Protein AF-0000000080256982 (afdb_homodimer)

Structure (mmCIF, N/CA/C/O backbone):
data_AF-0000000080256982-model_v1
#
loop_
_entity.id
_entity.type
_entity.pdbx_description
1 polymer 'THAP4-like heme-binding beta-barrel domain-containing protein'
#
loop_
_atom_site.group_PDB
_atom_site.id
_atom_site.type_symbol
_atom_site.label_atom_id
_atom_site.label_alt_id
_atom_site.label_comp_id
_atom_site.label_asym_id
_atom_site.label_entity_id
_atom_site.label_seq_id
_atom_site.pdbx_PDB_ins_code
_atom_site.Cartn_x
_atom_site.Cartn_y
_atom_site.Cartn_z
_atom_site.occupancy
_atom_site.B_iso_or_equiv
_atom_site.auth_seq_id
_atom_site.auth_comp_id
_atom_site.auth_asym_id
_atom_site.auth_atom_id
_atom_site.pdbx_PDB_model_num
ATOM 1 N N . MET A 1 1 ? -26.344 -76.625 13.602 1 17.56 1 MET A N 1
ATOM 2 C CA . MET A 1 1 ? -26.719 -77.875 12.914 1 17.56 1 MET A CA 1
ATOM 3 C C . MET A 1 1 ? -26.672 -77.688 11.406 1 17.56 1 MET A C 1
ATOM 5 O O . MET A 1 1 ? -26.672 -76.562 10.906 1 17.56 1 MET A O 1
ATOM 9 N N . ASP A 1 2 ? -27.297 -78.688 10.617 1 16.23 2 ASP A N 1
ATOM 10 C CA . ASP A 1 2 ? -26.953 -79.438 9.398 1 16.23 2 ASP A CA 1
ATOM 11 C C . ASP A 1 2 ? -27.344 -78.625 8.156 1 16.23 2 ASP A C 1
ATOM 13 O O . ASP A 1 2 ? -26.547 -78.5 7.227 1 16.23 2 ASP A O 1
ATOM 17 N N . HIS A 1 3 ? -28.688 -78.438 7.887 1 15.45 3 HIS A N 1
ATOM 18 C CA . HIS A 1 3 ? -29.203 -79.188 6.746 1 15.45 3 HIS A CA 1
ATOM 19 C C . HIS A 1 3 ? -28.797 -78.562 5.43 1 15.45 3 HIS A C 1
ATOM 21 O O . HIS A 1 3 ? -28.391 -77.375 5.406 1 15.45 3 HIS A O 1
ATOM 27 N N . ASN A 1 4 ? -29.844 -78.562 4.41 1 15.95 4 ASN A N 1
ATOM 28 C CA . ASN A 1 4 ? -30.188 -79.312 3.213 1 15.95 4 ASN A CA 1
ATOM 29 C C . ASN A 1 4 ? -29.875 -78.5 1.942 1 15.95 4 ASN A C 1
ATOM 31 O O . ASN A 1 4 ? -29.828 -77.312 1.966 1 15.95 4 ASN A O 1
ATOM 35 N N . GLY A 1 5 ? -29.766 -79.188 0.639 1 16.31 5 GLY A N 1
ATOM 36 C CA . GLY A 1 5 ? -29.156 -79.625 -0.605 1 16.31 5 GLY A CA 1
ATOM 37 C C . GLY A 1 5 ? -29.766 -79 -1.833 1 16.31 5 GLY A C 1
ATOM 38 O O . GLY A 1 5 ? -29.047 -78.562 -2.76 1 16.31 5 GLY A O 1
ATOM 39 N N . THR A 1 6 ? -31.219 -79 -1.984 1 15.45 6 THR A N 1
ATOM 40 C CA . THR A 1 6 ? -31.781 -79.75 -3.117 1 15.45 6 THR A CA 1
ATOM 41 C C . THR A 1 6 ? -31.562 -79 -4.418 1 15.45 6 THR A C 1
ATOM 43 O O . THR A 1 6 ? -31.328 -77.75 -4.398 1 15.45 6 THR A O 1
ATOM 46 N N . SER A 1 7 ? -31.828 -79.688 -5.77 1 14.75 7 SER A N 1
ATOM 47 C CA . SER A 1 7 ? -31.516 -80.25 -7.094 1 14.75 7 SER A CA 1
ATOM 48 C C . SER A 1 7 ? -32.344 -79.562 -8.172 1 14.75 7 SER A C 1
ATOM 50 O O . SER A 1 7 ? -32.312 -79.938 -9.336 1 14.75 7 SER A O 1
ATOM 52 N N . ARG A 1 8 ? -33.062 -78.438 -8.008 1 14.8 8 ARG A N 1
ATOM 53 C CA . ARG A 1 8 ? -34.219 -78.375 -8.883 1 14.8 8 ARG A CA 1
ATOM 54 C C . ARG A 1 8 ? -33.844 -78.562 -10.344 1 14.8 8 ARG A C 1
ATOM 56 O O . ARG A 1 8 ? -33.062 -77.812 -10.891 1 14.8 8 ARG A O 1
ATOM 63 N N . GLN A 1 9 ? -34.25 -79.688 -11.039 1 13.66 9 GLN A N 1
ATOM 64 C CA . GLN A 1 9 ? -34.156 -80.625 -12.172 1 13.66 9 GLN A CA 1
ATOM 65 C C . GLN A 1 9 ? -34.562 -79.938 -13.477 1 13.66 9 GLN A C 1
ATOM 67 O O . GLN A 1 9 ? -33.812 -79.938 -14.445 1 13.66 9 GLN A O 1
ATOM 72 N N . HIS A 1 10 ? -35.906 -80.25 -14.055 1 14.3 10 HIS A N 1
ATOM 73 C CA . HIS A 1 10 ? -36.156 -81.188 -15.133 1 14.3 10 HIS A CA 1
ATOM 74 C C . HIS A 1 10 ? -36.188 -80.5 -16.484 1 14.3 10 HIS A C 1
ATOM 76 O O . HIS A 1 10 ? -36.219 -79.312 -16.562 1 14.3 10 HIS A O 1
ATOM 82 N N . GLY A 1 11 ? -37.219 -81 -17.5 1 13.88 11 GLY A N 1
ATOM 83 C CA . GLY A 1 11 ? -37.312 -81.875 -18.656 1 13.88 11 GLY A CA 1
ATOM 84 C C . GLY A 1 11 ? -37.5 -81.062 -19.953 1 13.88 11 GLY A C 1
ATOM 85 O O . GLY A 1 11 ? -37.625 -79.875 -19.938 1 13.88 11 GLY A O 1
ATOM 86 N N . SER A 1 12 ? -38.688 -81.438 -20.797 1 13.94 12 SER A N 1
ATOM 87 C CA . SER A 1 12 ? -38.844 -82.25 -22 1 13.94 12 SER A CA 1
ATOM 88 C C . SER A 1 12 ? -38.969 -81.375 -23.234 1 13.94 12 SER A C 1
ATOM 90 O O . SER A 1 12 ? -38.531 -80.188 -23.25 1 13.94 12 SER A O 1
ATOM 92 N N . ASN A 1 13 ? -40.219 -81.5 -24.031 1 13.8 13 ASN A N 1
ATOM 93 C CA . ASN A 1 13 ? -40.5 -82.25 -25.234 1 13.8 13 ASN A CA 1
ATOM 94 C C . ASN A 1 13 ? -40.594 -81.312 -26.469 1 13.8 13 ASN A C 1
ATOM 96 O O . ASN A 1 13 ? -39.844 -81.5 -27.438 1 13.8 13 ASN A O 1
ATOM 100 N N . GLY A 1 14 ? -41.938 -81.062 -27.109 1 14.21 14 GLY A N 1
ATOM 101 C CA . GLY A 1 14 ? -42.469 -81.688 -28.297 1 14.21 14 GLY A CA 1
ATOM 102 C C . GLY A 1 14 ? -42.188 -80.938 -29.562 1 14.21 14 GLY A C 1
ATOM 103 O O . GLY A 1 14 ? -41.75 -79.75 -29.516 1 14.21 14 GLY A O 1
ATOM 104 N N . HIS A 1 15 ? -43.156 -81.062 -30.703 1 14.67 15 HIS A N 1
ATOM 105 C CA . HIS A 1 15 ? -43.281 -81.688 -32.031 1 14.67 15 HIS A CA 1
ATOM 106 C C . HIS A 1 15 ? -43.219 -80.625 -33.125 1 14.67 15 HIS A C 1
ATOM 108 O O . HIS A 1 15 ? -42.406 -80.75 -34.062 1 14.67 15 HIS A O 1
ATOM 114 N N . ALA A 1 16 ? -44.5 -80.25 -33.906 1 14.14 16 ALA A N 1
ATOM 115 C CA . ALA A 1 16 ? -44.844 -80.812 -35.219 1 14.14 16 ALA A CA 1
ATOM 116 C C . ALA A 1 16 ? -44.438 -79.812 -36.312 1 14.14 16 ALA A C 1
ATOM 118 O O . ALA A 1 16 ? -43.531 -80.125 -37.094 1 14.14 16 ALA A O 1
ATOM 119 N N . ASN A 1 17 ? -45.531 -79.25 -37.188 1 14.74 17 ASN A N 1
ATOM 120 C CA . ASN A 1 17 ? -45.969 -79.625 -38.5 1 14.74 17 ASN A CA 1
ATOM 121 C C . ASN A 1 17 ? -45.344 -78.688 -39.594 1 14.74 17 ASN A C 1
ATOM 123 O O . ASN A 1 17 ? -44.875 -77.625 -39.281 1 14.74 17 ASN A O 1
ATOM 127 N N . GLY A 1 18 ? -45.781 -78.875 -41 1 14.45 18 GLY A N 1
ATOM 128 C CA . GLY A 1 18 ? -45.406 -79.25 -42.344 1 14.45 18 GLY A CA 1
ATOM 129 C C . GLY A 1 18 ? -45.188 -78 -43.25 1 14.45 18 GLY A C 1
ATOM 130 O O . GLY A 1 18 ? -44.188 -77.938 -43.906 1 14.45 18 GLY A O 1
ATOM 131 N N . MET A 1 19 ? -46.344 -77.25 -43.75 1 15.45 19 MET A N 1
ATOM 132 C CA . MET A 1 19 ? -46.719 -77.375 -45.156 1 15.45 19 MET A CA 1
ATOM 133 C C . MET A 1 19 ? -45.906 -76.438 -46.031 1 15.45 19 MET A C 1
ATOM 135 O O . MET A 1 19 ? -45.312 -75.5 -45.531 1 15.45 19 MET A O 1
ATOM 139 N N . SER A 1 20 ? -46.406 -76.188 -47.438 1 14.69 20 SER A N 1
ATOM 140 C CA . SER A 1 20 ? -46.094 -76.438 -48.812 1 14.69 20 SER A CA 1
ATOM 141 C C . SER A 1 20 ? -45.469 -75.188 -49.469 1 14.69 20 SER A C 1
ATOM 143 O O . SER A 1 20 ? -44.344 -75.25 -49.969 1 14.69 20 SER A O 1
ATOM 145 N N . ALA A 1 21 ? -46.156 -74.625 -50.719 1 14.27 21 ALA A N 1
ATOM 146 C CA . ALA A 1 21 ? -45.844 -74.812 -52.156 1 14.27 21 ALA A CA 1
ATOM 147 C C . ALA A 1 21 ? -45.188 -73.562 -52.719 1 14.27 21 ALA A C 1
ATOM 149 O O . ALA A 1 21 ? -44.125 -73.625 -53.344 1 14.27 21 ALA A O 1
ATOM 150 N N . ASP A 1 22 ? -46 -72.562 -53.469 1 14.9 22 ASP A N 1
ATOM 151 C CA . ASP A 1 22 ? -46.031 -72.438 -54.906 1 14.9 22 ASP A CA 1
ATOM 152 C C . ASP A 1 22 ? -45.062 -71.375 -55.406 1 14.9 22 ASP A C 1
ATOM 154 O O . ASP A 1 22 ? -44.781 -70.438 -54.656 1 14.9 22 ASP A O 1
ATOM 158 N N . ALA A 1 23 ? -44.75 -71.375 -56.844 1 15.23 23 ALA A N 1
ATOM 159 C CA . ALA A 1 23 ? -43.719 -71.25 -57.906 1 15.23 23 ALA A CA 1
ATOM 160 C C . ALA A 1 23 ? -43.594 -69.812 -58.375 1 15.23 23 ALA A C 1
ATOM 162 O O . ALA A 1 23 ? -42.5 -69.375 -58.75 1 15.23 23 ALA A O 1
ATOM 163 N N . MET A 1 24 ? -44.656 -68.875 -58.594 1 15.84 24 MET A N 1
ATOM 164 C CA . MET A 1 24 ? -44.812 -68.5 -60 1 15.84 24 MET A CA 1
ATOM 165 C C . MET A 1 24 ? -43.75 -67.5 -60.406 1 15.84 24 MET A C 1
ATOM 167 O O . MET A 1 24 ? -43.188 -66.812 -59.562 1 15.84 24 MET A O 1
ATOM 171 N N . ALA A 1 25 ? -43.844 -66.875 -61.812 1 16.19 25 ALA A N 1
ATOM 172 C CA . ALA A 1 25 ? -43.156 -66.75 -63.094 1 16.19 25 ALA A CA 1
ATOM 173 C C . ALA A 1 25 ? -42.406 -65.438 -63.219 1 16.19 25 ALA A C 1
ATOM 175 O O . ALA A 1 25 ? -42.562 -64.562 -62.375 1 16.19 25 ALA A O 1
ATOM 176 N N . THR A 1 26 ? -42.594 -64.688 -64.438 1 16.39 26 THR A N 1
ATOM 177 C CA . THR A 1 26 ? -41.75 -64.562 -65.625 1 16.39 26 THR A CA 1
ATOM 178 C C . THR A 1 26 ? -41.062 -63.188 -65.625 1 16.39 26 THR A C 1
ATOM 180 O O . THR A 1 26 ? -39.844 -63.094 -65.812 1 16.39 26 THR A O 1
ATOM 183 N N . PRO A 1 27 ? -41.812 -61.906 -65.875 1 18.52 27 PRO A N 1
ATOM 184 C CA . PRO A 1 27 ? -41.531 -61.344 -67.188 1 18.52 27 PRO A CA 1
ATOM 185 C C . PRO A 1 27 ? -40.312 -60.406 -67.188 1 18.52 27 PRO A C 1
ATOM 187 O O . PRO A 1 27 ? -39.969 -59.844 -66.188 1 18.52 27 PRO A O 1
ATOM 190 N N . HIS A 1 28 ? -39.562 -60.281 -68.375 1 19.88 28 HIS A N 1
ATOM 191 C CA . HIS A 1 28 ? -38.219 -59.938 -68.938 1 19.88 28 HIS A CA 1
ATOM 192 C C . HIS A 1 28 ? -38.062 -58.438 -69.062 1 19.88 28 HIS A C 1
ATOM 194 O O . HIS A 1 28 ? -37.062 -57.969 -69.562 1 19.88 28 HIS A O 1
ATOM 200 N N . LEU A 1 29 ? -38.75 -57.562 -68.25 1 19.7 29 LEU A N 1
ATOM 201 C CA . LEU A 1 29 ? -38.875 -56.281 -68.938 1 19.7 29 LEU A CA 1
ATOM 202 C C . LEU A 1 29 ? -37.469 -55.719 -69.312 1 19.7 29 LEU A C 1
ATOM 204 O O . LEU A 1 29 ? -36.531 -55.906 -68.5 1 19.7 29 LEU A O 1
ATOM 208 N N . LYS A 1 30 ? -37.406 -55.062 -70.5 1 20.55 30 LYS A N 1
ATOM 209 C CA . LYS A 1 30 ? -36.406 -54.688 -71.5 1 20.55 30 LYS A CA 1
ATOM 210 C C . LYS A 1 30 ? -35.406 -53.688 -70.938 1 20.55 30 LYS A C 1
ATOM 212 O O . LYS A 1 30 ? -35.719 -52.969 -70 1 20.55 30 LYS A O 1
ATOM 217 N N . PRO A 1 31 ? -34.156 -53.438 -71.688 1 20.47 31 PRO A N 1
ATOM 218 C CA . PRO A 1 31 ? -32.75 -53.125 -71.438 1 20.47 31 PRO A CA 1
ATOM 219 C C . PRO A 1 31 ? -32.5 -51.594 -71.375 1 20.47 31 PRO A C 1
ATOM 221 O O . PRO A 1 31 ? -31.391 -51.188 -71.125 1 20.47 31 PRO A O 1
ATOM 224 N N . GLU A 1 32 ? -33.531 -50.688 -71.312 1 21.09 32 GLU A N 1
ATOM 225 C CA . GLU A 1 32 ? -33.156 -49.562 -72.188 1 21.09 32 GLU A CA 1
ATOM 226 C C . GLU A 1 32 ? -31.891 -48.875 -71.75 1 21.09 32 GLU A C 1
ATOM 228 O O . GLU A 1 32 ? -31.547 -48.938 -70.562 1 21.09 32 GLU A O 1
ATOM 233 N N . GLU A 1 33 ? -31.141 -48.219 -72.75 1 21.42 33 GLU A N 1
ATOM 234 C CA . GLU A 1 33 ? -29.797 -47.75 -73.062 1 21.42 33 GLU A CA 1
ATOM 235 C C . GLU A 1 33 ? -29.422 -46.5 -72.25 1 21.42 33 GLU A C 1
ATOM 237 O O . GLU A 1 33 ? -30.141 -45.5 -72.25 1 21.42 33 GLU A O 1
ATOM 242 N N . LYS A 1 34 ? -28.625 -46.594 -71.25 1 20.53 34 LYS A N 1
ATOM 243 C CA . LYS A 1 34 ? -28.172 -45.625 -70.25 1 20.53 34 LYS A CA 1
ATOM 244 C C . LYS A 1 34 ? -27.281 -44.562 -70.938 1 20.53 34 LYS A C 1
ATOM 246 O O . LYS A 1 34 ? -26.203 -44.875 -71.438 1 20.53 34 LYS A O 1
ATOM 251 N N . THR A 1 35 ? -27.891 -43.781 -71.75 1 20.31 35 THR A N 1
ATOM 252 C CA . THR A 1 35 ? -27.062 -42.812 -72.5 1 20.31 35 THR A CA 1
ATOM 253 C C . THR A 1 35 ? -26.188 -42.031 -71.5 1 20.31 35 THR A C 1
ATOM 255 O O . THR A 1 35 ? -26.703 -41.469 -70.5 1 20.31 35 THR A O 1
ATOM 258 N N . ALA A 1 36 ? -24.859 -42.25 -71.562 1 21.11 36 ALA A N 1
ATOM 259 C CA . ALA A 1 36 ? -23.75 -41.844 -70.688 1 21.11 36 ALA A CA 1
ATOM 260 C C . ALA A 1 36 ? -23.5 -40.344 -70.812 1 21.11 36 ALA A C 1
ATOM 262 O O . ALA A 1 36 ? -23.016 -39.844 -71.812 1 21.11 36 ALA A O 1
ATOM 263 N N . ARG A 1 37 ? -24.562 -39.531 -70.625 1 21.2 37 ARG A N 1
ATOM 264 C CA . ARG A 1 37 ? -24.203 -38.125 -70.812 1 21.2 37 ARG A CA 1
ATOM 265 C C . ARG A 1 37 ? -22.938 -37.781 -70.062 1 21.2 37 ARG A C 1
ATOM 267 O O . ARG A 1 37 ? -22.891 -37.938 -68.812 1 21.2 37 ARG A O 1
ATOM 274 N N . ARG A 1 38 ? -21.812 -37.719 -70.75 1 22.34 38 ARG A N 1
ATOM 275 C CA . ARG A 1 38 ? -20.453 -37.375 -70.375 1 22.34 38 ARG A CA 1
ATOM 276 C C . ARG A 1 38 ? -20.391 -36 -69.75 1 22.34 38 ARG A C 1
ATOM 278 O O . ARG A 1 38 ? -20.609 -35 -70.438 1 22.34 38 ARG A O 1
ATOM 285 N N . HIS A 1 39 ? -21.094 -35.75 -68.625 1 21.14 39 HIS A N 1
ATOM 286 C CA . HIS A 1 39 ? -20.969 -34.406 -68.062 1 21.14 39 HIS A CA 1
ATOM 287 C C . HIS A 1 39 ? -19.5 -34.031 -67.875 1 21.14 39 HIS A C 1
ATOM 289 O O . HIS A 1 39 ? -18.734 -34.781 -67.25 1 21.14 39 HIS A O 1
ATOM 295 N N . SER A 1 40 ? -18.859 -33.406 -68.875 1 23.3 40 SER A N 1
ATOM 296 C CA . SER A 1 40 ? -17.516 -32.844 -68.875 1 23.3 40 SER A CA 1
ATOM 297 C C . SER A 1 40 ? -17.312 -32.031 -67.562 1 23.3 40 SER A C 1
ATOM 299 O O . SER A 1 40 ? -18.031 -31.047 -67.375 1 23.3 40 SER A O 1
ATOM 301 N N . LEU A 1 41 ? -16.953 -32.594 -66.438 1 22.83 41 LEU A N 1
ATOM 302 C CA . LEU A 1 41 ? -16.594 -31.922 -65.188 1 22.83 41 LEU A CA 1
ATOM 303 C C . LEU A 1 41 ? -15.453 -30.938 -65.438 1 22.83 41 LEU A C 1
ATOM 305 O O . LEU A 1 41 ? -14.328 -31.328 -65.75 1 22.83 41 LEU A O 1
ATOM 309 N N . LEU A 1 42 ? -15.68 -29.844 -66.188 1 22.83 42 LEU A N 1
ATOM 310 C CA . LEU A 1 42 ? -14.664 -28.812 -66.25 1 22.83 42 LEU A CA 1
ATOM 311 C C . LEU A 1 42 ? -14.109 -28.5 -64.812 1 22.83 42 LEU A C 1
ATOM 313 O O . LEU A 1 42 ? -14.852 -28.047 -63.969 1 22.83 42 LEU A O 1
ATOM 317 N N . TYR A 1 43 ? -13.172 -29.281 -64.312 1 23.38 43 TYR A N 1
ATOM 318 C CA . TYR A 1 43 ? -12.438 -29.016 -63.062 1 23.38 43 TYR A CA 1
ATOM 319 C C . TYR A 1 43 ? -11.781 -27.641 -63.125 1 23.38 43 TYR A C 1
ATOM 321 O O . TYR A 1 43 ? -10.922 -27.391 -63.969 1 23.38 43 TYR A O 1
ATOM 329 N N . GLY A 1 44 ? -12.555 -26.594 -63.031 1 23.64 44 GLY A N 1
ATOM 330 C CA . GLY A 1 44 ? -11.914 -25.297 -62.875 1 23.64 44 GLY A CA 1
ATOM 331 C C . GLY A 1 44 ? -10.758 -25.328 -61.875 1 23.64 44 GLY A C 1
ATOM 332 O O . GLY A 1 44 ? -10.867 -25.891 -60.812 1 23.64 44 GLY A O 1
ATOM 333 N N . HIS A 1 45 ? -9.562 -25.438 -62.438 1 26.11 45 HIS A N 1
ATOM 334 C CA . HIS A 1 45 ? -8.312 -25.344 -61.656 1 26.11 45 HIS A CA 1
ATOM 335 C C . HIS A 1 45 ? -8.32 -24.109 -60.781 1 26.11 45 HIS A C 1
ATOM 337 O O . HIS A 1 45 ? -8.328 -22.969 -61.25 1 26.11 45 HIS A O 1
ATOM 343 N N . ALA A 1 46 ? -9.141 -24.062 -59.75 1 25.7 46 ALA A N 1
ATOM 344 C CA . ALA A 1 46 ? -8.93 -22.984 -58.812 1 25.7 46 ALA A CA 1
ATOM 345 C C . ALA A 1 46 ? -7.461 -22.891 -58.406 1 25.7 46 ALA A C 1
ATOM 347 O O . ALA A 1 46 ? -6.863 -23.891 -58 1 25.7 46 ALA A O 1
ATOM 348 N N . ASP A 1 47 ? -6.652 -22.062 -59.062 1 29.58 47 ASP A N 1
ATOM 349 C CA . ASP A 1 47 ? -5.309 -21.703 -58.625 1 29.58 47 ASP A CA 1
ATOM 350 C C . ASP A 1 47 ? -5.281 -21.406 -57.125 1 29.58 47 ASP A C 1
ATOM 352 O O . ASP A 1 47 ? -5.867 -20.422 -56.688 1 29.58 47 ASP A O 1
ATOM 356 N N . GLY A 1 48 ? -5.492 -22.391 -56.281 1 26.25 48 GLY A N 1
ATOM 357 C CA . GLY A 1 48 ? -5.328 -22.25 -54.844 1 26.25 48 GLY A CA 1
ATOM 358 C C . GLY A 1 48 ? -4.023 -21.578 -54.469 1 26.25 48 GLY A C 1
ATOM 359 O O . GLY A 1 48 ? -2.963 -22.203 -54.5 1 26.25 48 GLY A O 1
ATOM 360 N N . THR A 1 49 ? -3.797 -20.328 -54.938 1 31.92 49 THR A N 1
ATOM 361 C CA . THR A 1 49 ? -2.656 -19.656 -54.344 1 31.92 49 THR A CA 1
ATOM 362 C C . THR A 1 49 ? -2.691 -19.828 -52.812 1 31.92 49 THR A C 1
ATOM 364 O O . THR A 1 49 ? -3.594 -19.328 -52.156 1 31.92 49 THR A O 1
ATOM 367 N N . ALA A 1 50 ? -2.328 -20.984 -52.375 1 30.31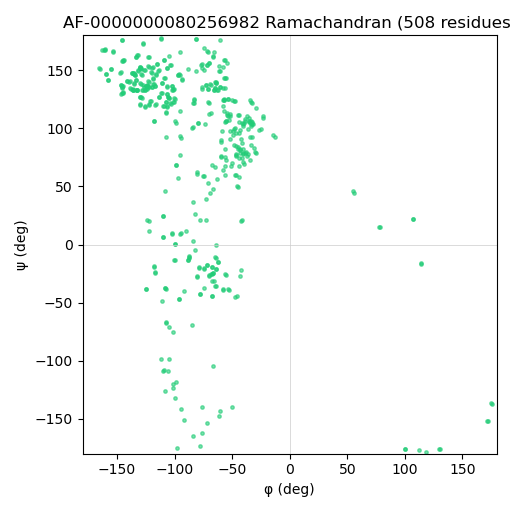 50 ALA A N 1
ATOM 368 C CA . ALA A 1 50 ? -2.068 -21.156 -50.938 1 30.31 50 ALA A CA 1
ATOM 369 C C . ALA A 1 50 ? -1.317 -19.953 -50.375 1 30.31 50 ALA A C 1
ATOM 371 O O . ALA A 1 50 ? -0.176 -19.688 -50.75 1 30.31 50 ALA A O 1
ATOM 372 N N . THR A 1 51 ? -2.016 -18.891 -50.125 1 33.34 51 THR A N 1
ATOM 373 C CA . THR A 1 51 ? -1.352 -17.859 -49.344 1 33.34 51 THR A CA 1
ATOM 374 C C . THR A 1 51 ? -0.53 -18.484 -48.219 1 33.34 51 THR A C 1
ATOM 376 O O . THR A 1 51 ? -1.021 -19.359 -47.5 1 33.34 51 THR A O 1
ATOM 379 N N . GLU A 1 52 ? 0.782 -18.562 -48.406 1 32.19 52 GLU A N 1
ATOM 380 C CA . GLU A 1 52 ? 1.66 -19 -47.344 1 32.19 52 GLU A CA 1
ATOM 381 C C . GLU A 1 52 ? 1.139 -18.547 -45.969 1 32.19 52 GLU A C 1
ATOM 383 O O . GLU A 1 52 ? 0.683 -17.406 -45.812 1 32.19 52 GLU A O 1
ATOM 388 N N . PRO A 1 53 ? 0.591 -19.547 -45.219 1 30.91 53 PRO A N 1
ATOM 389 C CA . PRO A 1 53 ? 0.185 -19 -43.906 1 30.91 53 PRO A CA 1
ATOM 390 C C . PRO A 1 53 ? 1.134 -17.922 -43.406 1 30.91 53 PRO A C 1
ATOM 392 O O . PRO A 1 53 ? 2.34 -17.984 -43.656 1 30.91 53 PRO A O 1
ATOM 395 N N . GLU A 1 54 ? 0.699 -16.656 -43.406 1 33.47 54 GLU A N 1
ATOM 396 C CA . GLU A 1 54 ? 1.489 -15.648 -42.719 1 33.47 54 GLU A CA 1
ATOM 397 C C . GLU A 1 54 ? 2.207 -16.234 -41.5 1 33.47 54 GLU A C 1
ATOM 399 O O . GLU A 1 54 ? 1.62 -16.984 -40.719 1 33.47 54 GLU A O 1
ATOM 404 N N . ALA A 1 55 ? 3.543 -16.453 -41.688 1 34.69 55 ALA A N 1
ATOM 405 C CA . ALA A 1 55 ? 4.316 -16.859 -40.5 1 34.69 55 ALA A CA 1
ATOM 406 C C . ALA A 1 55 ? 3.709 -16.297 -39.219 1 34.69 55 ALA A C 1
ATOM 408 O O . ALA A 1 55 ? 3.178 -15.188 -39.219 1 34.69 55 ALA A O 1
ATOM 409 N N . PRO A 1 56 ? 3.299 -17.172 -38.375 1 30.75 56 PRO A N 1
ATOM 410 C CA . PRO A 1 56 ? 2.826 -16.531 -37.156 1 30.75 56 PRO A CA 1
ATOM 411 C C . PRO A 1 56 ? 3.631 -15.281 -36.781 1 30.75 56 PRO A C 1
ATOM 413 O O . PRO A 1 56 ? 4.84 -15.234 -37.031 1 30.75 56 PRO A O 1
ATOM 416 N N . ILE A 1 57 ? 3.047 -14.141 -37 1 31.86 57 ILE A N 1
ATOM 417 C CA . ILE A 1 57 ? 3.688 -12.969 -36.406 1 31.86 57 ILE A CA 1
ATOM 418 C C . ILE A 1 57 ? 4.395 -13.367 -35.094 1 31.86 57 ILE A C 1
ATOM 420 O O . ILE A 1 57 ? 3.75 -13.797 -34.156 1 31.86 57 ILE A O 1
ATOM 424 N N . LYS A 1 58 ? 5.609 -13.883 -35.25 1 32.22 58 LYS A N 1
ATOM 425 C CA . LYS A 1 58 ? 6.355 -13.938 -34 1 32.22 58 LYS A CA 1
ATOM 426 C C . LYS A 1 58 ? 6.027 -12.742 -33.094 1 32.22 58 LYS A C 1
ATOM 428 O O . LYS A 1 58 ? 6.273 -11.594 -33.469 1 32.22 58 LYS A O 1
ATOM 433 N N . HIS A 1 59 ? 4.832 -12.789 -32.531 1 32.03 59 HIS A N 1
ATOM 434 C CA . HIS A 1 59 ? 4.66 -11.773 -31.5 1 32.03 59 HIS A CA 1
ATOM 435 C C . HIS A 1 59 ? 5.977 -11.492 -30.781 1 32.03 59 HIS A C 1
ATOM 437 O O . HIS A 1 59 ? 6.66 -12.414 -30.328 1 32.03 59 HIS A O 1
ATOM 443 N N . ALA A 1 60 ? 6.691 -10.539 -31.25 1 33.12 60 ALA A N 1
ATOM 444 C CA . ALA A 1 60 ? 7.805 -10.055 -30.438 1 33.12 60 ALA A CA 1
ATOM 445 C C . ALA A 1 60 ? 7.488 -10.156 -28.953 1 33.12 60 ALA A C 1
ATOM 447 O O . ALA A 1 60 ? 6.398 -9.773 -28.516 1 33.12 60 ALA A O 1
ATOM 448 N N . PRO A 1 61 ? 8.031 -11.07 -28.281 1 35.69 61 PRO A N 1
ATOM 449 C CA . PRO A 1 61 ? 7.781 -10.961 -26.844 1 35.69 61 PRO A CA 1
ATOM 450 C C . PRO A 1 61 ? 7.637 -9.516 -26.375 1 35.69 61 PRO A C 1
ATOM 452 O O . PRO A 1 61 ? 8.242 -8.609 -26.953 1 35.69 61 PRO A O 1
ATOM 455 N N . VAL A 1 62 ? 6.5 -8.961 -26.094 1 38.66 62 VAL A N 1
ATOM 456 C CA . VAL A 1 62 ? 6.43 -7.742 -25.281 1 38.66 62 VAL A CA 1
ATOM 457 C C . VAL A 1 62 ? 7.773 -7.492 -24.609 1 38.66 62 VAL A C 1
ATOM 459 O O . VAL A 1 62 ? 8.383 -8.414 -24.062 1 38.66 62 VAL A O 1
ATOM 462 N N . HIS A 1 63 ? 8.695 -6.699 -25.203 1 41.5 63 HIS A N 1
ATOM 463 C CA . HIS A 1 63 ? 10.023 -6.32 -24.719 1 41.5 63 HIS A CA 1
ATOM 464 C C . HIS A 1 63 ? 10.102 -6.398 -23.203 1 41.5 63 HIS A C 1
ATOM 466 O O . HIS A 1 63 ? 9.234 -5.863 -22.5 1 41.5 63 HIS A O 1
ATOM 472 N N . PRO A 1 64 ? 10.625 -7.41 -22.656 1 48.12 64 PRO A N 1
ATOM 473 C CA . PRO A 1 64 ? 11.07 -7.422 -21.266 1 48.12 64 PRO A CA 1
ATOM 474 C C . PRO A 1 64 ? 11.516 -6.043 -20.781 1 48.12 64 PRO A C 1
ATOM 476 O O . PRO A 1 64 ? 12.359 -5.398 -21.406 1 48.12 64 PRO A O 1
ATOM 479 N N . HIS A 1 65 ? 10.656 -5.109 -20.422 1 57.56 65 HIS A N 1
ATOM 480 C CA . HIS A 1 65 ? 11.188 -3.955 -19.703 1 57.56 65 HIS A CA 1
ATOM 481 C C . HIS A 1 65 ? 12.516 -4.289 -19.016 1 57.56 65 HIS A C 1
ATOM 483 O O . HIS A 1 65 ? 12.68 -5.391 -18.484 1 57.56 65 HIS A O 1
ATOM 489 N N . TYR A 1 66 ? 13.508 -3.75 -19.531 1 78.88 66 TYR A N 1
ATOM 490 C CA . TYR A 1 66 ? 14.828 -3.877 -18.922 1 78.88 66 TYR A CA 1
ATOM 491 C C . TYR A 1 66 ? 14.734 -3.738 -17.406 1 78.88 66 TYR A C 1
ATOM 493 O O . TYR A 1 66 ? 14.188 -2.762 -16.891 1 78.88 66 TYR A O 1
ATOM 501 N N . LEU A 1 67 ? 14.852 -4.906 -16.812 1 91.19 67 LEU A N 1
ATOM 502 C CA . LEU A 1 67 ? 15.008 -4.883 -15.359 1 91.19 67 LEU A CA 1
ATOM 503 C C . LEU A 1 67 ? 16.484 -4.898 -14.961 1 91.19 67 LEU A C 1
ATOM 505 O O . LEU A 1 67 ? 17.297 -5.516 -15.641 1 91.19 67 LEU A O 1
ATOM 509 N N . PRO A 1 68 ? 16.734 -4.137 -13.938 1 92.12 68 PRO A N 1
ATOM 510 C CA . PRO A 1 68 ? 18.094 -4.277 -13.406 1 92.12 68 PRO A CA 1
ATOM 511 C C . PRO A 1 68 ? 18.438 -5.719 -13.016 1 92.12 68 PRO A C 1
ATOM 513 O O . PRO A 1 68 ? 17.531 -6.527 -12.805 1 92.12 68 PRO A O 1
ATOM 516 N N . LYS A 1 69 ? 19.734 -6.027 -12.953 1 91.69 69 LYS A N 1
ATOM 517 C CA . LYS A 1 69 ? 20.234 -7.371 -12.688 1 91.69 69 LYS A CA 1
ATOM 518 C C . LYS A 1 69 ? 19.625 -7.941 -11.414 1 91.69 69 LYS A C 1
ATOM 520 O O . LYS A 1 69 ? 19.281 -9.125 -11.359 1 91.69 69 LYS A O 1
ATOM 525 N N . GLU A 1 70 ? 19.453 -7.062 -10.406 1 91.88 70 GLU A N 1
ATOM 526 C CA . GLU A 1 70 ? 18.953 -7.477 -9.102 1 91.88 70 GLU A CA 1
ATOM 527 C C . GLU A 1 70 ? 17.531 -7.996 -9.195 1 91.88 70 GLU A C 1
ATOM 529 O O . GLU A 1 70 ? 17.094 -8.781 -8.344 1 91.88 70 GLU A O 1
ATOM 534 N N . LEU A 1 71 ? 16.828 -7.617 -10.266 1 95.75 71 LEU A N 1
ATOM 535 C CA . LEU A 1 71 ? 15.414 -7.953 -10.367 1 95.75 71 LEU A CA 1
ATOM 536 C C . LEU A 1 71 ? 15.18 -8.992 -11.453 1 95.75 71 LEU A C 1
ATOM 538 O O . LEU A 1 71 ? 14.031 -9.359 -11.734 1 95.75 71 LEU A O 1
ATOM 542 N N . GLU A 1 72 ? 16.203 -9.523 -12.039 1 93.31 72 GLU A N 1
ATOM 543 C CA . GLU A 1 72 ? 16.094 -10.477 -13.133 1 93.31 72 GLU A CA 1
ATOM 544 C C . GLU A 1 72 ? 15.297 -11.703 -12.727 1 93.31 72 GLU A C 1
ATOM 546 O O . GLU A 1 72 ? 14.508 -12.234 -13.516 1 93.31 72 GLU A O 1
ATOM 551 N N . PRO A 1 73 ? 15.469 -12.164 -11.5 1 94 73 PRO A N 1
ATOM 552 C CA . PRO A 1 73 ? 14.695 -13.344 -11.102 1 94 73 PRO A CA 1
ATOM 553 C C . PRO A 1 73 ? 13.188 -13.102 -11.125 1 94 73 PRO A C 1
ATOM 555 O O . PRO A 1 73 ? 12.406 -14.055 -11.117 1 94 73 PRO A O 1
ATOM 558 N N . LEU A 1 74 ? 12.781 -11.836 -11.18 1 96.56 74 LEU A N 1
ATOM 559 C CA . LEU A 1 74 ? 11.359 -11.484 -11.172 1 96.56 74 LEU A CA 1
ATOM 560 C C . LEU A 1 74 ? 10.883 -11.125 -12.57 1 96.56 74 LEU A C 1
ATOM 562 O O . LEU A 1 74 ? 9.734 -10.703 -12.75 1 96.56 74 LEU A O 1
ATOM 566 N N . SER A 1 75 ? 11.672 -11.352 -13.539 1 95.44 75 SER A N 1
ATOM 567 C CA . SER A 1 75 ? 11.375 -10.867 -14.883 1 95.44 75 SER A CA 1
ATOM 568 C C . SER A 1 75 ? 10.125 -11.523 -15.445 1 95.44 75 SER A C 1
ATOM 570 O O . SER A 1 75 ? 9.352 -10.891 -16.156 1 95.44 75 SER A O 1
ATOM 572 N N . TRP A 1 76 ? 9.914 -12.75 -15.133 1 95.56 76 TRP A N 1
ATOM 573 C CA . TRP A 1 76 ? 8.805 -13.5 -15.719 1 95.56 76 TRP A CA 1
ATOM 574 C C . TRP A 1 76 ? 7.465 -12.961 -15.227 1 95.56 76 TRP A C 1
ATOM 576 O O . TRP A 1 76 ? 6.449 -13.086 -15.922 1 95.56 76 TRP A O 1
ATOM 586 N N . ILE A 1 77 ? 7.43 -12.336 -14.055 1 97.69 77 ILE A N 1
ATOM 587 C CA . ILE A 1 77 ? 6.164 -11.867 -13.5 1 97.69 77 ILE A CA 1
ATOM 588 C C . ILE A 1 77 ? 6.008 -10.367 -13.766 1 97.69 77 ILE A C 1
ATOM 590 O O . ILE A 1 77 ? 4.91 -9.82 -13.648 1 97.69 77 ILE A O 1
ATOM 594 N N . ALA A 1 78 ? 7.047 -9.703 -14.156 1 97.12 78 ALA A N 1
ATOM 595 C CA . ALA A 1 78 ? 7.008 -8.266 -14.414 1 97.12 78 ALA A CA 1
ATOM 596 C C . ALA A 1 78 ? 6.055 -7.938 -15.555 1 97.12 78 ALA A C 1
ATOM 598 O O . ALA A 1 78 ? 6.023 -8.641 -16.578 1 97.12 78 ALA A O 1
ATOM 599 N N . GLY A 1 79 ? 5.215 -6.934 -15.32 1 96.5 79 GLY A N 1
ATOM 600 C CA . GLY A 1 79 ? 4.273 -6.484 -16.328 1 96.5 79 GLY A CA 1
ATOM 601 C C . GLY A 1 79 ? 2.854 -6.371 -15.812 1 96.5 79 GLY A C 1
ATOM 602 O O . GLY A 1 79 ? 2.615 -6.461 -14.609 1 96.5 79 GLY A O 1
ATOM 603 N N . LYS A 1 80 ? 1.982 -6.051 -16.734 1 97.81 80 LYS A N 1
ATOM 604 C CA . LYS A 1 80 ? 0.551 -5.98 -16.453 1 97.81 80 LYS A CA 1
ATOM 605 C C . LYS A 1 80 ? -0.167 -7.234 -16.953 1 97.81 80 LYS A C 1
ATOM 607 O O . LYS A 1 80 ? 0.088 -7.707 -18.062 1 97.81 80 LYS A O 1
ATOM 612 N N . TRP A 1 81 ? -0.996 -7.746 -16.125 1 98 81 TRP A N 1
ATOM 613 C CA . TRP A 1 81 ? -1.719 -8.984 -16.375 1 98 81 TRP A CA 1
ATOM 614 C C . TRP A 1 81 ? -3.221 -8.781 -16.219 1 98 81 TRP A C 1
ATOM 616 O O . TRP A 1 81 ? -3.676 -8.203 -15.234 1 98 81 TRP A O 1
ATOM 626 N N . SER A 1 82 ? -3.918 -9.289 -17.188 1 97.44 82 SER A N 1
ATOM 627 C CA . SER A 1 82 ? -5.367 -9.125 -17.125 1 97.44 82 SER A CA 1
ATOM 628 C C . SER A 1 82 ? -6.078 -10.477 -17.25 1 97.44 82 SER A C 1
ATOM 630 O O . SER A 1 82 ? -5.621 -11.359 -17.969 1 97.44 82 SER A O 1
ATOM 632 N N . VAL A 1 83 ? -7.191 -10.508 -16.625 1 96.25 83 VAL A N 1
ATOM 633 C CA . VAL A 1 83 ? -8.008 -11.711 -16.656 1 96.25 83 VAL A CA 1
ATOM 634 C C . VAL A 1 83 ? -8.477 -11.992 -18.078 1 96.25 83 VAL A C 1
ATOM 636 O O . VAL A 1 83 ? -8.828 -11.07 -18.812 1 96.25 83 VAL A O 1
ATOM 639 N N . HIS A 1 84 ? -8.477 -13.273 -18.5 1 92.19 84 HIS A N 1
ATOM 640 C CA . HIS A 1 84 ? -9.039 -13.68 -19.781 1 92.19 84 HIS A CA 1
ATOM 641 C C . HIS A 1 84 ? -10.336 -14.461 -19.578 1 92.19 84 HIS A C 1
ATOM 643 O O . HIS A 1 84 ? -11.273 -14.312 -20.375 1 92.19 84 HIS A O 1
ATOM 649 N N . GLU A 1 85 ? -10.367 -15.234 -18.594 1 94.62 85 GLU A N 1
ATOM 650 C CA . GLU A 1 85 ? -11.57 -15.891 -18.094 1 94.62 85 GLU A CA 1
ATOM 651 C C . GLU A 1 85 ? -11.766 -15.633 -16.609 1 94.62 85 GLU A C 1
ATOM 653 O O . GLU A 1 85 ? -10.82 -15.758 -15.82 1 94.62 85 GLU A O 1
ATOM 658 N N . PRO A 1 86 ? -12.93 -15.344 -16.25 1 97.56 86 PRO A N 1
ATOM 659 C CA . PRO A 1 86 ? -13.141 -15 -14.844 1 97.56 86 PRO A CA 1
ATOM 660 C C . PRO A 1 86 ? -12.641 -16.094 -13.898 1 97.56 86 PRO A C 1
ATOM 662 O O . PRO A 1 86 ? -12.766 -17.281 -14.188 1 97.56 86 PRO A O 1
ATOM 665 N N . GLY A 1 87 ? -12.086 -15.641 -12.781 1 98.44 87 GLY A N 1
ATOM 666 C CA . GLY A 1 87 ? -11.609 -16.547 -11.758 1 98.44 87 GLY A CA 1
ATOM 667 C C . GLY A 1 87 ? -12.711 -17.062 -10.852 1 98.44 87 GLY A C 1
ATOM 668 O O . GLY A 1 87 ? -13.883 -16.719 -11.039 1 98.44 87 GLY A O 1
ATOM 669 N N . ILE A 1 88 ? -12.25 -17.922 -9.977 1 98.44 88 ILE A N 1
ATOM 670 C CA . ILE A 1 88 ? -13.188 -18.531 -9.031 1 98.44 88 ILE A CA 1
ATOM 671 C C . ILE A 1 88 ? -12.977 -17.922 -7.645 1 98.44 88 ILE A C 1
ATOM 673 O O . ILE A 1 88 ? -11.836 -17.797 -7.184 1 98.44 88 ILE A O 1
ATOM 677 N N . LEU A 1 89 ? -13.992 -17.484 -7.012 1 98 89 LEU A N 1
ATOM 678 C CA . LEU A 1 89 ? -14.062 -17.047 -5.617 1 98 89 LEU A CA 1
ATOM 679 C C . LEU A 1 89 ? -14.875 -18.031 -4.785 1 98 89 LEU A C 1
ATOM 681 O O . LEU A 1 89 ? -16.047 -18.281 -5.066 1 98 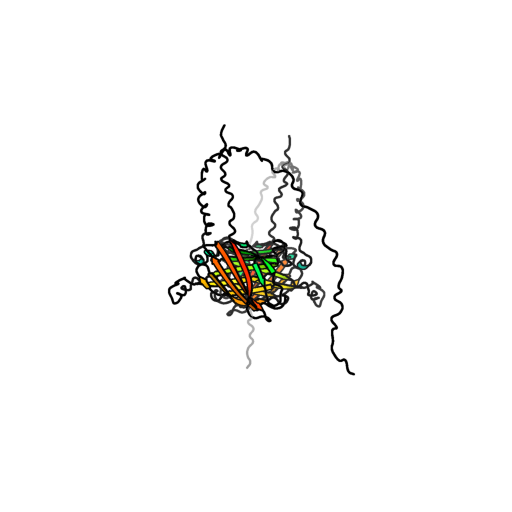89 LEU A O 1
ATOM 685 N N . GLN A 1 90 ? -14.234 -18.609 -3.797 1 98.25 90 GLN A N 1
ATOM 686 C CA . GLN A 1 90 ? -14.93 -19.609 -2.996 1 98.25 90 GLN A CA 1
ATOM 687 C C . GLN A 1 90 ? -14.453 -19.594 -1.549 1 98.25 90 GLN A C 1
ATOM 689 O O . GLN A 1 90 ? -13.297 -19.25 -1.277 1 98.25 90 GLN A O 1
ATOM 694 N N . TYR A 1 91 ? -15.352 -19.891 -0.715 1 97.06 91 TYR A N 1
ATOM 695 C CA . TYR A 1 91 ? -15.086 -20.062 0.708 1 97.06 91 TYR A CA 1
ATOM 696 C C . TYR A 1 91 ? -16.25 -20.781 1.399 1 97.06 91 TYR A C 1
ATOM 698 O O . TYR A 1 91 ? -17.391 -20.688 0.948 1 97.06 91 TYR A O 1
ATOM 706 N N . PRO A 1 92 ? -16 -21.5 2.439 1 96.94 92 PRO A N 1
ATOM 707 C CA . PRO A 1 92 ? -17.078 -22.266 3.076 1 96.94 92 PRO A CA 1
ATOM 708 C C . PRO A 1 92 ? -18.266 -21.406 3.461 1 96.94 92 PRO A C 1
ATOM 710 O O . PRO A 1 92 ? -19.406 -21.875 3.484 1 96.94 92 PRO A O 1
ATOM 713 N N . THR A 1 93 ? -18.078 -20.141 3.707 1 94.81 93 THR A N 1
ATOM 714 C CA . THR A 1 93 ? -19.109 -19.281 4.281 1 94.81 93 THR A CA 1
ATOM 715 C C . THR A 1 93 ? -19.797 -18.453 3.195 1 94.81 93 THR A C 1
ATOM 717 O O . THR A 1 93 ? -20.641 -17.609 3.492 1 94.81 93 THR A O 1
ATOM 720 N N . ILE A 1 94 ? -19.438 -18.578 1.972 1 94.88 94 ILE A N 1
ATOM 721 C CA . ILE A 1 94 ? -20.047 -17.797 0.899 1 94.88 94 ILE A CA 1
ATOM 722 C C . ILE A 1 94 ? -20.422 -18.734 -0.254 1 94.88 94 ILE A C 1
ATOM 724 O O . ILE A 1 94 ? -19.906 -19.844 -0.361 1 94.88 94 ILE A O 1
ATOM 728 N N . LYS A 1 95 ? -21.281 -18.234 -1.113 1 96.38 95 LYS A N 1
ATOM 729 C CA . LYS A 1 95 ? -21.562 -18.922 -2.367 1 96.38 95 LYS A CA 1
ATOM 730 C C . LYS A 1 95 ? -20.438 -18.734 -3.369 1 96.38 95 LYS A C 1
ATOM 732 O O . LYS A 1 95 ? -19.938 -17.625 -3.541 1 96.38 95 LYS A O 1
ATOM 737 N N . THR A 1 96 ? -20.094 -19.859 -3.957 1 97.75 96 THR A N 1
ATOM 738 C CA . THR A 1 96 ? -19.078 -19.781 -4.996 1 97.75 96 THR A CA 1
ATOM 739 C C . THR A 1 96 ? -19.5 -18.797 -6.09 1 97.75 96 THR A C 1
ATOM 741 O O . THR A 1 96 ? -20.656 -18.812 -6.523 1 97.75 96 THR A O 1
ATOM 744 N N . SER A 1 97 ? -18.609 -17.953 -6.512 1 96.81 97 SER A N 1
ATOM 745 C CA . SER A 1 97 ? -18.875 -16.953 -7.539 1 96.81 97 SER A CA 1
ATOM 746 C C . SER A 1 97 ? -17.641 -16.703 -8.406 1 96.81 97 SER A C 1
ATOM 748 O O . SER A 1 97 ? -16.609 -17.344 -8.227 1 96.81 97 SER A O 1
ATOM 750 N N . LYS A 1 98 ? -17.844 -15.883 -9.375 1 97.62 98 LYS A N 1
ATOM 751 C CA . LYS A 1 98 ? -16.766 -15.516 -10.273 1 97.62 98 LYS A CA 1
ATOM 752 C C . LYS A 1 98 ? -16.281 -14.086 -10.016 1 97.62 98 LYS A C 1
ATOM 754 O O . LYS A 1 98 ? -17.047 -13.266 -9.492 1 97.62 98 LYS A O 1
ATOM 759 N N . TYR A 1 99 ? -15.07 -13.836 -10.305 1 97.69 99 TYR A N 1
ATOM 760 C CA . TYR A 1 99 ? -14.539 -12.484 -10.203 1 97.69 99 TYR A CA 1
ATOM 761 C C . TYR A 1 99 ? -13.516 -12.219 -11.305 1 97.69 99 TYR A C 1
ATOM 763 O O . TYR A 1 99 ? -12.977 -13.156 -11.898 1 97.69 99 TYR A O 1
ATOM 771 N N . ALA A 1 100 ? -13.289 -10.93 -11.609 1 98.25 100 ALA A N 1
ATOM 772 C CA . ALA A 1 100 ? -12.258 -10.461 -12.531 1 98.25 100 ALA A CA 1
ATOM 773 C C . ALA A 1 100 ? -11.203 -9.633 -11.812 1 98.25 100 ALA A C 1
ATOM 775 O O . ALA A 1 100 ? -11.469 -9.062 -10.758 1 98.25 100 ALA A O 1
ATOM 776 N N . GLU A 1 101 ? -10.07 -9.641 -12.438 1 98.38 101 GLU A N 1
ATOM 777 C CA . GLU A 1 101 ? -8.977 -8.93 -11.781 1 98.38 101 GLU A CA 1
ATOM 778 C C . GLU A 1 101 ? -7.875 -8.57 -12.773 1 98.38 101 GLU A C 1
ATOM 780 O O . GLU A 1 101 ? -7.66 -9.297 -13.75 1 98.38 101 GLU A O 1
ATOM 785 N N . GLU A 1 102 ? -7.254 -7.48 -12.555 1 98.12 102 GLU A N 1
ATOM 786 C CA . GLU A 1 102 ? -5.977 -7.098 -13.148 1 98.12 102 GLU A CA 1
ATOM 787 C C . GLU A 1 102 ? -4.906 -6.902 -12.078 1 98.12 102 GLU A C 1
ATOM 789 O O . GLU A 1 102 ? -5.18 -6.348 -11.016 1 98.12 102 GLU A O 1
ATOM 794 N N . ILE A 1 103 ? -3.693 -7.41 -12.391 1 98.5 103 ILE A N 1
ATOM 795 C CA . ILE A 1 103 ? -2.57 -7.211 -11.484 1 98.5 103 ILE A CA 1
ATOM 796 C C . ILE A 1 103 ? -1.372 -6.66 -12.25 1 98.5 103 ILE A C 1
ATOM 798 O O . ILE A 1 103 ? -1.251 -6.879 -13.461 1 98.5 103 ILE A O 1
ATOM 802 N N . GLU A 1 104 ? -0.555 -5.906 -11.531 1 98.38 104 GLU A N 1
ATOM 803 C CA . GLU A 1 104 ? 0.631 -5.344 -12.172 1 98.38 104 GLU A CA 1
ATOM 804 C C . GLU A 1 104 ? 1.847 -5.434 -11.258 1 98.38 104 GLU A C 1
ATOM 806 O O . GLU A 1 104 ? 1.729 -5.246 -10.039 1 98.38 104 GLU A O 1
ATOM 811 N N . PHE A 1 105 ? 2.908 -5.855 -11.805 1 98.38 105 PHE A N 1
ATOM 812 C CA . PHE A 1 105 ? 4.25 -5.77 -11.242 1 98.38 105 PHE A CA 1
ATOM 813 C C . PHE A 1 105 ? 5.152 -4.914 -12.125 1 98.38 105 PHE A C 1
ATOM 815 O O . PHE A 1 105 ? 5.645 -5.379 -13.156 1 98.38 105 PHE A O 1
ATOM 822 N N . VAL A 1 106 ? 5.422 -3.719 -11.648 1 96.94 106 VAL A N 1
ATOM 823 C CA . VAL A 1 106 ? 6.059 -2.795 -12.578 1 96.94 106 VAL A CA 1
ATOM 824 C C . VAL A 1 106 ? 7.301 -2.182 -11.93 1 96.94 106 VAL A C 1
ATOM 826 O O . VAL A 1 106 ? 7.273 -1.813 -10.758 1 96.94 106 VAL A O 1
ATOM 829 N N . PHE A 1 107 ? 8.328 -2.096 -12.766 1 96 107 PHE A N 1
ATOM 830 C CA . PHE A 1 107 ? 9.555 -1.434 -12.32 1 96 107 PHE A CA 1
ATOM 831 C C . PHE A 1 107 ? 9.445 0.076 -12.492 1 96 107 PHE A C 1
ATOM 833 O O . PHE A 1 107 ? 9.188 0.562 -13.602 1 96 107 PHE A O 1
ATOM 840 N N . SER A 1 108 ? 9.672 0.767 -11.375 1 92.25 108 SER A N 1
ATOM 841 C CA . SER A 1 108 ? 9.492 2.213 -11.43 1 92.25 108 SER A CA 1
ATOM 842 C C . SER A 1 108 ? 10.766 2.943 -11 1 92.25 108 SER A C 1
ATOM 844 O O . SER A 1 108 ? 10.703 4.066 -10.5 1 92.25 108 SER A O 1
ATOM 846 N N . GLY A 1 109 ? 11.922 2.291 -11.062 1 89.5 109 GLY A N 1
ATOM 847 C CA . GLY A 1 109 ? 13.172 3.008 -10.875 1 89.5 109 GLY A CA 1
ATOM 848 C C . GLY A 1 109 ? 13.914 2.596 -9.617 1 89.5 109 GLY A C 1
ATOM 849 O O . GLY A 1 109 ? 15.086 2.922 -9.445 1 89.5 109 GLY A O 1
ATOM 850 N N . GLN A 1 110 ? 13.305 1.978 -8.742 1 92.31 110 GLN A N 1
ATOM 851 C CA . GLN A 1 110 ? 13.945 1.418 -7.559 1 92.31 110 GLN A CA 1
ATOM 852 C C . GLN A 1 110 ? 13.992 -0.105 -7.629 1 92.31 110 GLN A C 1
ATOM 854 O O . GLN A 1 110 ? 13.188 -0.728 -8.32 1 92.31 110 GLN A O 1
ATOM 859 N N . LYS A 1 111 ? 14.891 -0.682 -6.887 1 92.31 111 LYS A N 1
ATOM 860 C CA . LYS A 1 111 ? 15.172 -2.111 -7 1 92.31 111 LYS A CA 1
ATOM 861 C C . LYS A 1 111 ? 14.062 -2.938 -6.352 1 92.31 111 LYS A C 1
ATOM 863 O O . LYS A 1 111 ? 14.312 -3.703 -5.418 1 92.31 111 LYS A O 1
ATOM 868 N N . MET A 1 112 ? 12.93 -2.752 -6.832 1 96.75 112 MET A N 1
ATOM 869 C CA . MET A 1 112 ? 11.711 -3.469 -6.473 1 96.75 112 MET A CA 1
ATOM 870 C C . MET A 1 112 ? 10.656 -3.332 -7.566 1 96.75 112 MET A C 1
ATOM 872 O O . MET A 1 112 ? 10.82 -2.541 -8.5 1 96.75 112 MET A O 1
ATOM 876 N N . LEU A 1 113 ? 9.664 -4.086 -7.465 1 98.12 113 LEU A N 1
ATOM 877 C CA . LEU A 1 113 ? 8.523 -3.906 -8.352 1 98.12 113 LEU A CA 1
ATOM 878 C C . LEU A 1 113 ? 7.34 -3.299 -7.602 1 98.12 113 LEU A C 1
ATOM 880 O O . LEU A 1 113 ? 7.062 -3.684 -6.465 1 98.12 113 LEU A O 1
ATOM 884 N N . ASP A 1 114 ? 6.699 -2.33 -8.234 1 98.5 114 ASP A N 1
ATOM 885 C CA . ASP A 1 114 ? 5.398 -1.876 -7.75 1 98.5 114 ASP A CA 1
ATOM 886 C C . ASP A 1 114 ? 4.328 -2.943 -7.969 1 98.5 114 ASP A C 1
ATOM 888 O O . ASP A 1 114 ? 4.293 -3.59 -9.016 1 98.5 114 ASP A O 1
ATOM 892 N N . TYR A 1 115 ? 3.539 -3.078 -6.988 1 98.88 115 TYR A N 1
ATOM 893 C CA . TYR A 1 115 ? 2.453 -4.047 -7.07 1 98.88 115 TYR A CA 1
ATOM 894 C C . TYR A 1 115 ? 1.097 -3.357 -6.988 1 98.88 115 TYR A C 1
ATOM 896 O O . TYR A 1 115 ? 0.888 -2.484 -6.145 1 98.88 115 TYR A O 1
ATOM 904 N N . LYS A 1 116 ? 0.164 -3.758 -7.82 1 98.88 116 LYS A N 1
ATOM 905 C CA . LYS A 1 116 ? -1.226 -3.311 -7.809 1 98.88 116 LYS A CA 1
ATOM 906 C C . LYS A 1 116 ? -2.168 -4.43 -8.25 1 98.88 116 LYS A C 1
ATOM 908 O O . LYS A 1 116 ? -1.873 -5.16 -9.195 1 98.88 116 LYS A O 1
ATOM 913 N N . ALA A 1 117 ? -3.23 -4.547 -7.566 1 98.69 117 ALA A N 1
ATOM 914 C CA . ALA A 1 117 ? -4.293 -5.473 -7.941 1 98.69 117 ALA A CA 1
ATOM 915 C C . ALA A 1 117 ? -5.664 -4.816 -7.812 1 98.69 117 ALA A C 1
ATOM 917 O O . ALA A 1 117 ? -5.938 -4.117 -6.832 1 98.69 117 ALA A O 1
ATOM 918 N N . GLU A 1 118 ? -6.453 -4.984 -8.812 1 98.06 118 GLU A N 1
ATOM 919 C CA . GLU A 1 118 ? -7.836 -4.512 -8.812 1 98.06 118 GLU A CA 1
ATOM 920 C C . GLU A 1 118 ? -8.797 -5.621 -9.242 1 98.06 118 GLU A C 1
ATOM 922 O O . GLU A 1 118 ? -8.633 -6.207 -10.312 1 98.06 118 GLU A O 1
ATOM 927 N N . SER A 1 119 ? -9.758 -5.855 -8.445 1 97.88 119 SER A N 1
ATOM 928 C CA . SER A 1 119 ? -10.742 -6.883 -8.758 1 97.88 119 SER A CA 1
ATOM 929 C C . SER A 1 119 ? -12.141 -6.289 -8.875 1 97.88 119 SER A C 1
ATOM 931 O O . SER A 1 119 ? -12.445 -5.281 -8.234 1 97.88 119 SER A O 1
ATOM 933 N N . TRP A 1 120 ? -12.977 -6.93 -9.664 1 96.94 120 TRP A N 1
ATOM 934 C CA . TRP A 1 120 ? -14.336 -6.465 -9.883 1 96.94 120 TRP A CA 1
ATOM 935 C C . TRP A 1 120 ? -15.258 -7.625 -10.258 1 96.94 120 TRP A C 1
ATOM 937 O O . TRP A 1 120 ? -14.789 -8.75 -10.469 1 96.94 120 TRP A O 1
ATOM 947 N N . ASN A 1 121 ? -16.484 -7.348 -10.188 1 95.5 121 ASN A N 1
ATOM 948 C CA . ASN A 1 121 ? -17.5 -8.281 -10.68 1 95.5 121 ASN A CA 1
ATOM 949 C C . ASN A 1 121 ? -17.484 -8.383 -12.203 1 95.5 121 ASN A C 1
ATOM 951 O O . ASN A 1 121 ? -17.672 -7.375 -12.891 1 95.5 121 ASN A O 1
ATOM 955 N N . PRO A 1 122 ? -17.297 -9.539 -12.703 1 95.44 122 PRO A N 1
ATOM 956 C CA . PRO A 1 122 ? -17.125 -9.648 -14.148 1 95.44 122 PRO A CA 1
ATOM 957 C C . PRO A 1 122 ? -18.391 -9.281 -14.922 1 95.44 122 PRO A C 1
ATOM 959 O O . PRO A 1 122 ? -18.312 -8.867 -16.078 1 95.44 122 PRO A O 1
ATOM 962 N N . VAL A 1 123 ? -19.531 -9.398 -14.32 1 93.56 123 VAL A N 1
ATOM 963 C CA . VAL A 1 123 ? -20.812 -9.078 -14.969 1 93.56 123 VAL A CA 1
ATOM 964 C C . VAL A 1 123 ? -21.016 -7.562 -14.992 1 93.56 123 VAL A C 1
ATOM 966 O O . VAL A 1 123 ? -21.406 -6.996 -16.016 1 93.56 123 VAL A O 1
ATOM 969 N N . LYS A 1 124 ? -20.703 -6.867 -13.891 1 93 124 LYS A N 1
ATOM 970 C CA . LYS A 1 124 ? -20.922 -5.43 -13.758 1 93 124 LYS A CA 1
ATOM 971 C C . LYS A 1 124 ? -19.812 -4.641 -14.438 1 93 124 LYS A C 1
ATOM 973 O O . LYS A 1 124 ? -20 -3.469 -14.773 1 93 124 LYS A O 1
ATOM 978 N N . GLY A 1 125 ? -18.641 -5.195 -14.523 1 90.56 125 GLY A N 1
ATOM 979 C CA . GLY A 1 125 ? -17.531 -4.551 -15.211 1 90.56 125 GLY A CA 1
ATOM 980 C C . GLY A 1 125 ? -16.562 -3.877 -14.266 1 90.56 125 GLY A C 1
ATOM 981 O O . GLY A 1 125 ? -16.734 -3.92 -13.047 1 90.56 125 GLY A O 1
ATOM 982 N N . ARG A 1 126 ? -15.586 -3.207 -14.797 1 87.06 126 ARG A N 1
ATOM 983 C CA . ARG A 1 126 ? -14.43 -2.701 -14.062 1 87.06 126 ARG A CA 1
ATOM 984 C C . ARG A 1 126 ? -14.805 -1.489 -13.219 1 87.06 126 ARG A C 1
ATOM 986 O O . ARG A 1 126 ? -14.109 -1.155 -12.258 1 87.06 126 ARG A O 1
ATOM 993 N N . SER A 1 127 ? -15.844 -0.873 -13.555 1 85 127 SER A N 1
ATOM 994 C CA . SER A 1 127 ? -16.266 0.305 -12.805 1 85 127 SER A CA 1
ATOM 995 C C . SER A 1 127 ? -16.812 -0.08 -11.43 1 85 127 SER A C 1
ATOM 997 O O . SER A 1 127 ? -16.906 0.765 -10.539 1 85 127 SER A O 1
ATOM 999 N N . ALA A 1 128 ? -17.125 -1.312 -11.336 1 86.81 128 ALA A N 1
ATOM 1000 C CA . ALA A 1 128 ? -17.609 -1.814 -10.047 1 86.81 128 ALA A CA 1
ATOM 1001 C C . ALA A 1 128 ? -16.484 -2.506 -9.273 1 86.81 128 ALA A C 1
ATOM 1003 O O . ALA A 1 128 ? -16.547 -3.711 -9.016 1 86.81 128 ALA A O 1
ATOM 1004 N N . LEU A 1 129 ? -15.562 -1.708 -8.859 1 87.19 129 LEU A N 1
ATOM 1005 C CA . LEU A 1 129 ? -14.406 -2.244 -8.141 1 87.19 129 LEU A CA 1
ATOM 1006 C C . LEU A 1 129 ? -14.836 -2.873 -6.82 1 87.19 129 LEU A C 1
ATOM 1008 O O . LEU A 1 129 ? -15.703 -2.338 -6.125 1 87.19 129 LEU A O 1
ATOM 1012 N N . MET A 1 130 ? -14.242 -3.963 -6.555 1 91.38 130 MET A N 1
ATOM 1013 C CA . MET A 1 130 ? -14.477 -4.664 -5.297 1 91.38 130 MET A CA 1
ATOM 1014 C C . MET A 1 130 ? -13.273 -4.531 -4.367 1 91.38 130 MET A C 1
ATOM 1016 O O . MET A 1 130 ? -13.352 -3.859 -3.338 1 91.38 130 MET A O 1
ATOM 1020 N N . HIS A 1 131 ? -12.25 -5.078 -4.684 1 96.25 131 HIS A N 1
ATOM 1021 C CA . HIS A 1 131 ? -11.039 -5.145 -3.871 1 96.25 131 HIS A CA 1
ATOM 1022 C C . HIS A 1 131 ? -9.844 -4.547 -4.605 1 96.25 131 HIS A C 1
ATOM 1024 O O . HIS A 1 131 ? -9.68 -4.762 -5.809 1 96.25 131 HIS A O 1
ATOM 1030 N N . ARG A 1 132 ? -9.07 -3.746 -3.928 1 98.19 132 ARG A N 1
ATOM 1031 C CA . ARG A 1 132 ? -7.828 -3.197 -4.457 1 98.19 132 ARG A CA 1
ATOM 1032 C C . ARG A 1 132 ? -6.668 -3.443 -3.498 1 98.19 132 ARG A C 1
ATOM 1034 O O . ARG A 1 132 ? -6.852 -3.432 -2.279 1 98.19 132 ARG A O 1
ATOM 1041 N N . GLU A 1 133 ? -5.531 -3.648 -4.059 1 98.81 133 GLU A N 1
ATOM 1042 C CA . GLU A 1 133 ? -4.27 -3.77 -3.336 1 98.81 133 GLU A CA 1
ATOM 1043 C C . GLU A 1 133 ? -3.176 -2.93 -3.992 1 98.81 133 GLU A C 1
ATOM 1045 O O . GLU A 1 133 ? -3.094 -2.857 -5.219 1 98.81 133 GLU A O 1
ATOM 1050 N N . VAL A 1 134 ? -2.369 -2.328 -3.156 1 98.94 134 VAL A N 1
ATOM 1051 C CA . VAL A 1 134 ? -1.181 -1.622 -3.623 1 98.94 134 VAL A CA 1
ATOM 1052 C C . VAL A 1 134 ? 0.008 -1.964 -2.729 1 98.94 134 VAL A C 1
ATOM 1054 O O . VAL A 1 134 ? -0.161 -2.225 -1.534 1 98.94 134 VAL A O 1
ATOM 1057 N N . GLY A 1 135 ? 1.172 -1.987 -3.355 1 98.94 135 GLY A N 1
ATOM 1058 C CA . GLY A 1 135 ? 2.338 -2.301 -2.545 1 98.94 135 GLY A CA 1
ATOM 1059 C C . GLY A 1 135 ? 3.598 -2.5 -3.367 1 98.94 135 GLY A C 1
ATOM 1060 O O . GLY A 1 135 ? 3.789 -1.841 -4.391 1 98.94 135 GLY A O 1
ATOM 1061 N N . PHE A 1 136 ? 4.473 -3.318 -2.789 1 98.88 136 PHE A N 1
ATOM 1062 C CA . PHE A 1 136 ? 5.801 -3.502 -3.361 1 98.88 136 PHE A CA 1
ATOM 1063 C C . PHE A 1 136 ? 6.238 -4.957 -3.252 1 98.88 136 PHE A C 1
ATOM 1065 O O . PHE A 1 136 ? 5.984 -5.613 -2.24 1 98.88 136 PHE A O 1
ATOM 1072 N N . LEU A 1 137 ? 6.879 -5.438 -4.273 1 98.88 137 LEU A N 1
ATOM 1073 C CA . LEU A 1 137 ? 7.551 -6.734 -4.262 1 98.88 137 LEU A CA 1
ATOM 1074 C C . LEU A 1 137 ? 9.062 -6.559 -4.211 1 98.88 137 LEU A C 1
ATOM 1076 O O . LEU A 1 137 ? 9.664 -5.992 -5.129 1 98.88 137 LEU A O 1
ATOM 1080 N N . ARG A 1 138 ? 9.672 -7.062 -3.154 1 98.25 138 ARG A N 1
ATOM 1081 C CA . ARG A 1 138 ? 11.109 -6.949 -2.949 1 98.25 138 ARG A CA 1
ATOM 1082 C C . ARG A 1 138 ? 11.781 -8.312 -3.01 1 98.25 138 ARG A C 1
ATOM 1084 O O . ARG A 1 138 ? 11.172 -9.328 -2.672 1 98.25 138 ARG A O 1
ATOM 1091 N N . ILE A 1 139 ? 12.992 -8.305 -3.441 1 97.06 139 ILE A N 1
ATOM 1092 C CA . ILE A 1 139 ? 13.789 -9.523 -3.533 1 97.06 139 ILE A CA 1
ATOM 1093 C C . ILE A 1 139 ? 15.086 -9.352 -2.752 1 97.06 139 ILE A C 1
ATOM 1095 O O . ILE A 1 139 ? 15.703 -8.289 -2.789 1 97.06 139 ILE A O 1
ATOM 1099 N N . ASN A 1 140 ? 15.43 -10.375 -2.027 1 94.88 140 ASN A N 1
ATOM 1100 C CA . ASN A 1 140 ? 16.672 -10.367 -1.27 1 94.88 140 ASN A CA 1
ATOM 1101 C C . ASN A 1 140 ? 17.859 -10.805 -2.129 1 94.88 140 ASN A C 1
ATOM 1103 O O . ASN A 1 140 ? 18.125 -12 -2.254 1 94.88 140 ASN A O 1
ATOM 1107 N N . ASN A 1 141 ? 18.547 -9.867 -2.551 1 80 141 ASN A N 1
ATOM 1108 C CA . ASN A 1 141 ? 19.656 -10.164 -3.451 1 80 141 ASN A CA 1
ATOM 1109 C C . ASN A 1 141 ? 20.938 -10.484 -2.682 1 80 141 ASN A C 1
ATOM 1111 O O . ASN A 1 141 ? 21.953 -10.836 -3.279 1 80 141 ASN A O 1
ATOM 1115 N N . LYS A 1 142 ? 20.891 -10.227 -1.476 1 76.38 142 LYS A N 1
ATOM 1116 C CA . LYS A 1 142 ? 22.078 -10.492 -0.678 1 76.38 142 LYS A CA 1
ATOM 1117 C C . LYS A 1 142 ? 22.203 -11.977 -0.347 1 76.38 142 LYS A C 1
ATOM 1119 O O . LYS A 1 142 ? 23.281 -12.445 0.018 1 76.38 142 LYS A O 1
ATOM 1124 N N . GLN A 1 143 ? 21.125 -12.656 -0.443 1 67.44 143 GLN A N 1
ATOM 1125 C CA . GLN A 1 143 ? 21.125 -14.078 -0.127 1 67.44 143 GLN A CA 1
ATOM 1126 C C . GLN A 1 143 ? 21.594 -14.906 -1.32 1 67.44 143 GLN A C 1
ATOM 1128 O O . GLN A 1 143 ? 21.234 -14.617 -2.463 1 67.44 143 GLN A O 1
ATOM 1133 N N . GLN A 1 144 ? 22.656 -15.656 -1.04 1 62 144 GLN A N 1
ATOM 1134 C CA . GLN A 1 144 ? 22.969 -16.672 -2.035 1 62 144 GLN A CA 1
ATOM 1135 C C . GLN A 1 144 ? 21.75 -17.562 -2.316 1 62 144 GLN A C 1
ATOM 1137 O O . GLN A 1 144 ? 21.031 -17.953 -1.392 1 62 144 GLN A O 1
ATOM 1142 N N . PRO A 1 145 ? 21.375 -17.656 -3.527 1 62.94 145 PRO A N 1
ATOM 1143 C CA . PRO A 1 145 ? 20.234 -18.531 -3.812 1 62.94 145 PRO A CA 1
ATOM 1144 C C . PRO A 1 145 ? 20.344 -19.891 -3.143 1 62.94 145 PRO A C 1
ATOM 1146 O O . PRO A 1 145 ? 21.453 -20.422 -2.973 1 62.94 145 PRO A O 1
ATOM 1149 N N . ALA A 1 146 ? 19.344 -20.266 -2.342 1 58.25 146 ALA A N 1
ATOM 1150 C CA . ALA A 1 146 ? 19.359 -21.625 -1.787 1 58.25 146 ALA A CA 1
ATOM 1151 C C . ALA A 1 146 ? 19.469 -22.672 -2.893 1 58.25 146 ALA A C 1
ATOM 1153 O O . ALA A 1 146 ? 18.859 -22.531 -3.953 1 58.25 146 ALA A O 1
ATOM 1154 N N . SER A 1 147 ? 20.703 -23.266 -2.99 1 51.69 147 SER A N 1
ATOM 1155 C CA . SER A 1 147 ? 20.812 -24.391 -3.912 1 51.69 147 SER A CA 1
ATOM 1156 C C . SER A 1 147 ? 19.859 -25.531 -3.525 1 51.69 147 SER A C 1
ATOM 1158 O O . SER A 1 147 ? 19.797 -25.906 -2.355 1 51.69 147 SER A O 1
ATOM 1160 N N . GLY A 1 148 ? 18.609 -25.594 -3.949 1 46.03 148 GLY A N 1
ATOM 1161 C CA . GLY A 1 148 ? 17.859 -26.797 -3.639 1 46.03 148 GLY A CA 1
ATOM 1162 C C . GLY A 1 148 ? 18.719 -28.047 -3.617 1 46.03 148 GLY A C 1
ATOM 1163 O O . GLY A 1 148 ? 19.812 -28.062 -4.191 1 46.03 148 GLY A O 1
ATOM 1164 N N . GLU A 1 149 ? 18.781 -28.766 -2.602 1 39 149 GLU A N 1
ATOM 1165 C CA . GLU A 1 149 ? 19.188 -30.172 -2.555 1 39 149 GLU A CA 1
ATOM 1166 C C . GLU A 1 149 ? 18.391 -31 -3.549 1 39 149 GLU A C 1
ATOM 1168 O O . GLU A 1 149 ? 17.172 -30.875 -3.645 1 39 149 GLU A O 1
ATOM 1173 N N . GLY A 1 150 ? 18.875 -31.594 -4.859 1 42.31 150 GLY A N 1
ATOM 1174 C CA . GLY A 1 150 ? 18.641 -32.406 -6.055 1 42.31 150 GLY A CA 1
ATOM 1175 C C . GLY A 1 150 ? 18.766 -31.594 -7.34 1 42.31 150 GLY A C 1
ATOM 1176 O O . GLY A 1 150 ? 19.094 -30.406 -7.309 1 42.31 150 GLY A O 1
ATOM 1177 N N . ASP A 1 151 ? 18.5 -32.406 -8.625 1 42.19 151 ASP A N 1
ATOM 1178 C CA . ASP A 1 151 ? 18.656 -32.031 -10.031 1 42.19 151 ASP A CA 1
ATOM 1179 C C . ASP A 1 151 ? 18.062 -30.656 -10.312 1 42.19 151 ASP A C 1
ATOM 1181 O O . ASP A 1 151 ? 18.172 -30.156 -11.438 1 42.19 151 ASP A O 1
ATOM 1185 N N . SER A 1 152 ? 16.906 -30.312 -9.836 1 46.88 152 SER A N 1
ATOM 1186 C CA . SER A 1 152 ? 16.219 -29.125 -10.359 1 46.88 152 SER A CA 1
ATOM 1187 C C . SER A 1 152 ? 16.766 -27.859 -9.734 1 46.88 152 SER A C 1
ATOM 1189 O O . SER A 1 152 ? 16.359 -27.469 -8.648 1 46.88 152 SER A O 1
ATOM 1191 N N . PHE A 1 153 ? 18.031 -27.484 -9.859 1 49.47 153 PHE A N 1
ATOM 1192 C CA . PHE A 1 153 ? 18.906 -26.406 -9.43 1 49.47 153 PHE A CA 1
ATOM 1193 C C . PHE A 1 153 ? 18.203 -25.047 -9.547 1 49.47 153 PHE A C 1
ATOM 1195 O O . PHE A 1 153 ? 18.812 -24.062 -9.969 1 49.47 153 PHE A O 1
ATOM 1202 N N . ALA A 1 154 ? 17 -24.891 -9.594 1 60.62 154 ALA A N 1
ATOM 1203 C CA . ALA A 1 154 ? 16.516 -23.547 -9.906 1 60.62 154 ALA A CA 1
ATOM 1204 C C . ALA A 1 154 ? 16.812 -22.578 -8.758 1 60.62 154 ALA A C 1
ATOM 1206 O O . ALA A 1 154 ? 16.547 -22.891 -7.594 1 60.62 154 ALA A O 1
ATOM 1207 N N . LYS A 1 155 ? 17.703 -21.578 -8.945 1 79.5 155 LYS A N 1
ATOM 1208 C CA . LYS A 1 155 ? 18.062 -20.5 -8.023 1 79.5 155 LYS A CA 1
ATOM 1209 C C . LYS A 1 155 ? 16.812 -19.891 -7.387 1 79.5 155 LYS A C 1
ATOM 1211 O O . LYS A 1 155 ? 15.859 -19.531 -8.086 1 79.5 155 LYS A O 1
ATOM 1216 N N . GLU A 1 156 ? 16.719 -20.156 -6.047 1 90.56 156 GLU A N 1
ATOM 1217 C CA . GLU A 1 156 ? 15.617 -19.578 -5.281 1 90.56 156 GLU A CA 1
ATOM 1218 C C . GLU A 1 156 ? 16.078 -18.375 -4.469 1 90.56 156 GLU A C 1
ATOM 1220 O O . GLU A 1 156 ? 17.172 -18.391 -3.893 1 90.56 156 GLU A O 1
ATOM 1225 N N . TYR A 1 157 ? 15.289 -17.344 -4.582 1 94.5 157 TYR A N 1
ATOM 1226 C CA . TYR A 1 157 ? 15.578 -16.125 -3.824 1 94.5 157 TYR A CA 1
ATOM 1227 C C . TYR A 1 157 ? 14.469 -15.836 -2.814 1 94.5 157 TYR A C 1
ATOM 1229 O O . TYR A 1 157 ? 13.305 -16.141 -3.062 1 94.5 157 TYR A O 1
ATOM 1237 N N . GLU A 1 158 ? 14.883 -15.281 -1.71 1 96.62 158 GLU A N 1
ATOM 1238 C CA . GLU A 1 158 ? 13.906 -14.797 -0.745 1 96.62 158 GLU A CA 1
ATOM 1239 C C . GLU A 1 158 ? 13.219 -13.523 -1.247 1 96.62 158 GLU A C 1
ATOM 1241 O O . GLU A 1 158 ? 13.875 -12.641 -1.808 1 96.62 158 GLU A O 1
ATOM 1246 N N . VAL A 1 159 ? 11.898 -13.477 -1.04 1 98.06 159 VAL A N 1
ATOM 1247 C CA . VAL A 1 159 ? 11.141 -12.297 -1.458 1 98.06 159 VAL A CA 1
ATOM 1248 C C . VAL A 1 159 ? 10.195 -11.867 -0.338 1 98.06 159 VAL A C 1
ATOM 1250 O O . VAL A 1 159 ? 9.945 -12.625 0.598 1 98.06 159 VAL A O 1
ATOM 1253 N N . ALA A 1 160 ? 9.758 -10.609 -0.442 1 98.81 160 ALA A N 1
ATOM 1254 C CA . ALA A 1 160 ? 8.695 -10.07 0.406 1 98.81 160 ALA A CA 1
ATOM 1255 C C . ALA A 1 160 ? 7.707 -9.25 -0.412 1 98.81 160 ALA A C 1
ATOM 1257 O O . ALA A 1 160 ? 8.102 -8.492 -1.3 1 98.81 160 ALA A O 1
ATOM 1258 N N . LEU A 1 161 ? 6.488 -9.469 -0.205 1 98.94 161 LEU A N 1
ATOM 1259 C CA . LEU A 1 161 ? 5.391 -8.688 -0.762 1 98.94 161 LEU A CA 1
ATOM 1260 C C . LEU A 1 161 ? 4.73 -7.832 0.315 1 98.94 161 LEU A C 1
ATOM 1262 O O . LEU A 1 161 ? 4.152 -8.359 1.266 1 98.94 161 LEU A O 1
ATOM 1266 N N . ILE A 1 162 ? 4.844 -6.50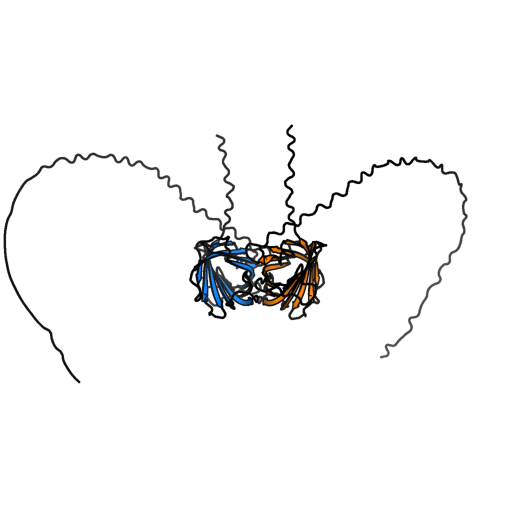4 0.223 1 98.94 162 ILE A N 1
ATOM 1267 C CA . ILE A 1 162 ? 4.281 -5.539 1.163 1 98.94 162 ILE A CA 1
ATOM 1268 C C . ILE A 1 162 ? 2.998 -4.945 0.585 1 98.94 162 ILE A C 1
ATOM 1270 O O . ILE A 1 162 ? 3.025 -4.301 -0.468 1 98.94 162 ILE A O 1
ATOM 1274 N N . ILE A 1 163 ? 1.868 -5.094 1.336 1 98.94 163 ILE A N 1
ATOM 1275 C CA . ILE A 1 163 ? 0.6 -4.77 0.692 1 98.94 163 ILE A CA 1
ATOM 1276 C C . ILE A 1 163 ? -0.263 -3.939 1.64 1 98.94 163 ILE A C 1
ATOM 1278 O O . ILE A 1 163 ? -0.34 -4.23 2.836 1 98.94 163 ILE A O 1
ATOM 1282 N N . ALA A 1 164 ? -0.908 -2.924 1.086 1 98.94 164 ALA A N 1
ATOM 1283 C CA . ALA A 1 164 ? -2.082 -2.277 1.668 1 98.94 164 ALA A CA 1
ATOM 1284 C C . ALA A 1 164 ? -3.354 -2.686 0.932 1 98.94 164 ALA A C 1
ATOM 1286 O O . ALA A 1 164 ? -3.441 -2.551 -0.291 1 98.94 164 ALA A O 1
ATOM 1287 N N . HIS A 1 165 ? -4.316 -3.164 1.658 1 98.81 165 HIS A N 1
ATOM 1288 C CA . HIS A 1 165 ? -5.609 -3.551 1.101 1 98.81 165 HIS A CA 1
ATOM 1289 C C . HIS A 1 165 ? -6.637 -2.438 1.273 1 98.81 165 HIS A C 1
ATOM 1291 O O . HIS A 1 165 ? -6.699 -1.805 2.33 1 98.81 165 HIS A O 1
ATOM 1297 N N . SER A 1 166 ? -7.496 -2.322 0.343 1 97.94 166 SER A N 1
ATOM 1298 C CA . SER A 1 166 ? -8.523 -1.283 0.365 1 97.94 166 SER A CA 1
ATOM 1299 C C . SER A 1 166 ? -9.523 -1.521 1.489 1 97.94 166 SER A C 1
ATOM 1301 O O . SER A 1 166 ? -10.242 -0.601 1.896 1 97.94 166 SER A O 1
ATOM 1303 N N . PHE A 1 167 ? -9.578 -2.711 1.962 1 96.38 167 PHE A N 1
ATOM 1304 C CA . PHE A 1 167 ? -10.594 -2.998 2.967 1 96.38 167 PHE A CA 1
ATOM 1305 C C . PHE A 1 167 ? -10.023 -2.855 4.371 1 96.38 167 PHE A C 1
ATOM 1307 O O . PHE A 1 167 ? -10.609 -3.344 5.34 1 96.38 167 PHE A O 1
ATOM 1314 N N . GLY A 1 168 ? -8.773 -2.312 4.512 1 98.06 168 GLY A N 1
ATOM 1315 C CA . GLY A 1 168 ? -8.328 -1.865 5.82 1 98.06 168 GLY A CA 1
ATOM 1316 C C . GLY A 1 168 ? -7.285 -2.775 6.438 1 98.06 168 GLY A C 1
ATOM 1317 O O . GLY A 1 168 ? -7.113 -2.795 7.66 1 98.06 168 GLY A O 1
ATOM 1318 N N . VAL A 1 169 ? -6.613 -3.529 5.633 1 98.69 169 VAL A N 1
ATOM 1319 C CA . VAL A 1 169 ? -5.609 -4.477 6.109 1 98.69 169 VAL A CA 1
ATOM 1320 C C . VAL A 1 169 ? -4.25 -4.125 5.512 1 98.69 169 VAL A C 1
ATOM 1322 O O . VAL A 1 169 ? -4.148 -3.807 4.324 1 98.69 169 VAL A O 1
ATOM 1325 N N . ALA A 1 170 ? -3.229 -4.141 6.301 1 98.94 170 ALA A N 1
ATOM 1326 C CA . ALA A 1 170 ? -1.835 -4.09 5.863 1 98.94 170 ALA A CA 1
ATOM 1327 C C . ALA A 1 170 ? -1.131 -5.422 6.117 1 98.94 170 ALA A C 1
ATOM 1329 O O . ALA A 1 170 ? -1.292 -6.023 7.18 1 98.94 170 ALA A O 1
ATOM 1330 N N . GLU A 1 171 ? -0.336 -5.816 5.18 1 98.88 171 GLU A N 1
ATOM 1331 C CA . GLU A 1 171 ? 0.206 -7.172 5.25 1 98.88 171 GLU A CA 1
ATOM 1332 C C . GLU A 1 171 ? 1.626 -7.227 4.691 1 98.88 171 GLU A C 1
ATOM 1334 O O . GLU A 1 171 ? 1.921 -6.605 3.668 1 98.88 171 GLU A O 1
ATOM 1339 N N . VAL A 1 172 ? 2.486 -7.922 5.387 1 98.94 172 VAL A N 1
ATOM 1340 C CA . VAL A 1 172 ? 3.76 -8.359 4.824 1 98.94 172 VAL A CA 1
ATOM 1341 C C . VAL A 1 172 ? 3.725 -9.867 4.578 1 98.94 172 VAL A C 1
ATOM 1343 O O . VAL A 1 172 ? 3.441 -10.641 5.496 1 98.94 172 VAL A O 1
ATOM 1346 N N . LEU A 1 173 ? 3.953 -10.25 3.389 1 98.94 173 LEU A N 1
ATOM 1347 C CA . LEU A 1 173 ? 4.109 -11.656 3.039 1 98.94 173 LEU A CA 1
ATOM 1348 C C . LEU A 1 173 ? 5.559 -11.969 2.691 1 98.94 173 LEU A C 1
ATOM 1350 O O . LEU A 1 173 ? 6.234 -11.172 2.041 1 98.94 173 LEU A O 1
ATOM 1354 N N . THR A 1 174 ? 6 -13.156 3.078 1 98.81 174 THR A N 1
ATOM 1355 C CA . THR A 1 174 ? 7.363 -13.578 2.785 1 98.81 174 THR A CA 1
ATOM 1356 C C . THR A 1 174 ? 7.379 -14.969 2.164 1 98.81 174 THR A C 1
ATOM 1358 O O . THR A 1 174 ? 6.461 -15.766 2.383 1 98.81 174 THR A O 1
ATOM 1361 N N . GLY A 1 175 ? 8.367 -15.203 1.377 1 98.19 175 GLY A N 1
ATOM 1362 C CA . GLY A 1 175 ? 8.531 -16.484 0.722 1 98.19 175 GLY A CA 1
ATOM 1363 C C . GLY A 1 175 ? 9.703 -16.516 -0.248 1 98.19 175 GLY A C 1
ATOM 1364 O O . GLY A 1 175 ? 10.781 -16.016 0.055 1 98.19 175 GLY A O 1
ATOM 1365 N N . SER A 1 176 ? 9.398 -17.172 -1.451 1 96.88 176 SER A N 1
ATOM 1366 C CA . SER A 1 176 ? 10.516 -17.359 -2.375 1 96.88 176 SER A CA 1
ATOM 1367 C C . SER A 1 176 ? 10.055 -17.234 -3.824 1 96.88 176 SER A C 1
ATOM 1369 O O . SER A 1 176 ? 8.867 -17.375 -4.117 1 96.88 176 SER A O 1
ATOM 1371 N N . VAL A 1 177 ? 11.031 -16.953 -4.582 1 96.81 177 VAL A N 1
ATOM 1372 C CA . VAL A 1 177 ? 10.82 -16.922 -6.027 1 96.81 177 VAL A CA 1
ATOM 1373 C C . VAL A 1 177 ? 11.797 -17.875 -6.711 1 96.81 177 VAL A C 1
ATOM 1375 O O . VAL A 1 177 ? 12.961 -17.969 -6.312 1 96.81 177 VAL A O 1
ATOM 1378 N N . SER A 1 178 ? 11.336 -18.641 -7.598 1 94.44 178 SER A N 1
ATOM 1379 C CA . SER A 1 178 ? 12.055 -19.5 -8.523 1 94.44 178 SER A CA 1
ATOM 1380 C C . SER A 1 178 ? 11.625 -19.25 -9.961 1 94.44 178 SER A C 1
ATOM 1382 O O . SER A 1 178 ? 10.773 -18.406 -10.219 1 94.44 178 SER A O 1
ATOM 1384 N N . PRO A 1 179 ? 12.32 -19.875 -10.875 1 92.94 179 PRO A N 1
ATOM 1385 C CA . PRO A 1 179 ? 11.875 -19.656 -12.25 1 92.94 179 PRO A CA 1
ATOM 1386 C C . PRO A 1 179 ? 10.398 -19.969 -12.453 1 92.94 179 PRO A C 1
ATOM 1388 O O . PRO A 1 179 ? 9.984 -21.125 -12.281 1 92.94 179 PRO A O 1
ATOM 1391 N N . ASN A 1 180 ? 9.594 -18.953 -12.68 1 96.56 180 ASN A N 1
ATOM 1392 C CA . ASN A 1 180 ? 8.188 -19.016 -13.078 1 96.56 180 ASN A CA 1
ATOM 1393 C C . ASN A 1 180 ? 7.281 -19.328 -11.891 1 96.56 180 ASN A C 1
ATOM 1395 O O . ASN A 1 180 ? 6.156 -19.797 -12.07 1 96.56 180 ASN A O 1
ATOM 1399 N N . LYS A 1 181 ? 7.812 -19.188 -10.75 1 98.25 181 LYS A N 1
ATOM 1400 C CA . LYS A 1 181 ? 6.965 -19.438 -9.594 1 98.25 181 LYS A CA 1
ATOM 1401 C C . LYS A 1 181 ? 7.32 -18.516 -8.438 1 98.25 181 LYS A C 1
ATOM 1403 O O . LYS A 1 181 ? 8.5 -18.297 -8.148 1 98.25 181 LYS A O 1
ATOM 1408 N N . LEU A 1 182 ? 6.312 -17.938 -7.789 1 98.56 182 LEU A N 1
ATOM 1409 C CA . LEU A 1 182 ? 6.422 -17.094 -6.598 1 98.56 182 LEU A CA 1
ATOM 1410 C C . LEU A 1 182 ? 5.449 -17.562 -5.516 1 98.56 182 LEU A C 1
ATOM 1412 O O . LEU A 1 182 ? 4.246 -17.688 -5.766 1 98.56 182 LEU A O 1
ATOM 1416 N N . ILE A 1 183 ? 5.996 -17.906 -4.379 1 98.81 183 ILE A N 1
ATOM 1417 C CA . ILE A 1 183 ? 5.176 -18.328 -3.252 1 98.81 183 ILE A CA 1
ATOM 1418 C C . ILE A 1 183 ? 5.43 -17.406 -2.059 1 98.81 183 ILE A C 1
ATOM 1420 O O . ILE A 1 183 ? 6.57 -17.25 -1.618 1 98.81 183 ILE A O 1
ATOM 1424 N N . VAL A 1 184 ? 4.367 -16.812 -1.56 1 98.88 184 VAL A N 1
ATOM 1425 C CA . VAL A 1 184 ? 4.504 -15.969 -0.381 1 98.88 184 VAL A CA 1
ATOM 1426 C C . VAL A 1 184 ? 3.387 -16.266 0.612 1 98.88 184 VAL A C 1
ATOM 1428 O O . VAL A 1 184 ? 2.271 -16.609 0.214 1 98.88 184 VAL A O 1
ATOM 1431 N N . THR A 1 185 ? 3.678 -16.156 1.846 1 98.94 185 THR A N 1
ATOM 1432 C CA . THR A 1 185 ? 2.748 -16.359 2.951 1 98.94 185 THR A CA 1
ATOM 1433 C C . THR A 1 185 ? 2.83 -15.203 3.949 1 98.94 185 THR A C 1
ATOM 1435 O O . THR A 1 185 ? 3.904 -14.633 4.16 1 98.94 185 THR A O 1
ATOM 1438 N N . THR A 1 186 ? 1.73 -14.914 4.594 1 98.88 186 THR A N 1
ATOM 1439 C CA . THR A 1 186 ? 1.668 -13.82 5.559 1 98.88 186 THR A CA 1
ATOM 1440 C C . THR A 1 186 ? 2.707 -14.008 6.66 1 98.88 186 THR A C 1
ATOM 1442 O O . THR A 1 186 ? 2.771 -15.07 7.285 1 98.88 186 THR A O 1
ATOM 1445 N N . SER A 1 187 ? 3.488 -13.078 6.824 1 98.75 187 SER A N 1
ATOM 1446 C CA . SER A 1 187 ? 4.387 -13 7.973 1 98.75 187 SER A CA 1
ATOM 1447 C C . SER A 1 187 ? 3.795 -12.133 9.078 1 98.75 187 SER A C 1
ATOM 1449 O O . SER A 1 187 ? 3.852 -12.492 10.258 1 98.75 187 SER A O 1
ATOM 1451 N N . THR A 1 188 ? 3.279 -10.961 8.719 1 98.62 188 THR A N 1
ATOM 1452 C CA . THR A 1 188 ? 2.574 -10.055 9.617 1 98.62 188 THR A CA 1
ATOM 1453 C C . THR A 1 188 ? 1.33 -9.484 8.945 1 98.62 188 THR A C 1
ATOM 1455 O O . THR A 1 188 ? 1.312 -9.289 7.73 1 98.62 188 THR A O 1
ATOM 1458 N N . ILE A 1 189 ? 0.361 -9.258 9.75 1 98.75 189 ILE A N 1
ATOM 1459 C CA . ILE A 1 189 ? -0.888 -8.711 9.234 1 98.75 189 ILE A CA 1
ATOM 1460 C C . ILE A 1 189 ? -1.516 -7.789 10.281 1 98.75 189 ILE A C 1
ATOM 1462 O O . ILE A 1 189 ? -1.502 -8.094 11.477 1 98.75 189 ILE A O 1
ATOM 1466 N N . GLY A 1 190 ? -1.871 -6.613 9.891 1 98.56 190 GLY A N 1
ATOM 1467 C CA . GLY A 1 190 ? -2.588 -5.656 10.719 1 98.56 190 GLY A CA 1
ATOM 1468 C C . GLY A 1 190 ? -3.912 -5.219 10.117 1 98.56 190 GLY A C 1
ATOM 1469 O O . GLY A 1 190 ? -4.055 -5.172 8.891 1 98.56 190 GLY A O 1
ATOM 1470 N N . ARG A 1 191 ? -4.805 -4.84 10.984 1 98.44 191 ARG A N 1
ATOM 1471 C CA . ARG A 1 191 ? -6.168 -4.539 10.555 1 98.44 191 ARG A CA 1
ATOM 1472 C C . ARG A 1 191 ? -6.699 -3.299 11.266 1 98.44 191 ARG A C 1
ATOM 1474 O O . ARG A 1 191 ? -6.48 -3.123 12.469 1 98.44 191 ARG A O 1
ATOM 1481 N N . MET A 1 192 ? -7.434 -2.5 10.461 1 98.25 192 MET A N 1
ATOM 1482 C CA . MET A 1 192 ? -8.086 -1.354 11.086 1 98.25 192 MET A CA 1
ATOM 1483 C C . MET A 1 192 ? -9.227 -1.804 11.984 1 98.25 192 MET A C 1
ATOM 1485 O O . MET A 1 192 ? -9.844 -2.844 11.742 1 98.25 192 MET A O 1
ATOM 1489 N N . PRO A 1 193 ? -9.594 -0.996 12.953 1 96.81 193 PRO A N 1
ATOM 1490 C CA . PRO A 1 193 ? -10.562 -1.427 13.961 1 96.81 193 PRO A CA 1
ATOM 1491 C C . PRO A 1 193 ? -11.969 -1.573 13.391 1 96.81 193 PRO A C 1
ATOM 1493 O O . PRO A 1 193 ? -12.773 -2.346 13.922 1 96.81 193 PRO A O 1
ATOM 1496 N N . PHE A 1 194 ? -12.328 -0.849 12.336 1 95.56 194 PHE A N 1
ATOM 1497 C CA . PHE A 1 194 ? -13.711 -0.869 11.859 1 95.56 194 PHE A CA 1
ATOM 1498 C C . PHE A 1 194 ? -13.805 -1.595 10.523 1 95.56 194 PHE A C 1
ATOM 1500 O O . PHE A 1 194 ? -14.703 -1.318 9.719 1 95.56 194 PHE A O 1
ATOM 1507 N N . ALA A 1 195 ? -12.852 -2.49 10.25 1 95.62 195 ALA A N 1
ATOM 1508 C CA . ALA A 1 195 ? -12.922 -3.357 9.078 1 95.62 195 ALA A CA 1
ATOM 1509 C C . ALA A 1 195 ? -14.008 -4.422 9.242 1 95.62 195 ALA A C 1
ATOM 1511 O O . ALA A 1 195 ? -14.438 -4.703 10.359 1 95.62 195 ALA A O 1
ATOM 1512 N N . ALA A 1 196 ? -14.32 -5.02 8.164 1 91.12 196 ALA A N 1
ATOM 1513 C CA . ALA A 1 196 ? -15.375 -6.031 8.164 1 91.12 196 ALA A CA 1
ATOM 1514 C C . ALA A 1 196 ? -14.914 -7.305 8.867 1 91.12 196 ALA A C 1
ATOM 1516 O O . ALA A 1 196 ? -13.727 -7.637 8.852 1 91.12 196 ALA A O 1
ATOM 1517 N N . GLU A 1 197 ? -15.836 -8.062 9.391 1 93.69 197 GLU A N 1
ATOM 1518 C CA . GLU A 1 197 ? -15.617 -9.359 10.023 1 93.69 197 GLU A CA 1
ATOM 1519 C C . GLU A 1 197 ? -16.031 -10.5 9.102 1 93.69 197 GLU A C 1
ATOM 1521 O O . GLU A 1 197 ? -16.891 -10.336 8.25 1 93.69 197 GLU A O 1
ATOM 1526 N N . PRO A 1 198 ? -15.477 -11.68 9.258 1 96.31 198 PRO A N 1
ATOM 1527 C CA . PRO A 1 198 ? -14.391 -12.039 10.172 1 96.31 198 PRO A CA 1
ATOM 1528 C C . PRO A 1 198 ? -13.023 -11.578 9.672 1 96.31 198 PRO A C 1
ATOM 1530 O O . PRO A 1 198 ? -12.805 -11.484 8.461 1 96.31 198 PRO A O 1
ATOM 1533 N N . PRO A 1 199 ? -12.078 -11.375 10.555 1 96.62 199 PRO A N 1
ATOM 1534 C CA . PRO A 1 199 ? -10.75 -10.906 10.156 1 96.62 199 PRO A CA 1
ATOM 1535 C C . PRO A 1 199 ? -9.945 -11.969 9.414 1 96.62 199 PRO A C 1
ATOM 1537 O O . PRO A 1 199 ? -9.945 -13.141 9.805 1 96.62 199 PRO A O 1
ATOM 1540 N N . ALA A 1 200 ? -9.352 -11.508 8.305 1 97.31 200 ALA A N 1
ATOM 1541 C CA . ALA A 1 200 ? -8.281 -12.32 7.723 1 97.31 200 ALA A CA 1
ATOM 1542 C C . ALA A 1 200 ? -7.086 -12.414 8.664 1 97.31 200 ALA A C 1
ATOM 1544 O O . ALA A 1 200 ? -6.637 -11.398 9.211 1 97.31 200 ALA A O 1
ATOM 1545 N N . VAL A 1 201 ? -6.523 -13.594 8.852 1 97.19 201 VAL A N 1
ATOM 1546 C CA . VAL A 1 201 ? -5.402 -13.719 9.781 1 97.19 201 VAL A CA 1
ATOM 1547 C C . VAL A 1 201 ? -4.156 -14.172 9.023 1 97.19 201 VAL A C 1
ATOM 1549 O O . VAL A 1 201 ? -3.031 -13.93 9.461 1 97.19 201 VAL A O 1
ATOM 1552 N N . LYS A 1 202 ? -4.395 -14.82 7.91 1 98.56 202 LYS A N 1
ATOM 1553 C CA . LYS A 1 202 ? -3.279 -15.328 7.117 1 98.56 202 LYS A CA 1
ATOM 1554 C C . LYS A 1 202 ? -3.691 -15.555 5.664 1 98.56 202 LYS A C 1
ATOM 1556 O O . LYS A 1 202 ? -4.797 -16.016 5.395 1 98.56 202 LYS A O 1
ATOM 1561 N N . THR A 1 203 ? -2.824 -15.25 4.801 1 98.81 203 THR A N 1
ATOM 1562 C CA . THR A 1 203 ? -2.994 -15.625 3.4 1 98.81 203 THR A CA 1
ATOM 1563 C C . THR A 1 203 ? -1.74 -16.312 2.871 1 98.81 203 THR A C 1
ATOM 1565 O O . THR A 1 203 ? -0.643 -16.109 3.395 1 98.81 203 THR A O 1
ATOM 1568 N N . ARG A 1 204 ? -1.895 -17.125 1.939 1 98.94 204 ARG A N 1
ATOM 1569 C CA . ARG A 1 204 ? -0.833 -17.703 1.118 1 98.94 204 ARG A CA 1
ATOM 1570 C C . ARG A 1 204 ? -1.134 -17.516 -0.366 1 98.94 204 ARG A C 1
ATOM 1572 O O . ARG A 1 204 ? -2.244 -17.812 -0.819 1 98.94 204 ARG A O 1
ATOM 1579 N N . ARG A 1 205 ? -0.174 -17.078 -1.085 1 98.94 205 ARG A N 1
ATOM 1580 C CA . ARG A 1 205 ? -0.338 -16.812 -2.51 1 98.94 205 ARG A CA 1
ATOM 1581 C C . ARG A 1 205 ? 0.696 -17.578 -3.332 1 98.94 205 ARG A C 1
ATOM 1583 O O . ARG A 1 205 ? 1.88 -17.594 -2.99 1 98.94 205 ARG A O 1
ATOM 1590 N N . VAL A 1 206 ? 0.251 -18.141 -4.371 1 98.94 206 VAL A N 1
ATOM 1591 C CA . VAL A 1 206 ? 1.114 -18.812 -5.328 1 98.94 206 VAL A CA 1
ATOM 1592 C C . VAL A 1 206 ? 0.874 -18.25 -6.73 1 98.94 206 VAL A C 1
ATOM 1594 O O . VAL A 1 206 ? -0.244 -18.312 -7.246 1 98.94 206 VAL A O 1
ATOM 1597 N N . PHE A 1 207 ? 1.869 -17.703 -7.297 1 98.88 207 PHE A N 1
ATOM 1598 C CA . PHE A 1 207 ? 1.878 -17.297 -8.695 1 98.88 207 PHE A CA 1
ATOM 1599 C C . PHE A 1 207 ? 2.709 -18.25 -9.539 1 98.88 207 PHE A C 1
ATOM 1601 O O . PHE A 1 207 ? 3.873 -18.516 -9.227 1 98.88 207 PHE A O 1
ATOM 1608 N N . THR A 1 208 ? 2.152 -18.75 -10.555 1 98.75 208 THR A N 1
ATOM 1609 C CA . THR A 1 208 ? 2.844 -19.656 -11.461 1 98.75 208 THR A CA 1
ATOM 1610 C C . THR A 1 208 ? 2.703 -19.203 -12.906 1 98.75 208 THR A C 1
ATOM 1612 O O . THR A 1 208 ? 1.59 -18.984 -13.391 1 98.75 208 THR A O 1
ATOM 1615 N N . PHE A 1 209 ? 3.799 -19.078 -13.562 1 98.44 209 PHE A N 1
ATOM 1616 C CA . PHE A 1 209 ? 3.799 -18.703 -14.977 1 98.44 209 PHE A CA 1
ATOM 1617 C C . PHE A 1 209 ? 4 -19.922 -15.859 1 98.44 209 PHE A C 1
ATOM 1619 O O . PHE A 1 209 ? 4.926 -20.719 -15.633 1 98.44 209 PHE A O 1
ATOM 1626 N N . ASN A 1 210 ? 3.141 -20.109 -16.75 1 97.81 210 ASN A N 1
ATOM 1627 C CA . ASN A 1 210 ? 3.258 -21.141 -17.781 1 97.81 210 ASN A CA 1
ATOM 1628 C C . ASN A 1 210 ? 3.768 -20.562 -19.094 1 97.81 210 ASN A C 1
ATOM 1630 O O . ASN A 1 210 ? 3.012 -19.953 -19.844 1 97.81 210 ASN A O 1
ATOM 1634 N N . PRO A 1 211 ? 5.008 -20.844 -19.406 1 95.25 211 PRO A N 1
ATOM 1635 C CA . PRO A 1 211 ? 5.574 -20.234 -20.609 1 95.25 211 PRO A CA 1
ATOM 1636 C C . PRO A 1 211 ? 4.922 -20.75 -21.891 1 95.25 211 PRO A C 1
ATOM 1638 O O . PRO A 1 211 ? 4.867 -20.031 -22.891 1 95.25 211 PRO A O 1
ATOM 1641 N N . GLU A 1 212 ? 4.484 -21.969 -21.922 1 96.19 212 GLU A N 1
ATOM 1642 C CA . GLU A 1 212 ? 3.854 -22.531 -23.109 1 96.19 212 GLU A CA 1
ATOM 1643 C C . GLU A 1 212 ? 2.51 -21.859 -23.391 1 96.19 212 GLU A C 1
ATOM 1645 O O . GLU A 1 212 ? 2.238 -21.453 -24.531 1 96.19 212 GLU A O 1
ATOM 1650 N N . ALA A 1 213 ? 1.754 -21.688 -22.344 1 95.38 213 ALA A N 1
ATOM 1651 C CA . ALA A 1 213 ? 0.436 -21.078 -22.484 1 95.38 213 ALA A CA 1
ATOM 1652 C C . ALA A 1 213 ? 0.521 -19.547 -22.375 1 95.38 213 ALA A C 1
ATOM 1654 O O . ALA A 1 213 ? -0.441 -18.844 -22.688 1 95.38 213 ALA A O 1
ATOM 1655 N N . GLU A 1 214 ? 1.635 -19.047 -21.922 1 95.12 214 GLU A N 1
ATOM 1656 C CA . GLU A 1 214 ? 1.842 -17.641 -21.641 1 95.12 214 GLU A CA 1
ATOM 1657 C C . GLU A 1 214 ? 0.791 -17.109 -20.672 1 95.12 214 GLU A C 1
ATOM 1659 O O . GLU A 1 214 ? 0.177 -16.062 -20.922 1 95.12 214 GLU A O 1
ATOM 1664 N N . GLU A 1 215 ? 0.566 -17.891 -19.625 1 97.56 215 GLU A N 1
ATOM 1665 C CA . GLU A 1 215 ? -0.45 -17.578 -18.625 1 97.56 215 GLU A CA 1
ATOM 1666 C C . GLU A 1 215 ? 0.161 -17.5 -17.234 1 97.56 215 GLU A C 1
ATOM 1668 O O . GLU A 1 215 ? 1.041 -18.281 -16.891 1 97.56 215 GLU A O 1
ATOM 1673 N N . LEU A 1 216 ? -0.353 -16.516 -16.5 1 98.5 216 LEU A N 1
ATOM 1674 C CA . LEU A 1 216 ? -0.044 -16.422 -15.078 1 98.5 216 LEU A CA 1
ATOM 1675 C C . LEU A 1 216 ? -1.219 -16.891 -14.234 1 98.5 216 LEU A C 1
ATOM 1677 O O . LEU A 1 216 ? -2.338 -16.391 -14.383 1 98.5 216 LEU A O 1
ATOM 1681 N N . GLU A 1 217 ? -0.964 -17.859 -13.453 1 98.81 217 GLU A N 1
ATOM 1682 C CA . GLU A 1 217 ? -1.992 -18.312 -12.523 1 98.81 217 GLU A CA 1
ATOM 1683 C C . GLU A 1 217 ? -1.729 -17.812 -11.109 1 98.81 217 GLU A C 1
ATOM 1685 O O . GLU A 1 217 ? -0.59 -17.828 -10.641 1 98.81 217 GLU A O 1
ATOM 1690 N N . HIS A 1 218 ? -2.746 -17.359 -10.453 1 98.88 218 HIS A N 1
ATOM 1691 C CA . HIS A 1 218 ? -2.703 -16.906 -9.07 1 98.88 218 HIS A CA 1
ATOM 1692 C C . HIS A 1 218 ? -3.693 -17.688 -8.211 1 98.88 218 HIS A C 1
ATOM 1694 O O . HIS A 1 218 ? -4.895 -17.688 -8.484 1 98.88 218 HIS A O 1
ATOM 1700 N N . VAL A 1 219 ? -3.164 -18.359 -7.199 1 98.94 219 VAL A N 1
ATOM 1701 C CA . VAL A 1 219 ? -3.988 -19.016 -6.195 1 98.94 219 VAL A CA 1
ATOM 1702 C C . VAL A 1 219 ? -3.805 -18.344 -4.844 1 98.94 219 VAL A C 1
ATOM 1704 O O . VAL A 1 219 ? -2.678 -18.188 -4.367 1 98.94 219 VAL A O 1
ATOM 1707 N N . LEU A 1 220 ? -4.91 -17.953 -4.23 1 98.94 220 LEU A N 1
ATOM 1708 C CA . LEU A 1 220 ? -4.883 -17.344 -2.898 1 98.94 220 LEU A CA 1
ATOM 1709 C C . LEU A 1 220 ? -5.625 -18.219 -1.895 1 98.94 220 LEU A C 1
ATOM 1711 O O . LEU A 1 220 ? -6.801 -18.547 -2.092 1 98.94 220 LEU A O 1
ATOM 1715 N N . GLU A 1 221 ? -4.898 -18.625 -0.909 1 98.94 221 GLU A N 1
ATOM 1716 C CA . GLU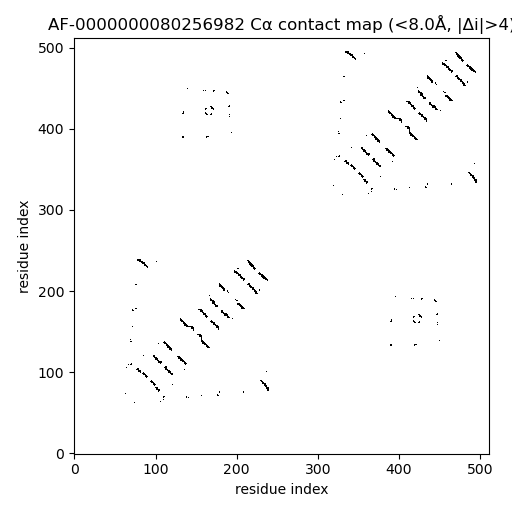 A 1 221 ? -5.504 -19.234 0.265 1 98.94 221 GLU A CA 1
ATOM 1717 C C . GLU A 1 221 ? -5.719 -18.219 1.379 1 98.94 221 GLU A C 1
ATOM 1719 O O . GLU A 1 221 ? -4.914 -17.297 1.549 1 98.94 221 GLU A O 1
ATOM 1724 N N . LEU A 1 222 ? -6.801 -18.406 2.125 1 98.75 222 LEU A N 1
ATOM 1725 C CA . LEU A 1 222 ? -7.18 -17.469 3.174 1 98.75 222 LEU A CA 1
ATOM 1726 C C . LEU A 1 222 ? -7.523 -18.203 4.465 1 98.75 222 LEU A C 1
ATOM 1728 O O . LEU A 1 222 ? -8.203 -19.234 4.438 1 98.75 222 LEU A O 1
ATOM 1732 N N . GLU A 1 223 ? -7 -17.75 5.531 1 98.75 223 GLU A N 1
ATOM 1733 C CA . GLU A 1 223 ? -7.402 -18.109 6.887 1 98.75 223 GLU A CA 1
ATOM 1734 C C . GLU A 1 223 ? -8.062 -16.938 7.598 1 98.75 223 GLU A C 1
ATOM 1736 O O . GLU A 1 223 ? -7.566 -15.812 7.543 1 98.75 223 GLU A O 1
ATOM 1741 N N . THR A 1 224 ? -9.172 -17.156 8.164 1 97.94 224 THR A N 1
ATOM 1742 C CA . THR A 1 224 ? -9.797 -16.188 9.039 1 97.94 224 THR A CA 1
ATOM 1743 C C . THR A 1 224 ? -9.812 -16.688 10.484 1 97.94 224 THR A C 1
ATOM 1745 O O . THR A 1 224 ? -9.336 -17.781 10.773 1 97.94 224 THR A O 1
ATOM 1748 N N . THR A 1 225 ? -10.312 -15.859 11.414 1 97.5 225 THR A N 1
ATOM 1749 C CA . THR A 1 225 ? -10.453 -16.266 12.805 1 97.5 225 THR A CA 1
ATOM 1750 C C . THR A 1 225 ? -11.453 -17.422 12.93 1 97.5 225 THR A C 1
ATOM 1752 O O . THR A 1 225 ? -11.484 -18.109 13.945 1 97.5 225 THR A O 1
ATOM 1755 N N . GLU A 1 226 ? -12.195 -17.719 11.875 1 97.44 226 GLU A N 1
ATOM 1756 C CA . GLU A 1 226 ? -13.266 -18.703 11.961 1 97.44 226 GLU A CA 1
ATOM 1757 C C . GLU A 1 226 ? -13.008 -19.891 11.031 1 97.44 226 GLU A C 1
ATOM 1759 O O . GLU A 1 226 ? -13.695 -20.906 11.102 1 97.44 226 GLU A O 1
ATOM 1764 N N . THR A 1 227 ? -12.156 -19.688 10.102 1 97.88 227 THR A N 1
ATOM 1765 C CA . THR A 1 227 ? -11.945 -20.703 9.07 1 97.88 227 THR A CA 1
ATOM 1766 C C . THR A 1 227 ? -10.461 -20.953 8.852 1 97.88 227 THR A C 1
ATOM 1768 O O . THR A 1 227 ? -9.688 -20.016 8.68 1 97.88 227 THR A O 1
ATOM 1771 N N . LYS A 1 228 ? -10.016 -22.234 8.805 1 98.25 228 LYS A N 1
ATOM 1772 C CA . LYS A 1 228 ? -8.625 -22.594 8.57 1 98.25 228 LYS A CA 1
ATOM 1773 C C . LYS A 1 228 ? -8.188 -22.219 7.16 1 98.25 228 LYS A C 1
ATOM 1775 O O . LYS A 1 228 ? -9.023 -22.047 6.266 1 98.25 228 LYS A O 1
ATOM 1780 N N . LEU A 1 229 ? -6.93 -22.172 7.027 1 98.75 229 LEU A N 1
ATOM 1781 C CA . LEU A 1 229 ? -6.328 -21.797 5.754 1 98.75 229 LEU A CA 1
ATOM 1782 C C . LEU A 1 229 ? -6.793 -22.719 4.637 1 98.75 229 LEU A C 1
ATOM 1784 O O . LEU A 1 229 ? -6.625 -23.938 4.73 1 98.75 229 LEU A O 1
ATOM 1788 N N . GLN A 1 230 ? -7.355 -22.141 3.557 1 98.69 230 GLN A N 1
ATOM 1789 C CA . GLN A 1 230 ? -7.805 -22.906 2.398 1 98.69 230 GLN A CA 1
ATOM 1790 C C . GLN A 1 230 ? -7.996 -22 1.184 1 98.69 230 GLN A C 1
ATOM 1792 O O . GLN A 1 230 ? -8.016 -20.781 1.312 1 98.69 230 GLN A O 1
ATOM 1797 N N . GLU A 1 231 ? -8.133 -22.672 0.079 1 98.75 231 GLU A N 1
ATOM 1798 C CA . GLU A 1 231 ? -8.227 -21.906 -1.166 1 98.75 231 GLU A CA 1
ATOM 1799 C C . GLU A 1 231 ? -9.43 -20.969 -1.151 1 98.75 231 GLU A C 1
ATOM 1801 O O . GLU A 1 231 ? -10.531 -21.375 -0.777 1 98.75 231 GLU A O 1
ATOM 1806 N N . HIS A 1 232 ? -9.25 -19.766 -1.572 1 98.69 232 HIS A N 1
ATOM 1807 C CA . HIS A 1 232 ? -10.281 -18.734 -1.604 1 98.69 232 HIS A CA 1
ATOM 1808 C C . HIS A 1 232 ? -10.43 -18.156 -3.006 1 98.69 232 HIS A C 1
ATOM 1810 O O . HIS A 1 232 ? -11.547 -17.844 -3.438 1 98.69 232 HIS A O 1
ATOM 1816 N N . LEU A 1 233 ? -9.359 -17.984 -3.686 1 98.69 233 LEU A N 1
ATOM 1817 C CA . LEU A 1 233 ? -9.367 -17.438 -5.039 1 98.69 233 LEU A CA 1
ATOM 1818 C C . LEU A 1 233 ? -8.469 -18.266 -5.957 1 98.69 233 LEU A C 1
ATOM 1820 O O . LEU A 1 233 ? -7.402 -18.719 -5.543 1 98.69 233 LEU A O 1
ATOM 1824 N N . ARG A 1 234 ? -8.836 -18.391 -7.207 1 98.81 234 ARG A N 1
ATOM 1825 C CA . ARG A 1 234 ? -8.023 -18.906 -8.297 1 98.81 234 ARG A CA 1
ATOM 1826 C C . ARG A 1 234 ? -8.328 -18.188 -9.609 1 98.81 234 ARG A C 1
ATOM 1828 O O . ARG A 1 234 ? -9.492 -18.094 -10.008 1 98.81 234 ARG A O 1
ATOM 1835 N N . ILE A 1 235 ? -7.285 -17.75 -10.289 1 98.75 235 ILE A N 1
ATOM 1836 C CA . ILE A 1 235 ? -7.508 -16.984 -11.508 1 98.75 235 ILE A CA 1
ATOM 1837 C C . ILE A 1 235 ? -6.293 -17.109 -12.422 1 98.75 235 ILE A C 1
ATOM 1839 O O . ILE A 1 235 ? -5.172 -17.312 -11.953 1 98.75 235 ILE A O 1
ATOM 1843 N N . LYS A 1 236 ? -6.52 -17.016 -13.68 1 98.69 236 LYS A N 1
ATOM 1844 C CA . LYS A 1 236 ? -5.469 -16.969 -14.695 1 98.69 236 LYS A CA 1
ATOM 1845 C C . LYS A 1 236 ? -5.508 -15.664 -15.477 1 98.69 236 LYS A C 1
ATOM 1847 O O . LYS A 1 236 ? -6.582 -15.141 -15.773 1 98.69 236 LYS A O 1
ATOM 1852 N N . TYR A 1 237 ? -4.336 -15.227 -15.789 1 98.25 237 TYR A N 1
ATOM 1853 C CA . TYR A 1 237 ? -4.172 -13.961 -16.5 1 98.25 237 TYR A CA 1
ATOM 1854 C C . TYR A 1 237 ? -3.396 -14.156 -17.797 1 98.25 237 TYR A C 1
ATOM 1856 O O . TYR A 1 237 ? -2.668 -15.133 -17.938 1 98.25 237 TYR A O 1
ATOM 1864 N N . LYS A 1 238 ? -3.539 -13.164 -18.656 1 97.44 238 LYS A N 1
ATOM 1865 C CA . LYS A 1 238 ? -2.654 -12.953 -19.797 1 97.44 238 LYS A CA 1
ATOM 1866 C C . LYS A 1 238 ? -1.973 -11.586 -19.719 1 97.44 238 LYS A C 1
ATOM 1868 O O . LYS A 1 238 ? -2.547 -10.633 -19.203 1 97.44 238 LYS A O 1
ATOM 1873 N N . ARG A 1 239 ? -0.81 -11.531 -20.219 1 96.06 239 ARG A N 1
ATOM 1874 C CA . ARG A 1 239 ? -0.081 -10.266 -20.234 1 96.06 239 ARG A CA 1
ATOM 1875 C C . ARG A 1 239 ? -0.765 -9.242 -21.125 1 96.06 239 ARG A C 1
ATOM 1877 O O . ARG A 1 239 ? -1.215 -9.57 -22.219 1 96.06 239 ARG A O 1
ATOM 1884 N N . VAL A 1 240 ? -0.902 -8.031 -20.578 1 92.75 240 VAL A N 1
ATOM 1885 C CA . VAL A 1 240 ? -1.472 -6.949 -21.359 1 92.75 240 VAL A CA 1
ATOM 1886 C C . VAL A 1 240 ? -0.408 -6.379 -22.297 1 92.75 240 VAL A C 1
ATOM 1888 O O . VAL A 1 240 ? 0.648 -5.93 -21.844 1 92.75 240 VAL A O 1
ATOM 1891 N N . THR A 1 241 ? -0.453 -6.668 -23.547 1 78.94 241 THR A N 1
ATOM 1892 C CA . THR A 1 241 ? 0.507 -6.164 -24.531 1 78.94 241 THR A CA 1
ATOM 1893 C C . THR A 1 241 ? -0.031 -4.914 -25.219 1 78.94 241 THR A C 1
ATOM 1895 O O . THR A 1 241 ? -1.238 -4.789 -25.438 1 78.94 241 THR A O 1
ATOM 1898 N N . HIS A 1 242 ? 0.268 -3.75 -24.766 1 56.22 242 HIS A N 1
ATOM 1899 C CA . HIS A 1 242 ? -0.174 -2.607 -25.562 1 56.22 242 HIS A CA 1
ATOM 1900 C C . HIS A 1 242 ? 0.257 -2.748 -27.016 1 56.22 242 HIS A C 1
ATOM 1902 O O . HIS A 1 242 ? 1.42 -3.047 -27.297 1 56.22 242 HIS A O 1
ATOM 1908 N N . ALA A 1 243 ? -0.66 -3.217 -27.766 1 45.22 243 ALA A N 1
ATOM 1909 C CA . ALA A 1 243 ? -0.398 -3.15 -29.203 1 45.22 243 ALA A CA 1
ATOM 1910 C C . ALA A 1 243 ? 0.238 -1.817 -29.578 1 45.22 243 ALA A C 1
ATOM 1912 O O . ALA A 1 243 ? -0.24 -0.755 -29.172 1 45.22 243 ALA A O 1
ATOM 1913 N N . VAL A 1 244 ? 1.405 -1.714 -29.516 1 40.16 244 VAL A N 1
ATOM 1914 C CA . VAL A 1 244 ? 1.899 -0.551 -30.234 1 40.16 244 VAL A CA 1
ATOM 1915 C C . VAL A 1 244 ? 1.196 -0.451 -31.594 1 40.16 244 VAL A C 1
ATOM 1917 O O . VAL A 1 244 ? 1.081 -1.444 -32.312 1 40.16 244 VAL A O 1
ATOM 1920 N N . ALA A 1 245 ? 0.309 0.441 -31.703 1 38.75 245 ALA A N 1
ATOM 1921 C CA . ALA A 1 245 ? -0.236 0.74 -33.031 1 38.75 245 ALA A CA 1
ATOM 1922 C C . ALA A 1 245 ? 0.844 0.646 -34.094 1 38.75 245 ALA A C 1
ATOM 1924 O O . ALA A 1 245 ? 1.934 1.203 -33.938 1 38.75 245 ALA A O 1
ATOM 1925 N N . ASP A 1 246 ? 0.794 -0.431 -34.688 1 36.69 246 ASP A N 1
ATOM 1926 C CA . ASP A 1 246 ? 1.595 -0.4 -35.906 1 36.69 246 ASP A CA 1
ATOM 1927 C C . ASP A 1 246 ? 1.32 0.868 -36.719 1 36.69 246 ASP A C 1
ATOM 1929 O O . ASP A 1 246 ? 0.253 1.011 -37.312 1 36.69 246 ASP A O 1
ATOM 1933 N N . GLY A 1 247 ? 1.573 1.957 -36.094 1 35.69 247 GLY A N 1
ATOM 1934 C CA . GLY A 1 247 ? 1.436 3.172 -36.875 1 35.69 247 GLY A CA 1
ATOM 1935 C C . GLY A 1 247 ? 2.041 3.057 -38.281 1 35.69 247 GLY A C 1
ATOM 1936 O O . GLY A 1 247 ? 1.997 4.008 -39.062 1 35.69 247 GLY A O 1
ATOM 1937 N N . HIS A 1 248 ? 3.027 2.186 -38.375 1 34.53 248 HIS A N 1
ATOM 1938 C CA . HIS A 1 248 ? 3.711 2.453 -39.656 1 34.53 248 HIS A CA 1
ATOM 1939 C C . HIS A 1 248 ? 2.93 1.887 -40.812 1 34.53 248 HIS A C 1
ATOM 1941 O O . HIS A 1 248 ? 3.309 0.858 -41.375 1 34.53 248 HIS A O 1
ATOM 1947 N N . ALA A 1 249 ? 1.634 1.621 -40.719 1 34.66 249 ALA A N 1
ATOM 1948 C CA . ALA A 1 249 ? 1.143 1.319 -42.062 1 34.66 249 ALA A CA 1
ATOM 1949 C C . ALA A 1 249 ? 1.366 2.498 -43 1 34.66 249 ALA A C 1
ATOM 1951 O O . ALA A 1 249 ? 0.737 3.549 -42.875 1 34.66 249 ALA A O 1
ATOM 1952 N N . HIS A 1 250 ? 2.615 2.689 -43.438 1 33.19 250 HIS A N 1
ATOM 1953 C CA . HIS A 1 250 ? 2.938 3.58 -44.562 1 33.19 250 HIS A CA 1
ATOM 1954 C C . HIS A 1 250 ? 1.957 3.402 -45.688 1 33.19 250 HIS A C 1
ATOM 1956 O O . HIS A 1 250 ? 1.775 2.289 -46.188 1 33.19 250 HIS A O 1
ATOM 1962 N N . GLY A 1 251 ? 0.854 4.016 -45.562 1 32.56 251 GLY A N 1
ATOM 1963 C CA . GLY A 1 251 ? 0.012 4.234 -46.719 1 32.56 251 GLY A CA 1
ATOM 1964 C C . GLY A 1 251 ? 0.803 4.508 -48 1 32.56 251 GLY A C 1
ATOM 1965 O O . GLY A 1 251 ? 1.554 5.484 -48.062 1 32.56 251 GLY A O 1
ATOM 1966 N N . HIS A 1 252 ? 1.339 3.459 -48.594 1 33.94 252 HIS A N 1
ATOM 1967 C CA . HIS A 1 252 ? 1.863 3.574 -49.969 1 33.94 252 HIS A CA 1
ATOM 1968 C C . HIS A 1 252 ? 0.908 4.352 -50.844 1 33.94 252 HIS A C 1
ATOM 1970 O O . HIS A 1 252 ? -0.231 3.932 -51.062 1 33.94 252 HIS A O 1
ATOM 1976 N N . LEU A 1 253 ? 0.875 5.664 -50.656 1 32.31 253 LEU A N 1
ATOM 1977 C CA . LEU A 1 253 ? 0.286 6.52 -51.688 1 32.31 253 LEU A CA 1
ATOM 1978 C C . LEU A 1 253 ? 0.725 6.082 -53.094 1 32.31 253 LEU A C 1
ATOM 1980 O O . LEU A 1 253 ? 1.922 6.043 -53.375 1 32.31 253 LEU A O 1
ATOM 1984 N N . HIS A 1 254 ? 0.058 4.977 -53.625 1 28.98 254 HIS A N 1
ATOM 1985 C CA . HIS A 1 254 ? 0.154 4.684 -55.062 1 28.98 254 HIS A CA 1
ATOM 1986 C C . HIS A 1 254 ? -0.07 5.938 -55.875 1 28.98 254 HIS A C 1
ATOM 1988 O O . HIS A 1 254 ? -1.13 6.562 -55.812 1 28.98 254 HIS A O 1
ATOM 1994 N N . ASN A 1 255 ? 0.954 6.809 -55.969 1 30.02 255 ASN A N 1
ATOM 1995 C CA . ASN A 1 255 ? 1.024 7.781 -57.062 1 30.02 255 ASN A CA 1
ATOM 1996 C C . ASN A 1 255 ? 0.724 7.141 -58.406 1 30.02 255 ASN A C 1
ATOM 1998 O O . ASN A 1 255 ? 1.503 6.32 -58.906 1 30.02 255 ASN A O 1
ATOM 2002 N N . GLY A 1 256 ? -0.376 6.375 -58.594 1 25.84 256 GLY A N 1
ATOM 2003 C CA . GLY A 1 256 ? -0.81 6.293 -59.969 1 25.84 256 GLY A CA 1
ATOM 2004 C C . GLY A 1 256 ? -1.316 7.617 -60.5 1 25.84 256 GLY A C 1
ATOM 2005 O O . GLY A 1 256 ? -1.771 8.477 -59.75 1 25.84 256 GLY A O 1
ATOM 2006 N N . MET B 1 1 ? 60.531 11.844 39.188 1 21.31 1 MET B N 1
ATOM 2007 C CA . MET B 1 1 ? 61.344 13.047 39.062 1 21.31 1 MET B CA 1
ATOM 2008 C C . MET B 1 1 ? 60.469 14.25 38.688 1 21.31 1 MET B C 1
ATOM 2010 O O . MET B 1 1 ? 59.406 14.086 38.094 1 21.31 1 MET B O 1
ATOM 2014 N N . ASP B 1 2 ? 60.906 15.586 38.969 1 19.28 2 ASP B N 1
ATOM 2015 C CA . ASP B 1 2 ? 60.438 16.875 39.531 1 19.28 2 ASP B CA 1
ATOM 2016 C C . ASP B 1 2 ? 60 17.812 38.406 1 19.28 2 ASP B C 1
ATOM 2018 O O . ASP B 1 2 ? 60.812 18.438 37.75 1 19.28 2 ASP B O 1
ATOM 2022 N N . HIS B 1 3 ? 59.094 17.484 37.562 1 21 3 HIS B N 1
ATOM 2023 C CA . HIS B 1 3 ? 58.75 18.109 36.281 1 21 3 HIS B CA 1
ATOM 2024 C C . HIS B 1 3 ? 58.125 19.484 36.5 1 21 3 HIS B C 1
ATOM 2026 O O . HIS B 1 3 ? 56.938 19.672 36.188 1 21 3 HIS B O 1
ATOM 2032 N N . ASN B 1 4 ? 58.719 20.219 37.375 1 17.47 4 ASN B N 1
ATOM 2033 C CA . ASN B 1 4 ? 58.062 21.391 37.969 1 17.47 4 ASN B CA 1
ATOM 2034 C C . ASN B 1 4 ? 57.719 22.422 36.875 1 17.47 4 ASN B C 1
ATOM 2036 O O . ASN B 1 4 ? 58.188 22.312 35.75 1 17.47 4 ASN B O 1
ATOM 2040 N N . GLY B 1 5 ? 57.719 23.781 37.094 1 17.69 5 GLY B N 1
ATOM 2041 C CA . GLY B 1 5 ? 56.75 24.859 37.25 1 17.69 5 GLY B CA 1
ATOM 2042 C C . GLY B 1 5 ? 56.75 25.812 36.062 1 17.69 5 GLY B C 1
ATOM 2043 O O . GLY B 1 5 ? 55.812 25.797 35.25 1 17.69 5 GLY B O 1
ATOM 2044 N N . THR B 1 6 ? 57.25 27.078 36.156 1 16.27 6 THR B N 1
ATOM 2045 C CA . THR B 1 6 ? 56.625 28.391 36.312 1 16.27 6 THR B CA 1
ATOM 2046 C C . THR B 1 6 ? 56.812 29.219 35.031 1 16.27 6 THR B C 1
ATOM 2048 O O . THR B 1 6 ? 55.844 29.719 34.469 1 16.27 6 THR B O 1
ATOM 2051 N N . SER B 1 7 ? 57.781 30.141 34.906 1 16.14 7 SER B N 1
ATOM 2052 C CA . SER B 1 7 ? 57.688 31.594 34.906 1 16.14 7 SER B CA 1
ATOM 2053 C C . SER B 1 7 ? 57.906 32.156 33.5 1 16.14 7 SER B C 1
ATOM 2055 O O . SER B 1 7 ? 58.969 31.984 32.906 1 16.14 7 SER B O 1
ATOM 2057 N N . ARG B 1 8 ? 56.844 32.375 32.719 1 17.75 8 ARG B N 1
ATOM 2058 C CA . ARG B 1 8 ? 56.625 32.75 31.312 1 17.75 8 ARG B CA 1
ATOM 2059 C C . ARG B 1 8 ? 57.156 34.156 31.062 1 17.75 8 ARG B C 1
ATOM 2061 O O . ARG B 1 8 ? 56.531 35.125 31.516 1 17.75 8 ARG B O 1
ATOM 2068 N N . GLN B 1 9 ? 58.406 34.312 31.141 1 15.23 9 GLN B N 1
ATOM 2069 C CA . GLN B 1 9 ? 59.125 35.562 31.078 1 15.23 9 GLN B CA 1
ATOM 2070 C C . GLN B 1 9 ? 58.812 36.312 29.766 1 15.23 9 GLN B C 1
ATOM 2072 O O . GLN B 1 9 ? 58.938 35.719 28.688 1 15.23 9 GLN B O 1
ATOM 2077 N N . HIS B 1 10 ? 58.188 37.438 29.875 1 18.88 10 HIS B N 1
ATOM 2078 C CA . HIS B 1 10 ? 57.5 38.562 29.25 1 18.88 10 HIS B CA 1
ATOM 2079 C C . HIS B 1 10 ? 58.469 39.375 28.406 1 18.88 10 HIS B C 1
ATOM 2081 O O . HIS B 1 10 ? 58.812 40.531 28.766 1 18.88 10 HIS B O 1
ATOM 2087 N N . GLY B 1 11 ? 59.219 38.625 27.594 1 14.49 11 GLY B N 1
ATOM 2088 C CA . GLY B 1 11 ? 60.281 39.438 27.062 1 14.49 11 GLY B CA 1
ATOM 2089 C C . GLY B 1 11 ? 59.812 40.75 26.484 1 14.49 11 GLY B C 1
ATOM 2090 O O . GLY B 1 11 ? 58.625 41 26.328 1 14.49 11 GLY B O 1
ATOM 2091 N N . SER B 1 12 ? 60.406 41.125 25.359 1 15.16 12 SER B N 1
ATOM 2092 C CA . SER B 1 12 ? 61.312 42.219 24.953 1 15.16 12 SER B CA 1
ATOM 2093 C C . SER B 1 12 ? 60.625 43.25 24.078 1 15.16 12 SER B C 1
ATOM 2095 O O . SER B 1 12 ? 60.406 43 22.891 1 15.16 12 SER B O 1
ATOM 2097 N N . ASN B 1 13 ? 59.438 43.594 24.594 1 17.92 13 ASN B N 1
ATOM 2098 C CA . ASN B 1 13 ? 58.719 44.406 23.625 1 17.92 13 ASN B CA 1
ATOM 2099 C C . ASN B 1 13 ? 59.5 45.625 23.188 1 17.92 13 ASN B C 1
ATOM 2101 O O . ASN B 1 13 ? 59.812 46.5 24.016 1 17.92 13 ASN B O 1
ATOM 2105 N N . GLY B 1 14 ? 60.406 45.438 22.25 1 14.85 14 GLY B N 1
ATOM 2106 C CA . GLY B 1 14 ? 61.344 46.438 21.781 1 14.85 14 GLY B CA 1
ATOM 2107 C C . GLY B 1 14 ? 60.688 47.719 21.328 1 14.85 14 GLY B C 1
ATOM 2108 O O . GLY B 1 14 ? 59.469 47.719 21.016 1 14.85 14 GLY B O 1
ATOM 2109 N N . HIS B 1 15 ? 61.406 48.781 21.344 1 16.22 15 HIS B N 1
ATOM 2110 C CA . HIS B 1 15 ? 61.469 50.219 21.5 1 16.22 15 HIS B CA 1
ATOM 2111 C C . HIS B 1 15 ? 61.219 50.938 20.172 1 16.22 15 HIS B C 1
ATOM 2113 O O . HIS B 1 15 ? 61.094 52.156 20.125 1 16.22 15 HIS B O 1
ATOM 2119 N N . ALA B 1 16 ? 61.188 50.094 18.984 1 14.87 16 ALA B N 1
ATOM 2120 C CA . ALA B 1 16 ? 61.969 51 18.125 1 14.87 16 ALA B CA 1
ATOM 2121 C C . ALA B 1 16 ? 61.281 52.344 17.953 1 14.87 16 ALA B C 1
ATOM 2123 O O . ALA B 1 16 ? 60.094 52.469 18.266 1 14.87 16 ALA B O 1
ATOM 2124 N N . ASN B 1 17 ? 61.469 52.812 16.656 1 14.95 17 ASN B N 1
ATOM 2125 C CA . ASN B 1 17 ? 62.062 54.031 16.078 1 14.95 17 ASN B CA 1
ATOM 2126 C C . ASN B 1 17 ? 61 55.062 15.789 1 14.95 17 ASN B C 1
ATOM 2128 O O . ASN B 1 17 ? 59.969 54.781 15.188 1 14.95 17 ASN B O 1
ATOM 2132 N N . GLY B 1 18 ? 61.031 56.156 16.453 1 15.73 18 GLY B N 1
ATOM 2133 C CA . GLY B 1 18 ? 60.281 57.375 16.703 1 15.73 18 GLY B CA 1
ATOM 2134 C C . GLY B 1 18 ? 60.125 58.25 15.484 1 15.73 18 GLY B C 1
ATOM 2135 O O . GLY B 1 18 ? 59.594 59.375 15.578 1 15.73 18 GLY B O 1
ATOM 2136 N N . MET B 1 19 ? 60.719 57.781 14.273 1 16.38 19 MET B N 1
ATOM 2137 C CA . MET B 1 19 ? 61.125 59.031 13.641 1 16.38 19 MET B CA 1
ATOM 2138 C C . MET B 1 19 ? 59.938 59.938 13.383 1 16.38 19 MET B C 1
ATOM 2140 O O . MET B 1 19 ? 58.812 59.438 13.156 1 16.38 19 MET B O 1
ATOM 2144 N N . SER B 1 20 ? 60.25 61.156 13.445 1 14.51 20 SER B N 1
ATOM 2145 C CA . SER B 1 20 ? 59.719 62.469 13.75 1 14.51 20 SER B CA 1
ATOM 2146 C C . SER B 1 20 ? 58.75 62.969 12.656 1 14.51 20 SER B C 1
ATOM 2148 O O . SER B 1 20 ? 58.719 62.406 11.555 1 14.51 20 SER B O 1
ATOM 2150 N N . ALA B 1 21 ? 58.656 64.312 12.547 1 14.97 21 ALA B N 1
ATOM 2151 C CA . ALA B 1 21 ? 57.656 65.375 12.727 1 14.97 21 ALA B CA 1
ATOM 2152 C C . ALA B 1 21 ? 57.188 65.938 11.375 1 14.97 21 ALA B C 1
ATOM 2154 O O . ALA B 1 21 ? 56.031 66.312 11.219 1 14.97 21 ALA B O 1
ATOM 2155 N N . ASP B 1 22 ? 58.062 66.125 10.273 1 15.16 22 ASP B N 1
ATOM 2156 C CA . ASP B 1 22 ? 58 67.5 9.867 1 15.16 22 ASP B CA 1
ATOM 2157 C C . ASP B 1 22 ? 56.688 67.812 9.117 1 15.16 22 ASP B C 1
ATOM 2159 O O . ASP B 1 22 ? 56.125 66.875 8.453 1 15.16 22 ASP B O 1
ATOM 2163 N N . ALA B 1 23 ? 56.219 69.062 9.227 1 15.85 23 ALA B N 1
ATOM 2164 C CA . ALA B 1 23 ? 55.062 70 9.25 1 15.85 23 ALA B CA 1
ATOM 2165 C C . ALA B 1 23 ? 54.656 70.375 7.836 1 15.85 23 ALA B C 1
ATOM 2167 O O . ALA B 1 23 ? 53.719 71.188 7.656 1 15.85 23 ALA B O 1
ATOM 2168 N N . MET B 1 24 ? 55.281 69.812 6.719 1 16.7 24 MET B N 1
ATOM 2169 C CA . MET B 1 24 ? 55.281 70.875 5.75 1 16.7 24 MET B CA 1
ATOM 2170 C C . MET B 1 24 ? 53.875 71.312 5.398 1 16.7 24 MET B C 1
ATOM 2172 O O . MET B 1 24 ? 52.969 70.438 5.355 1 16.7 24 MET B O 1
ATOM 2176 N N . ALA B 1 25 ? 53.688 72.625 5.039 1 17.64 25 ALA B N 1
ATOM 2177 C CA . ALA B 1 25 ? 52.812 73.812 4.988 1 17.64 25 ALA B CA 1
ATOM 2178 C C . ALA B 1 25 ? 51.781 73.625 3.885 1 17.64 25 ALA B C 1
ATOM 2180 O O . ALA B 1 25 ? 52 72.938 2.906 1 17.64 25 ALA B O 1
ATOM 2181 N N . THR B 1 26 ? 50.625 74.25 4.043 1 18.33 26 THR B N 1
ATOM 2182 C CA . THR B 1 26 ? 49.188 74.375 3.857 1 18.33 26 THR B CA 1
ATOM 2183 C C . THR B 1 26 ? 48.844 75 2.488 1 18.33 26 THR B C 1
ATOM 2185 O O . THR B 1 26 ? 47.688 75.188 2.146 1 18.33 26 THR B O 1
ATOM 2188 N N . PRO B 1 27 ? 49.656 74.688 1.276 1 17.33 27 PRO B N 1
ATOM 2189 C CA . PRO B 1 27 ? 49.375 75.875 0.448 1 17.33 27 PRO B CA 1
ATOM 2190 C C . PRO B 1 27 ? 47.906 76.062 0.178 1 17.33 27 PRO B C 1
ATOM 2192 O O . PRO B 1 27 ? 47.125 75.125 0.246 1 17.33 27 PRO B O 1
ATOM 2195 N N . HIS B 1 28 ? 47.438 77.375 -0.056 1 18.41 28 HIS B N 1
ATOM 2196 C CA . HIS B 1 28 ? 46.281 78.25 0.043 1 18.41 28 HIS B CA 1
ATOM 2197 C C . HIS B 1 28 ? 45.344 78.062 -1.152 1 18.41 28 HIS B C 1
ATOM 2199 O O . HIS B 1 28 ? 44.281 78.688 -1.208 1 18.41 28 HIS B O 1
ATOM 2205 N N . LEU B 1 29 ? 45.75 77.188 -2.201 1 18.25 29 LEU B N 1
ATOM 2206 C CA . LEU B 1 29 ? 45.312 77.875 -3.398 1 18.25 29 LEU B CA 1
ATOM 2207 C C . LEU B 1 29 ? 43.812 78.062 -3.389 1 18.25 29 LEU B C 1
ATOM 2209 O O . LEU B 1 29 ? 43.094 77.312 -2.729 1 18.25 29 LEU B O 1
ATOM 2213 N N . LYS B 1 30 ? 43.344 78.812 -4.516 1 19.22 30 LYS B N 1
ATOM 2214 C CA . LYS B 1 30 ? 42.344 79.875 -4.82 1 19.22 30 LYS B CA 1
ATOM 2215 C C . LYS B 1 30 ? 40.938 79.25 -4.973 1 19.22 30 LYS B C 1
ATOM 2217 O O . LYS B 1 30 ? 40.812 78.125 -5.438 1 19.22 30 LYS B O 1
ATOM 2222 N N . PRO B 1 31 ? 39.844 80 -4.629 1 18.47 31 PRO B N 1
ATOM 2223 C CA . PRO B 1 31 ? 38.438 79.875 -4.176 1 18.47 31 PRO B CA 1
ATOM 2224 C C . PRO B 1 31 ? 37.5 79.438 -5.285 1 18.47 31 PRO B C 1
ATOM 2226 O O . PRO B 1 31 ? 36.562 78.688 -5.035 1 18.47 31 PRO B O 1
ATOM 2229 N N . GLU B 1 32 ? 37.625 79.875 -6.621 1 19.23 32 GLU B N 1
ATOM 2230 C CA . GLU B 1 32 ? 36.5 80.75 -6.984 1 19.23 32 GLU B CA 1
ATOM 2231 C C . GLU B 1 32 ? 35.25 79.875 -7.23 1 19.23 32 GLU B C 1
ATOM 2233 O O . GLU B 1 32 ? 35.344 78.688 -7.434 1 19.23 32 GLU B O 1
ATOM 2238 N N . GLU B 1 33 ? 34.156 80.562 -8.008 1 20.86 33 GLU B N 1
ATOM 2239 C CA . GLU B 1 33 ? 32.719 80.812 -7.945 1 20.86 33 GLU B CA 1
ATOM 2240 C C . GLU B 1 33 ? 31.922 79.812 -8.742 1 20.86 33 GLU B C 1
ATOM 2242 O O . GLU B 1 33 ? 32.094 79.688 -9.961 1 20.86 33 GLU B O 1
ATOM 2247 N N . LYS B 1 34 ? 31.703 78.688 -8.359 1 19.81 34 LYS B N 1
ATOM 2248 C CA . LYS B 1 34 ? 31 77.688 -9.133 1 19.81 34 LYS B CA 1
ATOM 2249 C C . LYS B 1 34 ? 29.594 78.125 -9.508 1 19.81 34 LYS B C 1
ATOM 2251 O O . LYS B 1 34 ? 28.812 78.5 -8.641 1 19.81 34 LYS B O 1
ATOM 2256 N N . THR B 1 35 ? 29.438 78.625 -10.695 1 19.25 35 THR B N 1
ATOM 2257 C CA . THR B 1 35 ? 28.219 79.062 -11.336 1 19.25 35 THR B CA 1
ATOM 2258 C C . THR B 1 35 ? 27.109 78 -11.258 1 19.25 35 THR B C 1
ATOM 2260 O O . THR B 1 35 ? 27.359 76.875 -11.539 1 19.25 35 THR B O 1
ATOM 2263 N N . ALA B 1 36 ? 25.969 78.375 -10.719 1 20.31 36 ALA B N 1
ATOM 2264 C CA . ALA B 1 36 ? 24.719 77.75 -10.266 1 20.31 36 ALA B CA 1
ATOM 2265 C C . ALA B 1 36 ? 23.875 77.312 -11.445 1 20.31 36 ALA B C 1
ATOM 2267 O O . ALA B 1 36 ? 22.891 77.938 -11.82 1 20.31 36 ALA B O 1
ATOM 2268 N N . ARG B 1 37 ? 24.469 76.75 -12.57 1 20.7 37 ARG B N 1
ATOM 2269 C CA . ARG B 1 37 ? 23.438 76.688 -13.609 1 20.7 37 ARG B CA 1
ATOM 2270 C C . ARG B 1 37 ? 22.25 75.875 -13.141 1 20.7 37 ARG B C 1
ATOM 2272 O O . ARG B 1 37 ? 22.406 74.75 -12.625 1 20.7 37 ARG B O 1
ATOM 2279 N N . ARG B 1 38 ? 21.094 76.5 -13.086 1 21.98 38 ARG B N 1
ATOM 2280 C CA . ARG B 1 38 ? 19.703 76.188 -12.703 1 21.98 38 ARG B CA 1
ATOM 2281 C C . ARG B 1 38 ? 19.094 75.125 -13.586 1 21.98 38 ARG B C 1
ATOM 2283 O O . ARG B 1 38 ? 18.828 75.375 -14.766 1 21.98 38 ARG B O 1
ATOM 2290 N N . HIS B 1 39 ? 19.656 73.938 -13.727 1 20.48 39 HIS B N 1
ATOM 2291 C CA . HIS B 1 39 ? 18.953 73.062 -14.641 1 20.48 39 HIS B CA 1
ATOM 2292 C C . HIS B 1 39 ? 17.5 72.875 -14.219 1 20.48 39 HIS B C 1
ATOM 2294 O O . HIS B 1 39 ? 17.219 72.688 -13.031 1 20.48 39 HIS B O 1
ATOM 2300 N N . SER B 1 40 ? 16.547 73.5 -14.922 1 23.55 40 SER B N 1
ATOM 2301 C CA . SER B 1 40 ? 15.094 73.438 -14.883 1 23.55 40 SER B CA 1
ATOM 2302 C C . SER B 1 40 ? 14.594 72 -14.891 1 23.55 40 SER B C 1
ATOM 2304 O O . SER B 1 40 ? 14.875 71.25 -15.836 1 23.55 40 SER B O 1
ATOM 2306 N N . LEU B 1 41 ? 14.477 71.312 -13.797 1 22.8 41 LEU B N 1
ATOM 2307 C CA . LEU B 1 41 ? 13.922 70 -13.641 1 22.8 41 LEU B CA 1
ATOM 2308 C C . LEU B 1 41 ? 12.469 69.938 -14.094 1 22.8 41 LEU B C 1
ATOM 2310 O O . LEU B 1 41 ? 11.602 70.562 -13.5 1 22.8 41 LEU B O 1
ATOM 2314 N N . LEU B 1 42 ? 12.219 69.938 -15.445 1 22.41 42 LEU B N 1
ATOM 2315 C CA . LEU B 1 42 ? 10.883 69.625 -15.969 1 22.41 42 LEU B CA 1
ATOM 2316 C C . LEU B 1 42 ? 10.242 68.438 -15.25 1 22.41 42 LEU B C 1
ATOM 2318 O O . LEU B 1 42 ? 10.805 67.375 -15.234 1 22.41 42 LEU B O 1
ATOM 2322 N N . TYR B 1 43 ? 9.5 68.688 -14.203 1 23.06 43 TYR B N 1
ATOM 2323 C CA . TYR B 1 43 ? 8.656 67.75 -13.445 1 23.06 43 TYR B CA 1
ATOM 2324 C C . TYR B 1 43 ? 7.633 67.125 -14.344 1 23.06 43 TYR B C 1
ATOM 2326 O O . TYR B 1 43 ? 6.703 67.75 -14.828 1 23.06 43 TYR B O 1
ATOM 2334 N N . GLY B 1 44 ? 8.039 66.312 -15.383 1 23.16 44 GLY B N 1
ATOM 2335 C CA . GLY B 1 44 ? 6.992 65.625 -16.109 1 23.16 44 GLY B CA 1
ATOM 2336 C C . GLY B 1 44 ? 6.008 64.938 -15.203 1 23.16 44 GLY B C 1
ATOM 2337 O O . GLY B 1 44 ? 6.406 64.25 -14.258 1 23.16 44 GLY B O 1
ATOM 2338 N N . HIS B 1 45 ? 4.883 65.562 -14.984 1 23.25 45 HIS B N 1
ATOM 2339 C CA . HIS B 1 45 ? 3.734 65 -14.289 1 23.25 45 HIS B CA 1
ATOM 2340 C C . HIS B 1 45 ? 3.348 63.625 -14.891 1 23.25 45 HIS B C 1
ATOM 2342 O O . HIS B 1 45 ? 2.902 63.562 -16.047 1 23.25 45 HIS B O 1
ATOM 2348 N N . ALA B 1 46 ? 4.098 62.625 -14.781 1 27.36 46 ALA B N 1
ATOM 2349 C CA . ALA B 1 46 ? 3.58 61.281 -15.148 1 27.36 46 ALA B CA 1
ATOM 2350 C C . ALA B 1 46 ? 2.205 61.062 -14.531 1 27.36 46 ALA B C 1
ATOM 2352 O O . ALA B 1 46 ? 2.016 61.25 -13.328 1 27.36 46 ALA B O 1
ATOM 2353 N N . ASP B 1 47 ? 1.213 61.312 -15.297 1 27.8 47 ASP B N 1
ATOM 2354 C CA . ASP B 1 47 ? -0.142 60.875 -14.953 1 27.8 47 ASP B CA 1
ATOM 2355 C C . ASP B 1 47 ? -0.143 59.469 -14.352 1 27.8 47 ASP B C 1
ATOM 2357 O O . ASP B 1 47 ? 0.272 58.531 -15 1 27.8 47 ASP B O 1
ATOM 2361 N N . GLY B 1 48 ? 0.221 59.344 -13.102 1 26.97 48 GLY B N 1
ATOM 2362 C CA . GLY B 1 48 ? 0.088 58.125 -12.32 1 26.97 48 GLY B CA 1
ATOM 2363 C C . GLY B 1 48 ? -1.259 57.438 -12.492 1 26.97 48 GLY B C 1
ATOM 2364 O O . GLY B 1 48 ? -2.225 57.781 -11.812 1 26.97 48 GLY B O 1
ATOM 2365 N N . THR B 1 49 ? -1.673 57.25 -13.797 1 32.38 49 THR B N 1
ATOM 2366 C CA . THR B 1 49 ? -2.871 56.406 -13.812 1 32.38 49 THR B CA 1
ATOM 2367 C C . THR B 1 49 ? -2.699 55.188 -12.914 1 32.38 49 THR B C 1
ATOM 2369 O O . THR B 1 49 ? -1.808 54.375 -13.133 1 32.38 49 THR B O 1
ATOM 2372 N N . ALA B 1 50 ? -2.965 55.375 -11.672 1 31.16 50 ALA B N 1
ATOM 2373 C CA . ALA B 1 50 ? -3.109 54.281 -10.719 1 31.16 50 ALA B CA 1
ATOM 2374 C C . ALA B 1 50 ? -3.895 53.125 -11.336 1 31.16 50 ALA B C 1
ATOM 2376 O O . ALA B 1 50 ? -5.086 53.25 -11.633 1 31.16 50 ALA B O 1
ATOM 2377 N N . THR B 1 51 ? -3.273 52.375 -12.227 1 33.59 51 THR B N 1
ATOM 2378 C CA . THR B 1 51 ? -3.939 51.125 -12.578 1 33.59 51 THR B CA 1
ATOM 2379 C C . THR B 1 51 ? -4.547 50.469 -11.344 1 33.59 51 THR B C 1
ATOM 2381 O O . THR B 1 51 ? -3.893 50.375 -10.305 1 33.59 51 THR B O 1
ATOM 2384 N N . GLU B 1 52 ? -5.879 50.562 -11.195 1 32.47 52 GLU B N 1
ATOM 2385 C CA . GLU B 1 52 ? -6.621 49.844 -10.156 1 32.47 52 GLU B CA 1
ATOM 2386 C C . GLU B 1 52 ? -6.043 48.469 -9.914 1 32.47 52 GLU B C 1
ATOM 2388 O O . GLU B 1 52 ? -5.695 47.75 -10.867 1 32.47 52 GLU B O 1
ATOM 2393 N N . PRO B 1 53 ? -5.414 48.281 -8.727 1 31.08 53 PRO B N 1
ATOM 2394 C CA . PRO B 1 53 ? -4.906 46.938 -8.508 1 31.08 53 PRO B CA 1
ATOM 2395 C C . PRO B 1 53 ? -5.855 45.875 -9.039 1 31.08 53 PRO B C 1
ATOM 2397 O O . PRO B 1 53 ? -7.078 46.031 -8.969 1 31.08 53 PRO B O 1
ATOM 2400 N N . GLU B 1 54 ? -5.496 45.188 -10.156 1 34.09 54 GLU B N 1
ATOM 2401 C CA . GLU B 1 54 ? -6.25 44 -10.57 1 34.09 54 GLU B CA 1
ATOM 2402 C C . GLU B 1 54 ? -6.758 43.219 -9.359 1 34.09 54 GLU B C 1
ATOM 2404 O O . GLU B 1 54 ? -6.023 43.031 -8.398 1 34.09 54 GLU B O 1
ATOM 2409 N N . ALA B 1 55 ? -8.086 43.344 -9.125 1 35.66 55 ALA B N 1
ATOM 2410 C CA . ALA B 1 55 ? -8.695 42.531 -8.078 1 35.66 55 ALA B CA 1
ATOM 2411 C C . ALA B 1 55 ? -7.996 41.156 -7.957 1 35.66 55 ALA B C 1
ATOM 2413 O O . ALA B 1 55 ? -7.551 40.594 -8.953 1 35.66 55 ALA B O 1
ATOM 2414 N N . PRO B 1 56 ? -7.504 40.875 -6.816 1 30.97 56 PRO B N 1
ATOM 2415 C CA . PRO B 1 56 ? -6.91 39.531 -6.715 1 30.97 56 PRO B CA 1
ATOM 2416 C C . PRO B 1 56 ? -7.711 38.469 -7.465 1 30.97 56 PRO B C 1
ATOM 2418 O O . PRO B 1 56 ? -8.945 38.531 -7.465 1 30.97 56 PRO B O 1
ATOM 2421 N N . ILE B 1 57 ? -7.211 38.031 -8.578 1 32.28 57 ILE B N 1
ATOM 2422 C CA . ILE B 1 57 ? -7.809 36.844 -9.18 1 32.28 57 ILE B CA 1
ATOM 2423 C C . ILE B 1 57 ? -8.297 35.906 -8.078 1 32.28 57 ILE B C 1
ATOM 2425 O O . ILE B 1 57 ? -7.492 35.406 -7.277 1 32.28 57 ILE B O 1
ATOM 2429 N N . LYS B 1 58 ? -9.5 36.125 -7.602 1 32.41 58 LYS B N 1
ATOM 2430 C CA . LYS B 1 58 ? -10.055 35.062 -6.773 1 32.41 58 LYS B CA 1
ATOM 2431 C C . LYS B 1 58 ? -9.664 33.688 -7.305 1 32.41 58 LYS B C 1
ATOM 2433 O O . LYS B 1 58 ? -10.008 33.312 -8.438 1 32.41 58 LYS B O 1
ATOM 2438 N N . HIS B 1 59 ? -8.422 33.312 -7.066 1 32.19 59 HIS B N 1
ATOM 2439 C CA . HIS B 1 59 ? -8.141 31.906 -7.348 1 32.19 59 HIS B CA 1
ATOM 2440 C C . HIS B 1 59 ? -9.344 31.016 -7.031 1 32.19 59 HIS B C 1
ATOM 2442 O O . HIS B 1 59 ? -9.906 31.109 -5.938 1 32.19 59 HIS B O 1
ATOM 2448 N N . ALA B 1 60 ? -10.164 30.766 -7.992 1 33.28 60 ALA B N 1
ATOM 2449 C CA . ALA B 1 60 ? -11.18 29.734 -7.801 1 33.28 60 ALA B CA 1
ATOM 2450 C C . ALA B 1 60 ? -10.641 28.578 -6.961 1 33.28 60 ALA B C 1
ATOM 2452 O O . ALA B 1 60 ? -9.531 28.094 -7.203 1 33.28 60 ALA B O 1
ATOM 2453 N N . PRO B 1 61 ? -11.016 28.438 -5.781 1 35.66 61 PRO B N 1
ATOM 2454 C CA . PRO B 1 61 ? -10.578 27.219 -5.113 1 35.66 61 PRO B CA 1
ATOM 2455 C C . PRO B 1 61 ? -10.477 26.031 -6.066 1 35.66 61 PRO B C 1
ATOM 2457 O O . PRO B 1 61 ? -11.227 25.953 -7.043 1 35.66 61 PRO B O 1
ATOM 2460 N N . VAL B 1 62 ? -9.367 25.562 -6.52 1 38.72 62 VAL B N 1
ATOM 2461 C CA . VAL B 1 62 ? -9.258 24.234 -7.109 1 38.72 62 VAL B CA 1
ATOM 2462 C C . VAL B 1 62 ? -10.5 23.406 -6.766 1 38.72 62 VAL B C 1
ATOM 2464 O O . VAL B 1 62 ? -10.953 23.406 -5.621 1 38.72 62 VAL B O 1
ATOM 2467 N N . HIS B 1 63 ? -11.555 23.344 -7.625 1 41.47 63 HIS B N 1
ATOM 2468 C CA . HIS B 1 63 ? -12.812 22.625 -7.496 1 41.47 63 HIS B CA 1
ATOM 2469 C C . HIS B 1 63 ? -12.656 21.391 -6.598 1 41.47 63 HIS B C 1
ATOM 2471 O O . HIS B 1 63 ? -11.7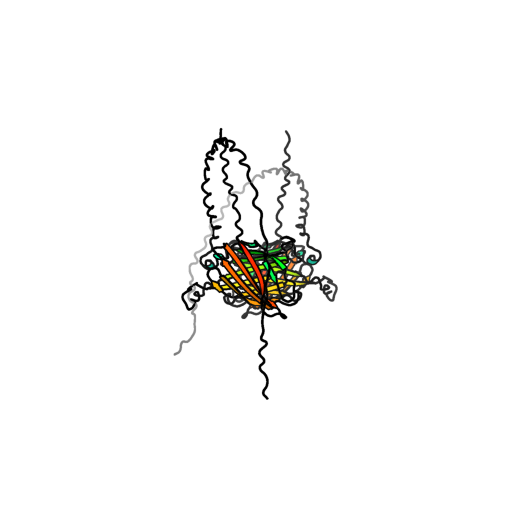34 20.594 -6.785 1 41.47 63 HIS B O 1
ATOM 2477 N N . PRO B 1 64 ? -13.008 21.484 -5.402 1 48.12 64 PRO B N 1
ATOM 2478 C CA . PRO B 1 64 ? -13.227 20.297 -4.57 1 48.12 64 PRO B CA 1
ATOM 2479 C C . PRO B 1 64 ? -13.711 19.094 -5.375 1 48.12 64 PRO B C 1
ATOM 2481 O O . PRO B 1 64 ? -14.688 19.188 -6.121 1 48.12 64 PRO B O 1
ATOM 2484 N N . HIS B 1 65 ? -12.875 18.344 -6.074 1 57.66 65 HIS B N 1
ATOM 2485 C CA . HIS B 1 65 ? -13.398 17.062 -6.547 1 57.66 65 HIS B CA 1
ATOM 2486 C C . HIS B 1 65 ? -14.57 16.594 -5.684 1 57.66 65 HIS B C 1
ATOM 2488 O O . HIS B 1 65 ? -14.555 16.781 -4.465 1 57.66 65 HIS B O 1
ATOM 2494 N N . TYR B 1 66 ? -15.664 16.625 -6.258 1 78.69 66 TYR B N 1
ATOM 2495 C CA . TYR B 1 66 ? -16.859 16.094 -5.602 1 78.69 66 TYR B CA 1
ATOM 2496 C C . TYR B 1 66 ? -16.547 14.797 -4.863 1 78.69 66 TYR B C 1
ATOM 2498 O O . TYR B 1 66 ? -16.016 13.859 -5.445 1 78.69 66 TYR B O 1
ATOM 2506 N N . LEU B 1 67 ? -16.469 14.992 -3.559 1 91.19 67 LEU B N 1
ATOM 2507 C CA . LEU B 1 67 ? -16.391 13.797 -2.725 1 91.19 67 LEU B CA 1
ATOM 2508 C C . LEU B 1 67 ? -17.781 13.375 -2.258 1 91.19 67 LEU B C 1
ATOM 2510 O O . LEU B 1 67 ? -18.656 14.227 -2.023 1 91.19 67 LEU B O 1
ATOM 2514 N N . PRO B 1 68 ? -17.938 12.086 -2.23 1 92.19 68 PRO B N 1
ATOM 2515 C CA . PRO B 1 68 ? -19.188 11.641 -1.603 1 92.19 68 PRO B CA 1
ATOM 2516 C C . PRO B 1 68 ? -19.344 12.141 -0.17 1 92.19 68 PRO B C 1
ATOM 2518 O O . PRO B 1 68 ? -18.359 12.523 0.463 1 92.19 68 PRO B O 1
ATOM 2521 N N . LYS B 1 69 ? -20.594 12.164 0.313 1 91.69 69 LYS B N 1
ATOM 2522 C CA . LYS B 1 69 ? -20.938 12.695 1.628 1 91.69 69 LYS B CA 1
ATOM 2523 C C . LYS B 1 69 ? -20.078 12.055 2.721 1 91.69 69 LYS B C 1
ATOM 2525 O O . LYS B 1 69 ? -19.656 12.734 3.654 1 91.69 69 LYS B O 1
ATOM 2530 N N . GLU B 1 70 ? -19.844 10.742 2.562 1 91.88 70 GLU B N 1
ATOM 2531 C CA . GLU B 1 70 ? -19.125 9.969 3.568 1 91.88 70 GLU B CA 1
ATOM 2532 C C . GLU B 1 70 ? -17.688 10.461 3.715 1 91.88 70 GLU B C 1
ATOM 2534 O O . GLU B 1 70 ? -17.062 10.266 4.758 1 91.88 70 GLU B O 1
ATOM 2539 N N . LEU B 1 71 ? -17.188 11.156 2.678 1 95.81 71 LEU B N 1
ATOM 2540 C CA . LEU B 1 71 ? -15.781 11.555 2.676 1 95.81 71 LEU B CA 1
ATOM 2541 C C . LEU B 1 71 ? -15.633 13.062 2.857 1 95.81 71 LEU B C 1
ATOM 2543 O O . LEU B 1 71 ? -14.523 13.586 2.812 1 95.81 71 LEU B O 1
ATOM 2547 N N . GLU B 1 72 ? -16.688 13.758 3.111 1 93.25 72 GLU B N 1
ATOM 2548 C CA . GLU B 1 72 ? -16.688 15.211 3.24 1 93.25 72 GLU B CA 1
ATOM 2549 C C . GLU B 1 72 ? -15.734 15.664 4.34 1 93.25 72 GLU B C 1
ATOM 2551 O O . GLU B 1 72 ? -15.039 16.672 4.188 1 93.25 72 GLU B O 1
ATOM 2556 N N . PRO B 1 73 ? -15.672 14.938 5.438 1 94 73 PRO B N 1
ATOM 2557 C CA . PRO B 1 73 ? -14.758 15.367 6.496 1 94 73 PRO B CA 1
ATOM 2558 C C . PRO B 1 73 ? -13.297 15.359 6.051 1 94 73 PRO B C 1
ATOM 2560 O O . PRO B 1 73 ? -12.445 15.969 6.703 1 94 73 PRO B O 1
ATOM 2563 N N . LEU B 1 74 ? -13.008 14.688 4.93 1 96.56 74 LEU B N 1
ATOM 2564 C CA . LEU B 1 74 ? -11.641 14.586 4.434 1 96.56 74 LEU B CA 1
ATOM 2565 C C . LEU B 1 74 ? -11.406 15.547 3.271 1 96.56 74 LEU B C 1
ATOM 2567 O O . LEU B 1 74 ? -10.344 15.539 2.652 1 96.56 74 LEU B O 1
ATOM 2571 N N . SER B 1 75 ? -12.32 16.391 3.027 1 95.44 75 SER B N 1
ATOM 2572 C CA . SER B 1 75 ? -12.273 17.219 1.823 1 95.44 75 SER B CA 1
ATOM 2573 C C . SER B 1 75 ? -11.07 18.156 1.842 1 95.44 75 SER B C 1
ATOM 2575 O O . SER B 1 75 ? -10.469 18.422 0.799 1 95.44 75 SER B O 1
ATOM 2577 N N . TRP B 1 76 ? -10.719 18.641 2.967 1 95.5 76 TRP B N 1
ATOM 2578 C CA . TRP B 1 76 ? -9.664 19.641 3.072 1 95.5 76 TRP B CA 1
ATOM 2579 C C . TRP B 1 76 ? -8.305 19.047 2.711 1 95.5 76 TRP B C 1
ATOM 2581 O O . TRP B 1 76 ? -7.406 19.75 2.258 1 95.5 76 TRP B O 1
ATOM 2591 N N . ILE B 1 77 ? -8.141 17.719 2.869 1 97.69 77 ILE B N 1
ATOM 2592 C CA . ILE B 1 77 ? -6.848 17.109 2.609 1 97.69 77 ILE B CA 1
ATOM 2593 C C . ILE B 1 77 ? -6.852 16.453 1.229 1 97.69 77 ILE B C 1
ATOM 2595 O O . ILE B 1 77 ? -5.793 16.125 0.688 1 97.69 77 ILE B O 1
ATOM 2599 N N . ALA B 1 78 ? -7.988 16.297 0.63 1 97.19 78 ALA B N 1
ATOM 2600 C CA . ALA B 1 78 ? -8.102 15.656 -0.679 1 97.19 78 ALA B CA 1
ATOM 2601 C C . ALA B 1 78 ? -7.367 16.453 -1.747 1 97.19 78 ALA B C 1
ATOM 2603 O O . ALA B 1 78 ? -7.441 17.688 -1.771 1 97.19 78 ALA B O 1
ATOM 2604 N N . GLY B 1 79 ? -6.578 15.742 -2.545 1 96.56 79 GLY B N 1
ATOM 2605 C CA . GLY B 1 79 ? -5.84 16.375 -3.629 1 96.56 79 GLY B CA 1
ATOM 2606 C C . GLY B 1 79 ? -4.371 16 -3.646 1 96.56 79 GLY B C 1
ATOM 2607 O O . GLY B 1 79 ? -3.943 15.102 -2.92 1 96.56 79 GLY B O 1
ATOM 2608 N N . LYS B 1 80 ? -3.686 16.625 -4.555 1 97.81 80 LYS B N 1
ATOM 2609 C CA . LYS B 1 80 ? -2.238 16.484 -4.672 1 97.81 80 LYS B CA 1
ATOM 2610 C C . LYS B 1 80 ? -1.511 17.672 -4.055 1 97.81 80 LYS B C 1
ATOM 2612 O O . LYS B 1 80 ? -1.897 18.812 -4.266 1 97.81 80 LYS B O 1
ATOM 2617 N N . TRP B 1 81 ? -0.522 17.375 -3.293 1 98 81 TRP B N 1
ATOM 2618 C CA . TRP B 1 81 ? 0.249 18.359 -2.547 1 98 81 TRP B CA 1
ATOM 2619 C C . TRP B 1 81 ? 1.738 18.234 -2.854 1 98 81 TRP B C 1
ATOM 2621 O O . TRP B 1 81 ? 2.293 17.125 -2.826 1 98 81 TRP B O 1
ATOM 2631 N N . SER B 1 82 ? 2.316 19.344 -3.105 1 97.5 82 SER B N 1
ATOM 2632 C CA . SER B 1 82 ? 3.738 19.328 -3.43 1 97.5 82 SER B CA 1
ATOM 2633 C C . SER B 1 82 ? 4.527 20.266 -2.518 1 97.5 82 SER B C 1
ATOM 2635 O O . SER B 1 82 ? 4.035 21.328 -2.139 1 97.5 82 SER B O 1
ATOM 2637 N N . VAL B 1 83 ? 5.719 19.875 -2.328 1 96.19 83 VAL B N 1
ATOM 2638 C CA . VAL B 1 83 ? 6.613 20.656 -1.488 1 96.19 83 VAL B CA 1
ATOM 2639 C C . VAL B 1 83 ? 6.879 22.016 -2.143 1 96.19 83 VAL B C 1
ATOM 2641 O O . VAL B 1 83 ? 7.031 22.109 -3.363 1 96.19 83 VAL B O 1
ATOM 2644 N N . HIS B 1 84 ? 6.91 23.094 -1.334 1 91.88 84 HIS B N 1
ATOM 2645 C CA . HIS B 1 84 ? 7.297 24.422 -1.815 1 91.88 84 HIS B CA 1
ATOM 2646 C C . HIS B 1 84 ? 8.664 24.828 -1.273 1 91.88 84 HIS B C 1
ATOM 2648 O O . HIS B 1 84 ? 9.461 25.438 -1.984 1 91.88 84 HIS B O 1
ATOM 2654 N N . GLU B 1 85 ? 8.906 24.484 -0.107 1 94.44 85 GLU B N 1
ATOM 2655 C CA . GLU B 1 85 ? 10.227 24.562 0.524 1 94.44 85 GLU B CA 1
ATOM 2656 C C . GLU B 1 85 ? 10.617 23.219 1.137 1 94.44 85 GLU B C 1
ATOM 2658 O O . GLU B 1 85 ? 9.82 22.594 1.829 1 94.44 85 GLU B O 1
ATOM 2663 N N . PRO B 1 86 ? 11.805 22.875 0.939 1 97.5 86 PRO B N 1
ATOM 2664 C CA . PRO B 1 86 ? 12.203 21.547 1.435 1 97.5 86 PRO B CA 1
ATOM 2665 C C . PRO B 1 86 ? 11.938 21.375 2.93 1 97.5 86 PRO B C 1
ATOM 2667 O O . PRO B 1 86 ? 12.117 22.328 3.703 1 97.5 86 PRO B O 1
ATOM 2670 N N . GLY B 1 87 ? 11.531 20.172 3.273 1 98.44 87 GLY B N 1
ATOM 2671 C CA . GLY B 1 87 ? 11.289 19.844 4.668 1 98.44 87 GLY B CA 1
ATOM 2672 C C . GLY B 1 87 ? 12.555 19.5 5.426 1 98.44 87 GLY B C 1
ATOM 2673 O O . GLY B 1 87 ? 13.656 19.531 4.863 1 98.44 87 GLY B O 1
ATOM 2674 N N . ILE B 1 88 ? 12.297 19.266 6.699 1 98.44 88 ILE B N 1
ATOM 2675 C CA . ILE B 1 88 ? 13.406 18.938 7.582 1 98.44 88 ILE B CA 1
ATOM 2676 C C . ILE B 1 88 ? 13.367 17.453 7.918 1 98.44 88 ILE B C 1
ATOM 2678 O O . ILE B 1 88 ? 12.312 16.906 8.25 1 98.44 88 ILE B O 1
ATOM 2682 N N . LEU B 1 89 ? 14.438 16.75 7.762 1 98.06 89 LEU B N 1
ATOM 2683 C CA . LEU B 1 89 ? 14.688 15.383 8.203 1 98.06 89 LEU B CA 1
ATOM 2684 C C . LEU B 1 89 ? 15.695 15.352 9.352 1 98.06 89 LEU B C 1
ATOM 2686 O O . LEU B 1 89 ? 16.828 15.812 9.195 1 98.06 89 LEU B O 1
ATOM 2690 N N . GLN B 1 90 ? 15.258 14.852 10.477 1 98.19 90 GLN B N 1
ATOM 2691 C CA . GLN B 1 90 ? 16.141 14.852 11.633 1 98.19 90 GLN B CA 1
ATOM 2692 C C . GLN B 1 90 ? 15.891 13.633 12.516 1 98.19 90 GLN B C 1
ATOM 2694 O O . GLN B 1 90 ? 14.773 13.117 12.57 1 98.19 90 GLN B O 1
ATOM 2699 N N . TYR B 1 91 ? 16.906 13.219 13.102 1 97.06 91 TYR B N 1
ATOM 2700 C CA . TYR B 1 91 ? 16.875 12.156 14.094 1 97.06 91 TYR B CA 1
ATOM 2701 C C . TYR B 1 91 ? 18.188 12.109 14.883 1 97.06 91 TYR B C 1
ATOM 2703 O O . TYR B 1 91 ? 19.234 12.516 14.383 1 97.06 91 TYR B O 1
ATOM 2711 N N . PRO B 1 92 ? 18.172 11.664 16.094 1 96.94 92 PRO B N 1
ATOM 2712 C CA . PRO B 1 92 ? 19.391 11.695 16.922 1 96.94 92 PRO B CA 1
ATOM 2713 C C . PRO B 1 92 ? 20.562 10.961 16.266 1 96.94 92 PRO B C 1
ATOM 2715 O O . PRO B 1 92 ? 21.719 11.32 16.484 1 96.94 92 PRO B O 1
ATOM 2718 N N . THR B 1 93 ? 20.297 10.008 15.406 1 94.81 93 THR B N 1
ATOM 2719 C CA . THR B 1 93 ? 21.328 9.117 14.891 1 94.81 93 THR B CA 1
ATOM 2720 C C . THR B 1 93 ? 21.781 9.562 13.5 1 94.81 93 THR B C 1
ATOM 2722 O O . THR B 1 93 ? 22.578 8.883 12.859 1 94.81 93 THR B O 1
ATOM 2725 N N . ILE B 1 94 ? 21.25 10.594 12.969 1 94.81 94 ILE B N 1
ATOM 2726 C CA . ILE B 1 94 ? 21.625 11.047 11.633 1 94.81 94 ILE B CA 1
ATOM 2727 C C . ILE B 1 94 ? 21.891 12.547 11.656 1 94.81 94 ILE B C 1
ATOM 2729 O O . ILE B 1 94 ? 21.469 13.25 12.578 1 94.81 94 ILE B O 1
ATOM 2733 N N . LYS B 1 95 ? 22.562 13.023 10.641 1 96.19 95 LYS B N 1
ATOM 2734 C CA . LYS B 1 95 ? 22.703 14.461 10.445 1 96.19 95 LYS B CA 1
ATOM 2735 C C . LYS B 1 95 ? 21.422 15.07 9.891 1 96.19 95 LYS B C 1
ATOM 2737 O O . LYS B 1 95 ? 20.812 14.516 8.977 1 96.19 95 LYS B O 1
ATOM 2742 N N . THR B 1 96 ? 21.109 16.172 10.5 1 97.69 96 THR B N 1
ATOM 2743 C CA . THR B 1 96 ? 19.938 16.875 9.992 1 97.69 96 THR B CA 1
ATOM 2744 C C . THR B 1 96 ? 20.109 17.219 8.516 1 97.69 96 THR B C 1
ATOM 2746 O O . THR B 1 96 ? 21.188 17.656 8.094 1 97.69 96 THR B O 1
ATOM 2749 N N . SER B 1 97 ? 19.094 16.984 7.73 1 96.81 97 SER B N 1
ATOM 2750 C CA . SER B 1 97 ? 19.125 17.25 6.293 1 96.81 97 SER B CA 1
ATOM 2751 C C . SER B 1 97 ? 17.766 17.703 5.789 1 96.81 97 SER B C 1
ATOM 2753 O O . SER B 1 97 ? 16.828 17.875 6.574 1 96.81 97 SER B O 1
ATOM 2755 N N . LYS B 1 98 ? 17.75 18.031 4.531 1 97.62 98 LYS B N 1
ATOM 2756 C CA . LYS B 1 98 ? 16.5 18.453 3.893 1 97.62 98 LYS B CA 1
ATOM 2757 C C . LYS B 1 98 ? 15.969 17.375 2.963 1 97.62 98 LYS B C 1
ATOM 2759 O O . LYS B 1 98 ? 16.734 16.531 2.471 1 97.62 98 LYS B O 1
ATOM 2764 N N . TYR B 1 99 ? 14.703 17.359 2.793 1 97.69 99 TYR B N 1
ATOM 2765 C CA . TYR B 1 99 ? 14.086 16.453 1.838 1 97.69 99 TYR B CA 1
ATOM 2766 C C . TYR B 1 99 ? 12.891 17.094 1.152 1 97.69 99 TYR B C 1
ATOM 2768 O O . TYR B 1 99 ? 12.352 18.094 1.643 1 97.69 99 TYR B O 1
ATOM 2776 N N . ALA B 1 100 ? 12.523 16.562 -0.027 1 98.31 100 ALA B N 1
ATOM 2777 C CA . ALA B 1 100 ? 11.336 16.953 -0.778 1 98.31 100 ALA B CA 1
ATOM 2778 C C . ALA B 1 100 ? 10.336 15.797 -0.872 1 98.31 100 ALA B C 1
ATOM 2780 O O . ALA B 1 100 ? 10.719 14.633 -0.775 1 98.31 100 ALA B O 1
ATOM 2781 N N . GLU B 1 101 ? 9.125 16.219 -1.05 1 98.44 101 GLU B N 1
ATOM 2782 C CA . GLU B 1 101 ? 8.094 15.188 -1.086 1 98.44 101 GLU B CA 1
ATOM 2783 C C . GLU B 1 101 ? 6.832 15.695 -1.771 1 98.44 101 GLU B C 1
ATOM 2785 O O . GLU B 1 101 ? 6.527 16.891 -1.721 1 98.44 101 GLU B O 1
ATOM 2790 N N . GLU B 1 102 ? 6.172 14.828 -2.438 1 98.06 102 GLU B N 1
ATOM 2791 C CA . GLU B 1 102 ? 4.797 14.984 -2.895 1 98.06 102 GLU B CA 1
ATOM 2792 C C . GLU B 1 102 ? 3.885 13.922 -2.277 1 98.06 102 GLU B C 1
ATOM 2794 O O . GLU B 1 102 ? 4.273 12.758 -2.154 1 98.06 102 GLU B O 1
ATOM 2799 N N . ILE B 1 103 ? 2.686 14.367 -1.861 1 98.5 103 ILE B N 1
ATOM 2800 C CA . ILE B 1 103 ? 1.702 13.438 -1.327 1 98.5 103 ILE B CA 1
ATOM 2801 C C . ILE B 1 103 ? 0.361 13.641 -2.029 1 98.5 103 ILE B C 1
ATOM 2803 O O . ILE B 1 103 ? 0.075 14.727 -2.531 1 98.5 103 ILE B O 1
ATOM 2807 N N . GLU B 1 104 ? -0.39 12.562 -2.088 1 98.38 104 GLU B N 1
ATOM 2808 C CA . GLU B 1 104 ? -1.7 12.648 -2.725 1 98.38 104 GLU B CA 1
ATOM 2809 C C . GLU B 1 104 ? -2.75 11.867 -1.941 1 98.38 104 GLU B C 1
ATOM 2811 O O . GLU B 1 104 ? -2.463 10.789 -1.418 1 98.38 104 GLU B O 1
ATOM 2816 N N . PHE B 1 105 ? -3.854 12.461 -1.765 1 98.38 105 PHE B N 1
ATOM 2817 C CA . PHE B 1 105 ? -5.098 11.859 -1.307 1 98.38 105 PHE B CA 1
ATOM 2818 C C . PHE B 1 105 ? -6.188 11.992 -2.363 1 98.38 105 PHE B C 1
ATOM 2820 O O . PHE B 1 105 ? -6.797 13.055 -2.502 1 98.38 105 PHE B O 1
ATOM 2827 N N . VAL B 1 106 ? -6.48 10.891 -3.002 1 96.94 106 VAL B N 1
ATOM 2828 C CA . VAL B 1 106 ? -7.324 11.055 -4.184 1 96.94 106 VAL B CA 1
ATOM 2829 C C . VAL B 1 106 ? -8.492 10.07 -4.117 1 96.94 106 VAL B C 1
ATOM 2831 O O . VAL B 1 106 ? -8.32 8.914 -3.744 1 96.94 106 VAL B O 1
ATOM 2834 N N . PHE B 1 107 ? -9.648 10.609 -4.504 1 96 107 PHE B N 1
ATOM 2835 C CA . PHE B 1 107 ? -10.836 9.773 -4.598 1 96 107 PHE B CA 1
ATOM 2836 C C . PHE B 1 107 ? -10.875 9.031 -5.93 1 96 107 PHE B C 1
ATOM 2838 O O . PHE B 1 107 ? -10.836 9.656 -6.992 1 96 107 PHE B O 1
ATOM 2845 N N . SER B 1 108 ? -10.969 7.707 -5.809 1 92.31 108 SER B N 1
ATOM 2846 C CA . SER B 1 108 ? -10.914 6.91 -7.031 1 92.31 108 SER B CA 1
ATOM 2847 C C . SER B 1 108 ? -12.164 6.043 -7.184 1 92.31 108 SER B C 1
ATOM 2849 O O . SER B 1 108 ? -12.117 4.988 -7.816 1 92.31 108 SER B O 1
ATOM 2851 N N . GLY B 1 109 ? -13.258 6.375 -6.508 1 89.56 109 GLY B N 1
ATOM 2852 C CA . GLY B 1 109 ? -14.523 5.707 -6.781 1 89.56 109 GLY B CA 1
ATOM 2853 C C . GLY B 1 109 ? -15.016 4.871 -5.621 1 89.56 109 GLY B C 1
ATOM 2854 O O . GLY B 1 109 ? -16.172 4.441 -5.605 1 89.56 109 GLY B O 1
ATOM 2855 N N . GLN B 1 110 ? -14.234 4.574 -4.715 1 92.5 110 GLN B N 1
ATOM 2856 C CA . GLN B 1 110 ? -14.641 3.895 -3.49 1 92.5 110 GLN B CA 1
ATOM 2857 C C . GLN B 1 110 ? -14.586 4.84 -2.293 1 92.5 110 GLN B C 1
ATOM 2859 O O . GLN B 1 110 ? -13.844 5.824 -2.305 1 92.5 110 GLN B O 1
ATOM 2864 N N . LYS B 1 111 ? -15.305 4.516 -1.272 1 92.38 111 LYS B N 1
ATOM 2865 C CA . LYS B 1 111 ? -15.484 5.422 -0.141 1 92.38 111 LYS B CA 1
ATOM 2866 C C . LYS B 1 111 ? -14.227 5.473 0.725 1 92.38 111 LYS B C 1
ATOM 2868 O O . LYS B 1 111 ? -14.273 5.148 1.913 1 92.38 111 LYS B O 1
ATOM 2873 N N . MET B 1 112 ? -13.211 5.848 0.12 1 96.75 112 MET B N 1
ATOM 2874 C CA . MET B 1 112 ? -11.891 6.074 0.714 1 96.75 112 MET B CA 1
ATOM 2875 C C . MET B 1 112 ? -11.039 6.961 -0.183 1 96.75 112 MET B C 1
ATOM 2877 O O . MET B 1 112 ? -11.406 7.242 -1.323 1 96.75 112 MET B O 1
ATOM 2881 N N . LEU B 1 113 ? -9.984 7.41 0.341 1 98.19 113 LEU B N 1
ATOM 2882 C CA . LEU B 1 113 ? -9.008 8.109 -0.488 1 98.19 113 LEU B CA 1
ATOM 2883 C C . LEU B 1 113 ? -7.773 7.238 -0.727 1 98.19 113 LEU B C 1
ATOM 2885 O O . LEU B 1 113 ? -7.293 6.57 0.191 1 98.19 113 LEU B O 1
ATOM 2889 N N . ASP B 1 114 ? -7.32 7.219 -1.97 1 98.5 114 ASP B N 1
ATOM 2890 C CA . ASP B 1 114 ? -6 6.668 -2.258 1 98.5 114 ASP B CA 1
ATOM 2891 C C . ASP B 1 114 ? -4.895 7.555 -1.685 1 98.5 114 ASP B C 1
ATOM 2893 O O . ASP B 1 114 ? -4.973 8.781 -1.771 1 98.5 114 ASP B O 1
ATOM 2897 N N . TYR B 1 115 ? -3.953 6.914 -1.127 1 98.88 115 TYR B N 1
ATOM 2898 C CA . TYR B 1 115 ? -2.82 7.637 -0.559 1 98.88 115 TYR B CA 1
ATOM 2899 C C . TYR B 1 115 ? -1.525 7.27 -1.275 1 98.88 115 TYR B C 1
ATOM 2901 O O . TYR B 1 115 ? -1.259 6.094 -1.526 1 98.88 115 TYR B O 1
ATOM 2909 N N . LYS B 1 116 ? -0.706 8.242 -1.574 1 98.88 116 LYS B N 1
ATOM 2910 C CA . LYS B 1 116 ? 0.63 8.086 -2.143 1 98.88 116 LYS B CA 1
ATOM 2911 C C . LYS B 1 116 ? 1.577 9.164 -1.634 1 98.88 116 LYS B C 1
ATOM 2913 O O . LYS B 1 116 ? 1.199 10.336 -1.541 1 98.88 116 LYS B O 1
ATOM 2918 N N . ALA B 1 117 ? 2.736 8.773 -1.323 1 98.69 117 ALA B N 1
ATOM 2919 C CA . ALA B 1 117 ? 3.799 9.703 -0.952 1 98.69 117 ALA B CA 1
ATOM 2920 C C . ALA B 1 117 ? 5.117 9.32 -1.617 1 98.69 117 ALA B C 1
ATOM 2922 O O . ALA B 1 117 ? 5.48 8.141 -1.665 1 98.69 117 ALA B O 1
ATOM 2923 N N . GLU B 1 118 ? 5.758 10.289 -2.174 1 98 118 GLU B N 1
ATOM 2924 C CA . GLU B 1 118 ? 7.082 10.125 -2.764 1 98 118 GLU B CA 1
ATOM 2925 C C . GLU B 1 118 ? 8.047 11.188 -2.262 1 98 118 GLU B C 1
ATOM 2927 O O . GLU B 1 118 ? 7.77 12.391 -2.377 1 98 118 GLU B O 1
ATOM 2932 N N . SER B 1 119 ? 9.141 10.766 -1.766 1 97.88 119 SER B N 1
ATOM 2933 C CA . SER B 1 119 ? 10.141 11.695 -1.267 1 97.88 119 SER B CA 1
ATOM 2934 C C . SER B 1 119 ? 11.461 11.555 -2.027 1 97.88 119 SER B C 1
ATOM 2936 O O . SER B 1 119 ? 11.781 10.469 -2.521 1 97.88 119 SER B O 1
ATOM 2938 N N . TRP B 1 120 ? 12.195 12.633 -2.084 1 96.94 120 TRP B N 1
ATOM 2939 C CA . TRP B 1 120 ? 13.477 12.641 -2.793 1 96.94 120 TRP B CA 1
ATOM 2940 C C . TRP B 1 120 ? 14.414 13.695 -2.211 1 96.94 120 TRP B C 1
ATOM 2942 O O . TRP B 1 120 ? 14.008 14.492 -1.359 1 96.94 120 TRP B O 1
ATOM 2952 N N . ASN B 1 121 ? 15.617 13.57 -2.592 1 95.5 121 ASN B N 1
ATOM 2953 C CA . ASN B 1 121 ? 16.609 14.594 -2.271 1 95.5 121 ASN B CA 1
ATOM 2954 C C . ASN B 1 121 ? 16.359 15.875 -3.064 1 95.5 121 ASN B C 1
ATOM 2956 O O . ASN B 1 121 ? 16.359 15.859 -4.297 1 95.5 121 ASN B O 1
ATOM 2960 N N . PRO B 1 122 ? 16.188 16.938 -2.387 1 95.44 122 PRO B N 1
ATOM 2961 C CA . PRO B 1 122 ? 15.812 18.156 -3.102 1 95.44 122 PRO B CA 1
ATOM 2962 C C . PRO B 1 122 ? 16.906 18.672 -4.031 1 95.44 122 PRO B C 1
ATOM 2964 O O . PRO B 1 122 ? 16.625 19.359 -5.016 1 95.44 122 PRO B O 1
ATOM 2967 N N . VAL B 1 123 ? 18.156 18.344 -3.77 1 93.5 123 VAL B N 1
ATOM 2968 C CA . VAL B 1 123 ? 19.281 18.781 -4.586 1 93.5 123 VAL B CA 1
ATOM 2969 C C . VAL B 1 123 ? 19.359 17.938 -5.852 1 93.5 123 VAL B C 1
ATOM 2971 O O . VAL B 1 123 ? 19.547 18.453 -6.949 1 93.5 123 VAL B O 1
ATOM 2974 N N . LYS B 1 124 ? 19.172 16.609 -5.738 1 93.06 124 LYS B N 1
ATOM 2975 C CA . LYS B 1 124 ? 19.297 15.688 -6.855 1 93.06 124 LYS B CA 1
ATOM 2976 C C . LYS B 1 124 ? 18.031 15.68 -7.711 1 93.06 124 LYS B C 1
ATOM 2978 O O . LYS B 1 124 ? 18.062 15.281 -8.875 1 93.06 124 LYS B O 1
ATOM 2983 N N . GLY B 1 125 ? 16.922 15.984 -7.133 1 90.62 125 GLY B N 1
ATOM 2984 C CA . GLY B 1 125 ? 15.672 16.062 -7.875 1 90.62 125 GLY B CA 1
ATOM 2985 C C . GLY B 1 125 ? 14.805 14.828 -7.73 1 90.62 125 GLY B C 1
ATOM 2986 O O . GLY B 1 125 ? 15.172 13.883 -7.027 1 90.62 125 GLY B O 1
ATOM 2987 N N . ARG B 1 126 ? 13.703 14.789 -8.43 1 87.38 126 ARG B N 1
ATOM 2988 C CA . ARG B 1 126 ? 12.641 13.812 -8.242 1 87.38 126 ARG B CA 1
ATOM 2989 C C . ARG B 1 126 ? 13.047 12.445 -8.789 1 87.38 126 ARG B C 1
ATOM 2991 O O . ARG B 1 126 ? 12.477 11.422 -8.406 1 87.38 126 ARG B O 1
ATOM 2998 N N . SER B 1 127 ? 13.977 12.438 -9.633 1 85.12 127 SER B N 1
ATOM 2999 C CA . SER B 1 127 ? 14.414 11.172 -10.219 1 85.12 127 SER B CA 1
ATOM 3000 C C . SER B 1 127 ? 15.18 10.336 -9.203 1 85.12 127 SER B C 1
ATOM 3002 O O . SER B 1 127 ? 15.352 9.125 -9.391 1 85.12 127 SER B O 1
ATOM 3004 N N . ALA B 1 128 ? 15.594 11 -8.203 1 86.94 128 ALA B N 1
ATOM 3005 C CA . ALA B 1 128 ? 16.297 10.297 -7.141 1 86.94 128 ALA B CA 1
ATOM 3006 C C . ALA B 1 128 ? 15.375 9.992 -5.973 1 86.94 128 ALA B C 1
ATOM 3008 O O . ALA B 1 128 ? 15.57 10.5 -4.863 1 86.94 128 ALA B O 1
ATOM 3009 N N . LEU B 1 129 ? 14.469 9.109 -6.246 1 87.31 129 LEU B N 1
ATOM 3010 C CA . LEU B 1 129 ? 13.484 8.75 -5.227 1 87.31 129 LEU B CA 1
ATOM 3011 C C . LEU B 1 129 ? 14.164 8.086 -4.027 1 87.31 129 LEU B C 1
ATOM 3013 O O . LEU B 1 129 ? 15.086 7.289 -4.191 1 87.31 129 LEU B O 1
ATOM 3017 N N . MET B 1 130 ? 13.688 8.477 -2.898 1 91.19 130 MET B N 1
ATOM 3018 C CA . MET B 1 130 ? 14.172 7.898 -1.647 1 91.19 130 MET B CA 1
ATOM 3019 C C . MET B 1 130 ? 13.117 6.977 -1.04 1 91.19 130 MET B C 1
ATOM 3021 O O . MET B 1 130 ? 13.305 5.758 -0.998 1 91.19 130 MET B O 1
ATOM 3025 N N . HIS B 1 131 ? 12.109 7.461 -0.642 1 96.25 131 HIS B N 1
ATOM 3026 C CA . HIS B 1 131 ? 11.047 6.75 0.063 1 96.25 131 HIS B CA 1
ATOM 3027 C C . HIS B 1 131 ? 9.711 6.898 -0.658 1 96.25 131 HIS B C 1
ATOM 3029 O O . HIS B 1 131 ? 9.383 7.98 -1.148 1 96.25 131 HIS B O 1
ATOM 3035 N N . ARG B 1 132 ? 8.992 5.828 -0.775 1 98.19 132 ARG B N 1
ATOM 3036 C CA . ARG B 1 132 ? 7.645 5.836 -1.33 1 98.19 132 ARG B CA 1
ATOM 3037 C C . ARG B 1 132 ? 6.668 5.117 -0.405 1 98.19 132 ARG B C 1
ATOM 3039 O O . ARG B 1 132 ? 7.035 4.137 0.251 1 98.19 132 ARG B O 1
ATOM 3046 N N . GLU B 1 133 ? 5.477 5.594 -0.389 1 98.81 133 GLU B N 1
ATOM 3047 C CA . GLU B 1 133 ? 4.352 4.984 0.312 1 98.81 133 GLU B CA 1
ATOM 3048 C C . GLU B 1 133 ? 3.109 4.934 -0.573 1 98.81 133 GLU B C 1
ATOM 3050 O O . GLU B 1 133 ? 2.836 5.875 -1.318 1 98.81 133 GLU B O 1
ATOM 3055 N N . VAL B 1 134 ? 2.398 3.848 -0.458 1 98.94 134 VAL B N 1
ATOM 3056 C CA . VAL B 1 134 ? 1.101 3.713 -1.112 1 98.94 134 VAL B CA 1
ATOM 3057 C C . VAL B 1 134 ? 0.094 3.098 -0.143 1 98.94 134 VAL B C 1
ATOM 3059 O O . VAL B 1 134 ? 0.464 2.303 0.724 1 98.94 134 VAL B O 1
ATOM 3062 N N . GLY B 1 135 ? -1.145 3.518 -0.306 1 98.94 135 GLY B N 1
ATOM 3063 C CA . GLY B 1 135 ? -2.146 2.959 0.588 1 98.94 135 GLY B CA 1
ATOM 3064 C C . GLY B 1 135 ? -3.496 3.639 0.472 1 98.94 135 GLY B C 1
ATOM 3065 O O . GLY B 1 135 ? -3.893 4.062 -0.616 1 98.94 135 GLY B O 1
ATOM 3066 N N . PHE B 1 136 ? -4.203 3.594 1.594 1 98.88 136 PHE B N 1
ATOM 3067 C CA . PHE B 1 136 ? -5.586 4.055 1.618 1 98.88 136 PHE B CA 1
ATOM 3068 C C . PHE B 1 136 ? -5.887 4.785 2.92 1 98.88 136 PHE B C 1
ATOM 3070 O O . PHE B 1 136 ? -5.434 4.375 3.99 1 98.88 136 PHE B O 1
ATOM 3077 N N . LEU B 1 137 ? -6.637 5.84 2.824 1 98.88 137 LEU B N 1
ATOM 3078 C CA . LEU B 1 137 ? -7.195 6.535 3.979 1 98.88 137 LEU B CA 1
ATOM 3079 C C . LEU B 1 137 ? -8.695 6.27 4.102 1 98.88 137 LEU B C 1
ATOM 3081 O O . LEU B 1 137 ? -9.469 6.629 3.209 1 98.88 137 LEU B O 1
ATOM 3085 N N . ARG B 1 138 ? -9.094 5.668 5.211 1 98.25 138 ARG B N 1
ATOM 3086 C CA . ARG B 1 138 ? -10.492 5.32 5.457 1 98.25 138 ARG B CA 1
ATOM 3087 C C . ARG B 1 138 ? -11.055 6.121 6.625 1 98.25 138 ARG B C 1
ATOM 3089 O O . ARG B 1 138 ? -10.32 6.5 7.539 1 98.25 138 ARG B O 1
ATOM 3096 N N . ILE B 1 139 ? -12.312 6.371 6.543 1 97.06 139 ILE B N 1
ATOM 3097 C CA . ILE B 1 139 ? -13.016 7.098 7.594 1 97.06 139 ILE B CA 1
ATOM 3098 C C . ILE B 1 139 ? -14.188 6.266 8.102 1 97.06 139 ILE B C 1
ATOM 3100 O O . ILE B 1 139 ? -14.883 5.617 7.316 1 97.06 139 ILE B O 1
ATOM 3104 N N . ASN B 1 140 ? -14.336 6.242 9.391 1 94.88 140 ASN B N 1
ATOM 3105 C CA . ASN B 1 140 ? -15.453 5.527 10.008 1 94.88 140 ASN B CA 1
ATOM 3106 C C . ASN B 1 140 ? -16.719 6.383 10.047 1 94.88 140 ASN B C 1
ATOM 3108 O O . ASN B 1 140 ? -16.906 7.168 10.984 1 94.88 140 ASN B O 1
ATOM 3112 N N . ASN B 1 141 ? -17.531 6.105 9.156 1 80 141 ASN B N 1
ATOM 3113 C CA . ASN B 1 141 ? -18.734 6.922 9.055 1 80 141 ASN B CA 1
ATOM 3114 C C . ASN B 1 141 ? -19.844 6.391 9.945 1 80 141 ASN B C 1
ATOM 3116 O O . ASN B 1 141 ? -20.922 6.996 10.039 1 80 141 ASN B O 1
ATOM 3120 N N . LYS B 1 142 ? -19.641 5.277 10.438 1 76.38 142 LYS B N 1
ATOM 3121 C CA . LYS B 1 142 ? -20.672 4.703 11.289 1 76.38 142 LYS B CA 1
ATOM 3122 C C . LYS B 1 142 ? -20.625 5.305 12.695 1 76.38 142 LYS B C 1
ATOM 3124 O O . LYS B 1 142 ? -21.609 5.207 13.445 1 76.38 142 LYS B O 1
ATOM 3129 N N . GLN B 1 143 ? -19.531 5.879 13.016 1 67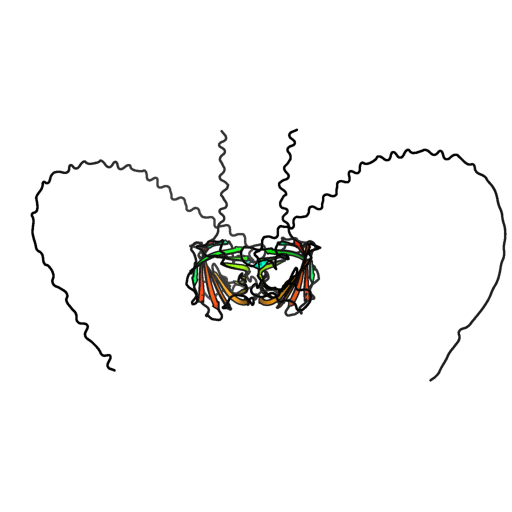.25 143 GLN B N 1
ATOM 3130 C CA . GLN B 1 143 ? -19.375 6.465 14.344 1 67.25 143 GLN B CA 1
ATOM 3131 C C . GLN B 1 143 ? -19.953 7.879 14.391 1 67.25 143 GLN B C 1
ATOM 3133 O O . GLN B 1 143 ? -19.781 8.656 13.453 1 67.25 143 GLN B O 1
ATOM 3138 N N . GLN B 1 144 ? -20.891 8.008 15.305 1 61.88 144 GLN B N 1
ATOM 3139 C CA . GLN B 1 144 ? -21.266 9.383 15.602 1 61.88 144 GLN B CA 1
ATOM 3140 C C . GLN B 1 144 ? -20.047 10.227 15.969 1 61.88 144 GLN B C 1
ATOM 3142 O O . GLN B 1 144 ? -19.188 9.773 16.719 1 61.88 144 GLN B O 1
ATOM 3147 N N . PRO B 1 145 ? -19.859 11.281 15.297 1 62.56 145 PRO B N 1
ATOM 3148 C CA . PRO B 1 145 ? -18.703 12.109 15.656 1 62.56 145 PRO B CA 1
ATOM 3149 C C . PRO B 1 145 ? -18.609 12.367 17.156 1 62.56 145 PRO B C 1
ATOM 3151 O O . PRO B 1 145 ? -19.641 12.445 17.844 1 62.56 145 PRO B O 1
ATOM 3154 N N . ALA B 1 146 ? -17.5 12.023 17.781 1 58.03 146 ALA B N 1
ATOM 3155 C CA . ALA B 1 146 ? -17.328 12.375 19.188 1 58.03 146 ALA B CA 1
ATOM 3156 C C . ALA B 1 146 ? -17.5 13.875 19.406 1 58.03 146 ALA B C 1
ATOM 3158 O O . ALA B 1 146 ? -17.031 14.68 18.594 1 58.03 146 ALA B O 1
ATOM 3159 N N . SER B 1 147 ? -18.656 14.234 20 1 51.56 147 SER B N 1
ATOM 3160 C CA . SER B 1 147 ? -18.797 15.641 20.391 1 51.56 147 SER B CA 1
ATOM 3161 C C . SER B 1 147 ? -17.719 16.047 21.375 1 51.56 147 SER B C 1
ATOM 3163 O O . SER B 1 147 ? -17.422 15.328 22.328 1 51.56 147 SER B O 1
ATOM 3165 N N . GLY B 1 148 ? -16.562 16.531 21 1 46.16 148 GLY B N 1
ATOM 3166 C CA . GLY B 1 148 ? -15.664 17.031 22.031 1 46.16 148 GLY B CA 1
ATOM 3167 C C . GLY B 1 148 ? -16.391 17.672 23.188 1 46.16 148 GLY B C 1
ATOM 3168 O O . GLY B 1 148 ? -17.562 18.047 23.062 1 46.16 148 GLY B O 1
ATOM 3169 N N . GLU B 1 149 ? -16.188 17.25 24.359 1 38.94 149 GLU B N 1
ATOM 3170 C CA . GLU B 1 149 ? -16.469 18.016 25.578 1 38.94 149 GLU B CA 1
ATOM 3171 C C . GLU B 1 149 ? -15.828 19.391 25.531 1 38.94 149 GLU B C 1
ATOM 3173 O O . GLU B 1 149 ? -14.664 19.516 25.141 1 38.94 149 GLU B O 1
ATOM 3178 N N . GLY B 1 150 ? -16.516 20.75 25.406 1 42.94 150 GLY B N 1
ATOM 3179 C CA . GLY B 1 150 ? -16.406 22.188 25.328 1 42.94 150 GLY B CA 1
ATOM 3180 C C . GLY B 1 150 ? -16.797 22.75 23.969 1 42.94 150 GLY B C 1
ATOM 3181 O O . GLY B 1 150 ? -17.219 22 23.094 1 42.94 150 GLY B O 1
ATOM 3182 N N . ASP B 1 151 ? -16.625 24.266 23.812 1 42.44 151 ASP B N 1
ATOM 3183 C CA . ASP B 1 151 ? -17.016 25.172 22.75 1 42.44 151 ASP B CA 1
ATOM 3184 C C . ASP B 1 151 ? -16.609 24.625 21.375 1 42.44 151 ASP B C 1
ATOM 3186 O O . ASP B 1 151 ? -16.922 25.219 20.344 1 42.44 151 ASP B O 1
ATOM 3190 N N . SER B 1 152 ? -15.414 24.109 21.188 1 46.94 152 SER B N 1
ATOM 3191 C CA . SER B 1 152 ? -14.938 23.875 19.828 1 46.94 152 SER B CA 1
ATOM 3192 C C . SER B 1 152 ? -15.508 22.578 19.25 1 46.94 152 SER B C 1
ATOM 3194 O O . SER B 1 152 ? -14.984 21.5 19.516 1 46.94 152 SER B O 1
ATOM 3196 N N . PHE B 1 153 ? -16.797 22.406 19.078 1 49.47 153 PHE B N 1
ATOM 3197 C CA . PHE B 1 153 ? -17.688 21.375 18.562 1 49.47 153 PHE B CA 1
ATOM 3198 C C . PHE B 1 153 ? -17.109 20.734 17.297 1 49.47 153 PHE B C 1
ATOM 3200 O O . PHE B 1 153 ? -17.844 20.406 16.375 1 49.47 153 PHE B O 1
ATOM 3207 N N . ALA B 1 154 ? -15.922 20.766 17 1 60.53 154 ALA B N 1
ATOM 3208 C CA . ALA B 1 154 ? -15.586 20.266 15.664 1 60.53 154 ALA B CA 1
ATOM 3209 C C . ALA B 1 154 ? -15.773 18.75 15.594 1 60.53 154 ALA B C 1
ATOM 3211 O O . ALA B 1 154 ? -15.297 18.016 16.469 1 60.53 154 ALA B O 1
ATOM 3212 N N . LYS B 1 155 ? -16.75 18.219 14.82 1 79.38 155 LYS B N 1
ATOM 3213 C CA . LYS B 1 155 ? -17.031 16.828 14.531 1 79.38 155 LYS B CA 1
ATOM 3214 C C . LYS B 1 155 ? -15.758 16.047 14.219 1 79.38 155 LYS B C 1
ATOM 3216 O O . LYS B 1 155 ? -14.953 16.484 13.391 1 79.38 155 LYS B O 1
ATOM 3221 N N . GLU B 1 156 ? -15.43 15.133 15.18 1 90.5 156 GLU B N 1
ATOM 3222 C CA . GLU B 1 156 ? -14.273 14.258 14.984 1 90.5 156 GLU B CA 1
ATOM 3223 C C . GLU B 1 156 ? -14.711 12.859 14.547 1 90.5 156 GLU B C 1
ATOM 3225 O O . GLU B 1 156 ? -15.695 12.32 15.055 1 90.5 156 GLU B O 1
ATOM 3230 N N . TYR B 1 157 ? -14.031 12.414 13.531 1 94.5 157 TYR B N 1
ATOM 3231 C CA . TYR B 1 157 ? -14.289 11.07 13.031 1 94.5 157 TYR B CA 1
ATOM 3232 C C . TYR B 1 157 ? -13.07 10.172 13.203 1 94.5 157 TYR B C 1
ATOM 3234 O O . TYR B 1 157 ? -11.93 10.641 13.133 1 94.5 157 TYR B O 1
ATOM 3242 N N . GLU B 1 158 ? -13.359 8.922 13.453 1 96.62 158 GLU B N 1
ATOM 3243 C CA . GLU B 1 158 ? -12.281 7.93 13.461 1 96.62 158 GLU B CA 1
ATOM 3244 C C . GLU B 1 158 ? -11.789 7.641 12.047 1 96.62 158 GLU B C 1
ATOM 3246 O O . GLU B 1 158 ? -12.586 7.523 11.117 1 96.62 158 GLU B O 1
ATOM 3251 N N . VAL B 1 159 ? -10.453 7.555 11.914 1 98.06 159 VAL B N 1
ATOM 3252 C CA . VAL B 1 159 ? -9.867 7.262 10.617 1 98.06 159 VAL B CA 1
ATOM 3253 C C . VAL B 1 159 ? -8.797 6.18 10.758 1 98.06 159 VAL B C 1
ATOM 3255 O O . VAL B 1 159 ? -8.344 5.895 11.867 1 98.06 159 VAL B O 1
ATOM 3258 N N . ALA B 1 160 ? -8.484 5.562 9.625 1 98.81 160 ALA B N 1
ATOM 3259 C CA . ALA B 1 160 ? -7.352 4.645 9.508 1 98.81 160 ALA B CA 1
ATOM 3260 C C . ALA B 1 160 ? -6.562 4.898 8.227 1 98.81 160 ALA B C 1
ATOM 3262 O O . ALA B 1 160 ? -7.148 5.137 7.168 1 98.81 160 ALA B O 1
ATOM 3263 N N . LEU B 1 161 ? -5.312 4.961 8.336 1 98.94 161 LEU B N 1
ATOM 3264 C CA . LEU B 1 161 ? -4.379 5.031 7.219 1 98.94 161 LEU B CA 1
ATOM 3265 C C . LEU B 1 161 ? -3.635 3.713 7.047 1 98.94 161 LEU B C 1
ATOM 3267 O O . LEU B 1 161 ? -2.881 3.301 7.93 1 98.94 161 LEU B O 1
ATOM 3271 N N . ILE B 1 162 ? -3.859 3.004 5.941 1 98.94 162 ILE B N 1
ATOM 3272 C CA . ILE B 1 162 ? -3.236 1.725 5.621 1 98.94 162 ILE B CA 1
ATOM 3273 C C . ILE B 1 162 ? -2.109 1.939 4.613 1 98.94 162 ILE B C 1
ATOM 3275 O O . ILE B 1 162 ? -2.348 2.406 3.496 1 98.94 162 ILE B O 1
ATOM 3279 N N . ILE B 1 163 ? -0.872 1.514 4.992 1 98.94 163 ILE B N 1
ATOM 3280 C CA . ILE B 1 163 ? 0.252 1.943 4.164 1 98.94 163 ILE B CA 1
ATOM 3281 C C . ILE B 1 163 ? 1.182 0.76 3.904 1 98.94 163 ILE B C 1
ATOM 3283 O O . ILE B 1 163 ? 1.466 -0.026 4.812 1 98.94 163 ILE B O 1
ATOM 3287 N N . ALA B 1 164 ? 1.658 0.663 2.672 1 98.94 164 ALA B N 1
ATOM 3288 C CA . ALA B 1 164 ? 2.854 -0.094 2.307 1 98.94 164 ALA B CA 1
ATOM 3289 C C . ALA B 1 164 ? 4.027 0.839 2.02 1 98.94 164 ALA B C 1
ATOM 3291 O O . ALA B 1 164 ? 3.914 1.754 1.199 1 98.94 164 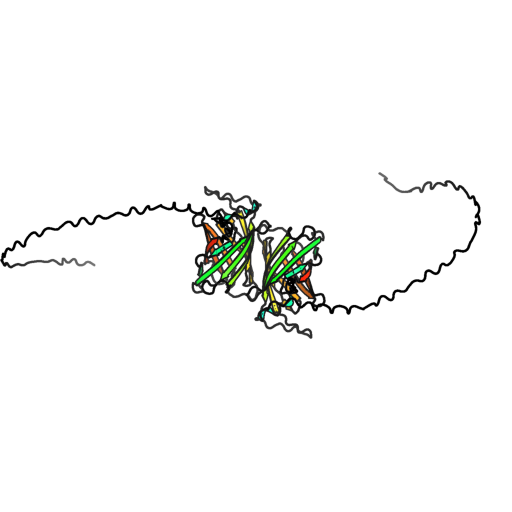ALA B O 1
ATOM 3292 N N . HIS B 1 165 ? 5.121 0.611 2.67 1 98.81 165 HIS B N 1
ATOM 3293 C CA . HIS B 1 165 ? 6.34 1.388 2.465 1 98.81 165 HIS B CA 1
ATOM 3294 C C . HIS B 1 165 ? 7.293 0.677 1.511 1 98.81 165 HIS B C 1
ATOM 3296 O O . HIS B 1 165 ? 7.469 -0.541 1.595 1 98.81 165 HIS B O 1
ATOM 3302 N N . SER B 1 166 ? 7.992 1.426 0.753 1 97.94 166 SER B N 1
ATOM 3303 C CA . SER B 1 166 ? 8.922 0.876 -0.228 1 97.94 166 SER B CA 1
ATOM 3304 C C . SER B 1 166 ? 10.102 0.186 0.452 1 97.94 166 SER B C 1
ATOM 3306 O O . SER B 1 166 ? 10.789 -0.63 -0.164 1 97.94 166 SER B O 1
ATOM 3308 N N . PHE B 1 167 ? 10.32 0.514 1.674 1 96.38 167 PHE B N 1
ATOM 3309 C CA . PHE B 1 167 ? 11.5 -0.048 2.324 1 96.38 167 PHE B CA 1
ATOM 3310 C C . PHE B 1 167 ? 11.141 -1.309 3.102 1 96.38 167 PHE B C 1
ATOM 3312 O O . PHE B 1 167 ? 11.906 -1.756 3.959 1 96.38 167 PHE B O 1
ATOM 3319 N N . GLY B 1 168 ? 9.891 -1.837 2.934 1 98.06 168 GLY B N 1
ATOM 3320 C CA . GLY B 1 168 ? 9.617 -3.189 3.391 1 98.06 168 GLY B CA 1
ATOM 3321 C C . GLY B 1 168 ? 8.75 -3.232 4.637 1 98.06 168 GLY B C 1
ATOM 3322 O O . GLY B 1 168 ? 8.766 -4.219 5.375 1 98.06 168 GLY B O 1
ATOM 3323 N N . VAL B 1 169 ? 8.023 -2.189 4.883 1 98.69 169 VAL B N 1
ATOM 3324 C CA . VAL B 1 169 ? 7.184 -2.094 6.07 1 98.69 169 VAL B CA 1
ATOM 3325 C C . VAL B 1 169 ? 5.723 -1.927 5.656 1 98.69 169 VAL B C 1
ATOM 3327 O O . VAL B 1 169 ? 5.418 -1.167 4.734 1 98.69 169 VAL B O 1
ATOM 3330 N N . ALA B 1 170 ? 4.84 -2.639 6.281 1 98.94 170 ALA B N 1
ATOM 3331 C CA . ALA B 1 170 ? 3.396 -2.432 6.203 1 98.94 170 ALA B CA 1
ATOM 3332 C C . ALA B 1 170 ? 2.844 -1.911 7.527 1 98.94 170 ALA B C 1
ATOM 3334 O O . ALA B 1 170 ? 3.217 -2.396 8.594 1 98.94 170 ALA B O 1
ATOM 3335 N N . GLU B 1 171 ? 1.955 -0.978 7.434 1 98.88 171 GLU B N 1
ATOM 3336 C CA . GLU B 1 171 ? 1.534 -0.284 8.648 1 98.88 171 GLU B CA 1
ATOM 3337 C C . GLU B 1 171 ? 0.054 0.082 8.594 1 98.88 171 GLU B C 1
ATOM 3339 O O . GLU B 1 171 ? -0.442 0.52 7.551 1 98.88 171 GLU B O 1
ATOM 3344 N N . VAL B 1 172 ? -0.638 -0.142 9.68 1 98.94 172 VAL B N 1
ATOM 3345 C CA . VAL B 1 172 ? -1.943 0.469 9.906 1 98.94 172 VAL B CA 1
ATOM 3346 C C . VAL B 1 172 ? -1.829 1.555 10.977 1 98.94 172 VAL B C 1
ATOM 3348 O O . VAL B 1 172 ? -1.349 1.297 12.078 1 98.94 172 VAL B O 1
ATOM 3351 N N . LEU B 1 173 ? -2.201 2.727 10.633 1 98.94 173 LEU B N 1
ATOM 3352 C CA . LEU B 1 173 ? -2.299 3.822 11.594 1 98.94 173 LEU B CA 1
ATOM 3353 C C . LEU B 1 173 ? -3.758 4.172 11.867 1 98.94 173 LEU B C 1
ATOM 3355 O O . LEU B 1 173 ? -4.586 4.176 10.961 1 98.94 173 LEU B O 1
ATOM 3359 N N . THR B 1 174 ? -4.043 4.516 13.109 1 98.81 174 THR B N 1
ATOM 3360 C CA . THR B 1 174 ? -5.402 4.891 13.484 1 98.81 174 THR B CA 1
ATOM 3361 C C . THR B 1 174 ? -5.402 6.207 14.258 1 98.81 174 THR B C 1
ATOM 3363 O O . THR B 1 174 ? -4.402 6.57 14.883 1 98.81 174 THR B O 1
ATOM 3366 N N . GLY B 1 175 ? -6.477 6.906 14.156 1 98.19 175 GLY B N 1
ATOM 3367 C CA . GLY B 1 175 ? -6.637 8.172 14.844 1 98.19 175 GLY B CA 1
ATOM 3368 C C . GLY B 1 175 ? -7.93 8.883 14.492 1 98.19 175 GLY B C 1
ATOM 3369 O O . GLY B 1 175 ? -8.992 8.258 14.422 1 98.19 175 GLY B O 1
ATOM 3370 N N . SER B 1 176 ? -7.773 10.242 14.273 1 96.94 176 SER B N 1
ATOM 3371 C CA . SER B 1 176 ? -9 11.016 14.078 1 96.94 176 SER B CA 1
ATOM 3372 C C . SER B 1 176 ? -8.773 12.148 13.078 1 96.94 176 SER B C 1
ATOM 3374 O O . SER B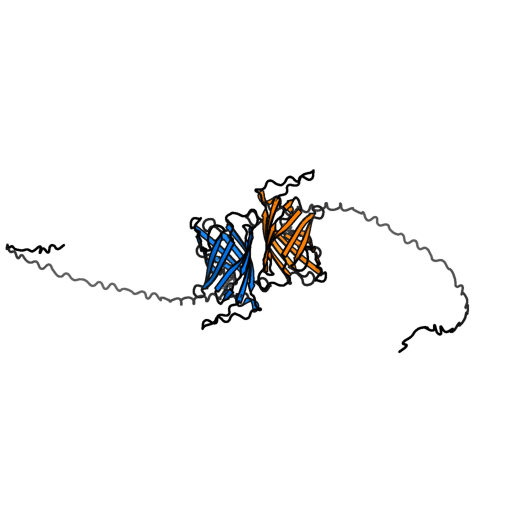 1 176 ? -7.641 12.555 12.836 1 96.94 176 SER B O 1
ATOM 3376 N N . VAL B 1 177 ? -9.867 12.516 12.562 1 96.81 177 VAL B N 1
ATOM 3377 C CA . VAL B 1 177 ? -9.883 13.68 11.688 1 96.81 177 VAL B CA 1
ATOM 3378 C C . VAL B 1 177 ? -10.883 14.711 12.211 1 96.81 177 VAL B C 1
ATOM 3380 O O . VAL B 1 177 ? -11.961 14.352 12.695 1 96.81 177 VAL B O 1
ATOM 3383 N N . SER B 1 178 ? -10.5 15.914 12.25 1 94.44 178 SER B N 1
ATOM 3384 C CA . SER B 1 178 ? -11.281 17.109 12.531 1 94.44 178 SER B CA 1
ATOM 3385 C C . SER B 1 178 ? -11.102 18.156 11.438 1 94.44 178 SER B C 1
ATOM 3387 O O . SER B 1 178 ? -10.367 17.938 10.477 1 94.44 178 SER B O 1
ATOM 3389 N N . PRO B 1 179 ? -11.859 19.203 11.516 1 92.88 179 PRO B N 1
ATOM 3390 C CA . PRO B 1 179 ? -11.648 20.219 10.484 1 92.88 179 PRO B CA 1
ATOM 3391 C C . PRO B 1 179 ? -10.203 20.688 10.406 1 92.88 179 PRO B C 1
ATOM 3393 O O . PRO B 1 179 ? -9.68 21.25 11.367 1 92.88 179 PRO B O 1
ATOM 3396 N N . ASN B 1 180 ? -9.539 20.344 9.336 1 96.56 180 ASN B N 1
ATOM 3397 C CA . ASN B 1 180 ? -8.211 20.812 8.945 1 96.56 180 ASN B CA 1
ATOM 3398 C C . ASN B 1 180 ? -7.109 20.109 9.734 1 96.56 180 ASN B C 1
ATOM 3400 O O . ASN B 1 180 ? -5.992 20.609 9.836 1 96.56 180 ASN B O 1
ATOM 3404 N N . LYS B 1 181 ? -7.469 19.062 10.352 1 98.25 181 LYS B N 1
ATOM 3405 C CA . LYS B 1 181 ? -6.438 18.328 11.094 1 98.25 181 LYS B CA 1
ATOM 3406 C C . LYS B 1 181 ? -6.684 16.828 11.055 1 98.25 181 LYS B C 1
ATOM 3408 O O . LYS B 1 181 ? -7.82 16.375 11.227 1 98.25 181 LYS B O 1
ATOM 3413 N N . LEU B 1 182 ? -5.637 16.047 10.797 1 98.56 182 LEU B N 1
ATOM 3414 C CA . LEU B 1 182 ? -5.629 14.594 10.812 1 98.56 182 LEU B CA 1
ATOM 3415 C C . LEU B 1 182 ? -4.473 14.062 11.656 1 98.56 182 LEU B C 1
ATOM 3417 O O . LEU B 1 182 ? -3.314 14.422 11.422 1 98.56 182 LEU B O 1
ATOM 3421 N N . ILE B 1 183 ? -4.809 13.32 12.672 1 98.81 183 ILE B N 1
ATOM 3422 C CA . ILE B 1 183 ? -3.795 12.719 13.531 1 98.81 183 ILE B CA 1
ATOM 3423 C C . ILE B 1 183 ? -3.934 11.195 13.516 1 98.81 183 ILE B C 1
ATOM 3425 O O . ILE B 1 183 ? -5 10.664 13.812 1 98.81 183 ILE B O 1
ATOM 3429 N N . VAL B 1 184 ? -2.855 10.531 13.156 1 98.88 184 VAL B N 1
ATOM 3430 C CA . VAL B 1 184 ? -2.879 9.07 13.164 1 98.88 184 VAL B CA 1
ATOM 3431 C C . VAL B 1 184 ? -1.601 8.539 13.805 1 98.88 184 VAL B C 1
ATOM 3433 O O . VAL B 1 184 ? -0.535 9.148 13.688 1 98.88 184 VAL B O 1
ATOM 3436 N N . THR B 1 185 ? -1.713 7.453 14.461 1 98.94 185 THR B N 1
ATOM 3437 C CA . THR B 1 185 ? -0.613 6.754 15.117 1 98.94 185 THR B CA 1
ATOM 3438 C C . THR B 1 185 ? -0.63 5.27 14.766 1 98.94 185 THR B C 1
ATOM 3440 O O . THR B 1 185 ? -1.699 4.68 14.594 1 98.94 185 THR B O 1
ATOM 3443 N N . THR B 1 186 ? 0.536 4.664 14.742 1 98.88 186 THR B N 1
ATOM 3444 C CA . THR B 1 186 ? 0.662 3.252 14.398 1 98.88 186 THR B CA 1
ATOM 3445 C C . THR B 1 186 ? -0.18 2.393 15.344 1 98.88 186 THR B C 1
ATOM 3447 O O . THR B 1 186 ? -0.062 2.502 16.562 1 98.88 186 THR B O 1
ATOM 3450 N N . SER B 1 187 ? -0.998 1.653 14.805 1 98.75 187 SER B N 1
ATOM 3451 C CA . SER B 1 187 ? -1.713 0.612 15.539 1 98.75 187 SER B CA 1
ATOM 3452 C C . SER B 1 187 ? -1.028 -0.742 15.383 1 98.75 187 SER B C 1
ATOM 3454 O O . SER B 1 187 ? -0.874 -1.481 16.359 1 98.75 187 SER B O 1
ATOM 3456 N N . THR B 1 188 ? -0.669 -1.1 14.156 1 98.56 188 THR B N 1
ATOM 3457 C CA . THR B 1 188 ? 0.093 -2.301 13.836 1 98.56 188 THR B CA 1
ATOM 3458 C C . THR B 1 188 ? 1.17 -1.996 12.797 1 98.56 188 THR B C 1
ATOM 3460 O O . THR B 1 188 ? 0.986 -1.129 11.938 1 98.56 188 THR B O 1
ATOM 3463 N N . ILE B 1 189 ? 2.229 -2.703 12.93 1 98.75 189 ILE B N 1
ATOM 3464 C CA . ILE B 1 189 ? 3.338 -2.514 12 1 98.75 189 ILE B CA 1
ATOM 3465 C C . ILE B 1 189 ? 4.039 -3.848 11.758 1 98.75 189 ILE B C 1
ATOM 3467 O O . ILE B 1 189 ? 4.23 -4.633 12.688 1 98.75 189 ILE B O 1
ATOM 3471 N N . GLY B 1 190 ? 4.258 -4.195 10.539 1 98.56 190 GLY B N 1
ATOM 3472 C CA . GLY B 1 190 ? 5.016 -5.363 10.125 1 98.56 190 GLY B CA 1
ATOM 3473 C C . GLY B 1 190 ? 6.191 -5.031 9.227 1 98.56 190 GLY B C 1
ATOM 3474 O O . GLY B 1 190 ? 6.145 -4.055 8.469 1 98.56 190 GLY B O 1
ATOM 3475 N N . ARG B 1 191 ? 7.168 -5.891 9.273 1 98.44 191 ARG B N 1
ATOM 3476 C CA . ARG B 1 191 ? 8.422 -5.617 8.578 1 98.44 191 ARG B CA 1
ATOM 3477 C C . ARG B 1 191 ? 8.961 -6.875 7.902 1 98.44 191 ARG B C 1
ATOM 3479 O O . ARG B 1 191 ? 8.914 -7.965 8.477 1 98.44 191 ARG B O 1
ATOM 3486 N N . MET B 1 192 ? 9.492 -6.633 6.676 1 98.25 192 MET B N 1
ATOM 3487 C CA . MET B 1 192 ? 10.141 -7.762 6.016 1 98.25 192 MET B CA 1
ATOM 3488 C C . MET B 1 192 ? 11.445 -8.125 6.715 1 98.25 192 MET B C 1
ATOM 3490 O O . MET B 1 192 ? 12.094 -7.27 7.316 1 98.25 192 MET B O 1
ATOM 3494 N N . PRO B 1 193 ? 11.883 -9.344 6.566 1 96.88 193 PRO B N 1
ATOM 3495 C CA . PRO B 1 193 ? 13.023 -9.828 7.344 1 96.88 193 PRO B CA 1
ATOM 3496 C C . PRO B 1 193 ? 14.344 -9.18 6.922 1 96.88 193 PRO B C 1
ATOM 3498 O O . PRO B 1 193 ? 15.273 -9.086 7.723 1 96.88 193 PRO B O 1
ATOM 3501 N N . PHE B 1 194 ? 14.469 -8.727 5.68 1 95.69 194 PHE B N 1
ATOM 3502 C CA . PHE B 1 194 ? 15.758 -8.219 5.207 1 95.69 194 PHE B CA 1
ATOM 3503 C C . PHE B 1 194 ? 15.703 -6.711 5.012 1 95.69 194 PHE B C 1
ATOM 3505 O O . PHE B 1 194 ? 16.438 -6.16 4.191 1 95.69 194 PHE B O 1
ATOM 3512 N N . ALA B 1 195 ? 14.797 -6.035 5.73 1 95.62 195 ALA B N 1
ATOM 3513 C CA . ALA B 1 195 ? 14.75 -4.574 5.746 1 95.62 195 ALA B CA 1
ATOM 3514 C C . ALA B 1 195 ? 15.93 -3.996 6.527 1 95.62 195 ALA B C 1
ATOM 3516 O O . ALA B 1 195 ? 16.562 -4.695 7.32 1 95.62 195 ALA B O 1
ATOM 3517 N N . ALA B 1 196 ? 16.109 -2.75 6.352 1 91.06 196 ALA B N 1
ATOM 3518 C CA . ALA B 1 196 ? 17.234 -2.068 7.004 1 91.06 196 ALA B CA 1
ATOM 3519 C C . ALA B 1 196 ? 16.984 -1.929 8.508 1 91.06 196 ALA B C 1
ATOM 3521 O O . ALA B 1 196 ? 15.844 -1.814 8.945 1 91.06 196 ALA B O 1
ATOM 3522 N N . GLU B 1 197 ? 18.031 -1.833 9.266 1 93.56 197 GLU B N 1
ATOM 3523 C CA . GLU B 1 197 ? 18.016 -1.606 10.711 1 93.56 197 GLU B CA 1
ATOM 3524 C C . GLU B 1 197 ? 18.375 -0.159 11.047 1 93.56 197 GLU B C 1
ATOM 3526 O O . GLU B 1 197 ? 19.078 0.503 10.289 1 93.56 197 GLU B O 1
ATOM 3531 N N . PRO B 1 198 ? 17.953 0.366 12.172 1 96.25 198 PRO B N 1
ATOM 3532 C CA . PRO B 1 198 ? 17.047 -0.249 13.148 1 96.25 198 PRO B CA 1
ATOM 3533 C C . PRO B 1 198 ? 15.594 -0.223 12.695 1 96.25 198 PRO B C 1
ATOM 3535 O O . PRO B 1 198 ? 15.188 0.684 11.969 1 96.25 198 PRO B O 1
ATOM 3538 N N . PRO B 1 199 ? 14.781 -1.122 13.188 1 96.56 199 PRO B N 1
ATOM 3539 C CA . PRO B 1 199 ? 13.375 -1.182 12.789 1 96.56 199 PRO B CA 1
ATOM 3540 C C . PRO B 1 199 ? 12.555 -0.021 13.344 1 96.56 199 PRO B C 1
ATOM 3542 O O . PRO B 1 199 ? 12.703 0.345 14.508 1 96.56 199 PRO B O 1
ATOM 3545 N N . ALA B 1 200 ? 11.758 0.556 12.422 1 97.31 200 ALA B N 1
ATOM 3546 C CA . ALA B 1 200 ? 10.68 1.414 12.906 1 97.31 200 ALA B CA 1
ATOM 3547 C C . ALA B 1 200 ? 9.656 0.611 13.703 1 97.31 200 ALA B C 1
ATOM 3549 O O . ALA B 1 200 ? 9.219 -0.454 13.258 1 97.31 200 ALA B O 1
ATOM 3550 N N . VAL B 1 201 ? 9.227 1.105 14.852 1 97.19 201 VAL B N 1
ATOM 3551 C CA . VAL B 1 201 ? 8.273 0.342 15.648 1 97.19 201 VAL B CA 1
ATOM 3552 C C . VAL B 1 201 ? 6.961 1.121 15.781 1 97.19 201 VAL B C 1
ATOM 3554 O O . VAL B 1 201 ? 5.902 0.534 16 1 97.19 201 VAL B O 1
ATOM 3557 N N . LYS B 1 202 ? 7.082 2.42 15.625 1 98.56 202 LYS B N 1
ATOM 3558 C CA . LYS B 1 202 ? 5.898 3.268 15.75 1 98.56 202 LYS B CA 1
ATOM 3559 C C . LYS B 1 202 ? 6.098 4.598 15.031 1 98.56 202 LYS B C 1
ATOM 3561 O O . LYS B 1 202 ? 7.184 5.184 15.086 1 98.56 202 LYS B O 1
ATOM 3566 N N . THR B 1 203 ? 5.086 5.043 14.43 1 98.81 203 THR B N 1
ATOM 3567 C CA . THR B 1 203 ? 5.066 6.406 13.898 1 98.81 203 THR B CA 1
ATOM 3568 C C . THR B 1 203 ? 3.801 7.137 14.352 1 98.81 203 THR B C 1
ATOM 3570 O O . THR B 1 203 ? 2.787 6.508 14.648 1 98.81 203 THR B O 1
ATOM 3573 N N . ARG B 1 204 ? 3.879 8.375 14.445 1 98.94 204 ARG B N 1
ATOM 3574 C CA . ARG B 1 204 ? 2.75 9.289 14.602 1 98.94 204 ARG B CA 1
ATOM 3575 C C . ARG B 1 204 ? 2.805 10.406 13.57 1 98.94 204 ARG B C 1
ATOM 3577 O O . ARG B 1 204 ? 3.852 11.031 13.375 1 98.94 204 ARG B O 1
ATOM 3584 N N . ARG B 1 205 ? 1.707 10.656 12.953 1 98.94 205 ARG B N 1
ATOM 3585 C CA . ARG B 1 205 ? 1.632 11.664 11.898 1 98.94 205 ARG B CA 1
ATOM 3586 C C . ARG B 1 205 ? 0.548 12.688 12.203 1 98.94 205 ARG B C 1
ATOM 3588 O O . ARG B 1 205 ? -0.562 12.336 12.602 1 98.94 205 ARG B O 1
ATOM 3595 N N . VAL B 1 206 ? 0.875 13.891 11.992 1 98.94 206 VAL B N 1
ATOM 3596 C CA . VAL B 1 206 ? -0.068 15 12.125 1 98.94 206 VAL B CA 1
ATOM 3597 C C . VAL B 1 206 ? -0.089 15.812 10.836 1 98.94 206 VAL B C 1
ATOM 3599 O O . VAL B 1 206 ? 0.937 16.359 10.422 1 98.94 206 VAL B O 1
ATOM 3602 N N . PHE B 1 207 ? -1.203 15.867 10.211 1 98.88 207 PHE B N 1
ATOM 3603 C CA . PHE B 1 207 ? -1.46 16.75 9.078 1 98.88 207 PHE B CA 1
ATOM 3604 C C . PHE B 1 207 ? -2.332 17.922 9.5 1 98.88 207 PHE B C 1
ATOM 3606 O O . PHE B 1 207 ? -3.412 17.734 10.062 1 98.88 207 PHE B O 1
ATOM 3613 N N . THR B 1 208 ? -1.902 19.078 9.242 1 98.75 208 THR B N 1
ATOM 3614 C CA . THR B 1 208 ? -2.652 20.297 9.57 1 98.75 208 THR B CA 1
ATOM 3615 C C . THR B 1 208 ? -2.773 21.203 8.352 1 98.75 208 THR B C 1
ATOM 3617 O O . THR B 1 208 ? -1.77 21.547 7.727 1 98.75 208 THR B O 1
ATOM 3620 N N . PHE B 1 209 ? -3.975 21.562 8.031 1 98.44 209 PHE B N 1
ATOM 3621 C CA . PHE B 1 209 ? -4.223 22.484 6.93 1 98.44 209 PHE B CA 1
ATOM 3622 C C . PHE B 1 209 ? -4.457 23.906 7.449 1 98.44 209 PHE B C 1
ATOM 3624 O O . PHE B 1 209 ? -5.277 24.109 8.344 1 98.44 209 PHE B O 1
ATOM 3631 N N . ASN B 1 210 ? -3.715 24.797 6.957 1 97.88 210 ASN B N 1
ATOM 3632 C CA . ASN B 1 210 ? -3.902 26.219 7.223 1 97.88 210 ASN B CA 1
ATOM 3633 C C . ASN B 1 210 ? -4.652 26.906 6.086 1 97.88 210 ASN B C 1
ATOM 3635 O O . ASN B 1 210 ? -4.07 27.203 5.039 1 97.88 210 ASN B O 1
ATOM 3639 N N . PRO B 1 211 ? -5.91 27.203 6.316 1 95.25 211 PRO B N 1
ATOM 3640 C CA . PRO B 1 211 ? -6.699 27.781 5.227 1 95.25 211 PRO B CA 1
ATOM 3641 C C . PRO B 1 211 ? -6.215 29.172 4.812 1 95.25 211 PRO B C 1
ATOM 3643 O O . PRO B 1 211 ? -6.363 29.562 3.652 1 95.25 211 PRO B O 1
ATOM 3646 N N . GLU B 1 212 ? -5.68 29.953 5.703 1 96.25 212 GLU B N 1
ATOM 3647 C CA . GLU B 1 212 ? -5.195 31.281 5.383 1 96.25 212 GLU B CA 1
ATOM 3648 C C . GLU B 1 212 ? -3.969 31.219 4.477 1 96.25 212 GLU B C 1
ATOM 3650 O O . GLU B 1 212 ? -3.906 31.922 3.461 1 96.25 212 GLU B O 1
ATOM 3655 N N . ALA B 1 213 ? -3.078 30.328 4.824 1 95.25 213 ALA B N 1
ATOM 3656 C CA . ALA B 1 213 ? -1.853 30.188 4.043 1 95.25 213 ALA B CA 1
ATOM 3657 C C . ALA B 1 213 ? -2.041 29.203 2.895 1 95.25 213 ALA B C 1
ATOM 3659 O O . ALA B 1 213 ? -1.198 29.109 1.998 1 95.25 213 ALA B O 1
ATOM 3660 N N . GLU B 1 214 ? -3.115 28.453 2.93 1 95.12 214 GLU B N 1
ATOM 3661 C CA . GLU B 1 214 ? -3.391 27.391 1.977 1 95.12 214 GLU B CA 1
ATOM 3662 C C . GLU B 1 214 ? -2.248 26.375 1.937 1 95.12 214 GLU B C 1
ATOM 3664 O O . GLU B 1 214 ? -1.766 26.016 0.859 1 95.12 214 GLU B O 1
ATOM 3669 N N . GLU B 1 215 ? -1.8 26.016 3.119 1 97.56 215 GLU B N 1
ATOM 3670 C CA . GLU B 1 215 ? -0.669 25.109 3.287 1 97.56 215 GLU B CA 1
ATOM 3671 C C . GLU B 1 215 ? -1.061 23.891 4.109 1 97.56 215 GLU B C 1
ATOM 3673 O O . GLU B 1 215 ? -1.805 24 5.086 1 97.56 215 GLU B O 1
ATOM 3678 N N . LEU B 1 216 ? -0.529 22.766 3.65 1 98.5 216 LEU B N 1
ATOM 3679 C CA . LEU B 1 216 ? -0.621 21.531 4.43 1 98.5 216 LEU B CA 1
ATOM 3680 C C . LEU B 1 216 ? 0.705 21.219 5.117 1 98.5 216 LEU B C 1
ATOM 3682 O O . LEU B 1 216 ? 1.744 21.141 4.461 1 98.5 216 LEU B O 1
ATOM 3686 N N . GLU B 1 217 ? 0.654 21.141 6.387 1 98.81 217 GLU B N 1
ATOM 3687 C CA . GLU B 1 217 ? 1.846 20.75 7.129 1 98.81 217 GLU B CA 1
ATOM 3688 C C . GLU B 1 217 ? 1.762 19.281 7.562 1 98.81 217 GLU B C 1
ATOM 3690 O O . GLU B 1 217 ? 0.713 18.828 8.023 1 98.81 217 GLU B O 1
ATOM 3695 N N . HIS B 1 218 ? 2.822 18.562 7.41 1 98.88 218 HIS B N 1
ATOM 3696 C CA . HIS B 1 218 ? 2.957 17.188 7.855 1 98.88 218 HIS B CA 1
ATOM 3697 C C . HIS B 1 218 ? 4.125 17.031 8.82 1 98.88 218 HIS B C 1
ATOM 3699 O O . HIS B 1 218 ? 5.27 17.344 8.477 1 98.88 218 HIS B O 1
ATOM 3705 N N . VAL B 1 219 ? 3.814 16.562 10.031 1 98.94 219 VAL B N 1
ATOM 3706 C CA . VAL B 1 219 ? 4.832 16.219 11.008 1 98.94 219 VAL B CA 1
ATOM 3707 C C . VAL B 1 219 ? 4.809 14.711 11.258 1 98.94 219 VAL B C 1
ATOM 3709 O O . VAL B 1 219 ? 3.758 14.141 11.578 1 98.94 219 VAL B O 1
ATOM 3712 N N . LEU B 1 220 ? 5.957 14.07 11.117 1 98.94 220 LEU B N 1
ATOM 3713 C CA . LEU B 1 220 ? 6.086 12.648 11.406 1 98.94 220 LEU B CA 1
ATOM 3714 C C . LEU B 1 220 ? 7.039 12.414 12.57 1 98.94 220 LEU B C 1
ATOM 3716 O O . LEU B 1 220 ? 8.188 12.852 12.539 1 98.94 220 LEU B O 1
ATOM 3720 N N . GLU B 1 221 ? 6.508 11.797 13.562 1 98.94 221 GLU B N 1
ATOM 3721 C CA . GLU B 1 221 ? 7.336 11.266 14.641 1 98.94 221 GLU B CA 1
ATOM 3722 C C . GLU B 1 221 ? 7.641 9.789 14.414 1 98.94 221 GLU B C 1
ATOM 3724 O O . GLU B 1 221 ? 6.801 9.047 13.898 1 98.94 221 GLU B O 1
ATOM 3729 N N . LEU B 1 222 ? 8.828 9.375 14.836 1 98.75 222 LEU B N 1
ATOM 3730 C CA . LEU B 1 222 ? 9.289 8.008 14.617 1 98.75 222 LEU B CA 1
ATOM 3731 C C . LEU B 1 222 ? 9.883 7.426 15.898 1 98.75 222 LEU B C 1
ATOM 3733 O O . LEU B 1 222 ? 10.625 8.109 16.609 1 98.75 222 LEU B O 1
ATOM 3737 N N . GLU B 1 223 ? 9.5 6.273 16.219 1 98.75 223 GLU B N 1
ATOM 3738 C CA . GLU B 1 223 ? 10.133 5.426 17.234 1 98.75 223 GLU B CA 1
ATOM 3739 C C . GLU B 1 223 ? 10.805 4.211 16.594 1 98.75 223 GLU B C 1
ATOM 3741 O O . GLU B 1 223 ? 10.211 3.549 15.734 1 98.75 223 GLU B O 1
ATOM 3746 N N . THR B 1 224 ? 11.992 3.973 16.922 1 97.94 224 THR B N 1
ATOM 3747 C CA . THR B 1 224 ? 12.672 2.738 16.547 1 97.94 224 THR B CA 1
ATOM 3748 C C . THR B 1 224 ? 12.945 1.871 17.766 1 97.94 224 THR B C 1
ATOM 3750 O O . THR B 1 224 ? 12.602 2.25 18.891 1 97.94 224 THR B O 1
ATOM 3753 N N . THR B 1 225 ? 13.523 0.685 17.562 1 97.44 225 THR B N 1
ATOM 3754 C CA . THR B 1 225 ? 13.898 -0.178 18.672 1 97.44 225 THR B CA 1
ATOM 3755 C C . THR B 1 225 ? 14.992 0.477 19.516 1 97.44 225 THR B C 1
ATOM 3757 O O . THR B 1 225 ? 15.227 0.071 20.656 1 97.44 225 THR B O 1
ATOM 3760 N N . GLU B 1 226 ? 15.586 1.555 19.047 1 97.38 226 GLU B N 1
ATOM 3761 C CA . GLU B 1 226 ? 16.734 2.148 19.719 1 97.38 226 GLU B CA 1
ATOM 3762 C C . GLU B 1 226 ? 16.422 3.57 20.188 1 97.38 226 GLU B C 1
ATOM 3764 O O . GLU B 1 226 ? 17.188 4.16 20.953 1 97.38 226 GLU B O 1
ATOM 3769 N N . THR B 1 227 ? 15.438 4.141 19.625 1 97.81 227 THR B N 1
ATOM 3770 C CA . THR B 1 227 ? 15.148 5.547 19.891 1 97.81 227 THR B CA 1
ATOM 3771 C C . THR B 1 227 ? 13.664 5.75 20.188 1 97.81 227 THR B C 1
ATOM 3773 O O . THR B 1 227 ? 12.805 5.277 19.438 1 97.81 227 THR B O 1
ATOM 3776 N N . LYS B 1 228 ? 13.328 6.5 21.25 1 98.25 228 LYS B N 1
ATOM 3777 C CA . LYS B 1 228 ? 11.945 6.785 21.625 1 98.25 228 LYS B CA 1
ATOM 3778 C C . LYS B 1 228 ? 11.266 7.668 20.578 1 98.25 228 LYS B C 1
ATOM 3780 O O . LYS B 1 228 ? 11.938 8.359 19.812 1 98.25 228 LYS B O 1
ATOM 3785 N N . LEU B 1 229 ? 10.008 7.648 20.641 1 98.75 229 LEU B N 1
ATOM 3786 C CA . LEU B 1 229 ? 9.188 8.406 19.703 1 98.75 229 LEU B CA 1
ATOM 3787 C C . LEU B 1 229 ? 9.539 9.891 19.75 1 98.75 229 LEU B C 1
ATOM 3789 O O . LEU B 1 229 ? 9.484 10.516 20.812 1 98.75 229 LEU B O 1
ATOM 3793 N N . GLN B 1 230 ? 9.898 10.461 18.594 1 98.69 230 GLN B N 1
ATOM 3794 C CA . GLN B 1 230 ? 10.219 11.883 18.469 1 98.69 230 GLN B CA 1
ATOM 3795 C C . GLN B 1 230 ? 10.148 12.344 17.016 1 98.69 230 GLN B C 1
ATOM 3797 O O . GLN B 1 230 ? 10.102 11.516 16.109 1 98.69 230 GLN B O 1
ATOM 3802 N N . GLU B 1 231 ? 10.172 13.625 16.891 1 98.75 231 GLU B N 1
ATOM 3803 C CA . GLU B 1 231 ? 10.008 14.195 15.555 1 98.75 231 GLU B CA 1
ATOM 3804 C C . GLU B 1 231 ? 11.117 13.719 14.625 1 98.75 231 GLU B C 1
ATOM 3806 O O . GLU B 1 231 ? 12.297 13.734 14.992 1 98.75 231 GLU B O 1
ATOM 3811 N N . HIS B 1 232 ? 10.781 13.344 13.438 1 98.69 232 HIS B N 1
ATOM 3812 C CA . HIS B 1 232 ? 11.703 12.844 12.43 1 98.69 232 HIS B CA 1
ATOM 3813 C C . HIS B 1 232 ? 11.594 13.641 11.133 1 98.69 232 HIS B C 1
ATOM 3815 O O . HIS B 1 232 ? 12.602 13.891 10.469 1 98.69 232 HIS B O 1
ATOM 3821 N N . LEU B 1 233 ? 10.414 14 10.789 1 98.69 233 LEU B N 1
ATOM 3822 C CA . LEU B 1 233 ? 10.172 14.781 9.578 1 98.69 233 LEU B CA 1
ATOM 3823 C C . LEU B 1 233 ? 9.211 15.93 9.852 1 98.69 233 LEU B C 1
ATOM 3825 O O . LEU B 1 233 ? 8.258 15.781 10.617 1 98.69 233 LEU B O 1
ATOM 3829 N N . ARG B 1 234 ? 9.391 17.047 9.18 1 98.81 234 ARG B N 1
ATOM 3830 C CA . ARG B 1 234 ? 8.469 18.172 9.102 1 98.81 234 ARG B CA 1
ATOM 3831 C C . ARG B 1 234 ? 8.516 18.828 7.723 1 98.81 234 ARG B C 1
ATOM 3833 O O . ARG B 1 234 ? 9.594 19.172 7.238 1 98.81 234 ARG B O 1
ATOM 3840 N N . ILE B 1 235 ? 7.355 19.031 7.141 1 98.75 235 ILE B N 1
ATOM 3841 C CA . ILE B 1 235 ? 7.328 19.578 5.789 1 98.75 235 ILE B CA 1
ATOM 3842 C C . ILE B 1 235 ? 6 20.297 5.547 1 98.75 235 ILE B C 1
ATOM 3844 O O . ILE B 1 235 ? 4.984 19.938 6.148 1 98.75 235 ILE B O 1
ATOM 3848 N N . LYS B 1 236 ? 6.023 21.266 4.711 1 98.69 236 LYS B N 1
ATOM 3849 C CA . LYS B 1 236 ? 4.832 21.984 4.258 1 98.69 236 LYS B CA 1
ATOM 3850 C C . LYS B 1 236 ? 4.645 21.844 2.752 1 98.69 236 LYS B C 1
ATOM 3852 O O . LYS B 1 236 ? 5.617 21.859 1.996 1 98.69 236 LYS B O 1
ATOM 3857 N N . TYR B 1 237 ? 3.406 21.734 2.418 1 98.25 237 TYR B N 1
ATOM 3858 C CA . TYR B 1 237 ? 3.037 21.547 1.02 1 98.25 237 TYR B CA 1
ATOM 3859 C C . TYR B 1 237 ? 2.09 22.656 0.554 1 98.25 237 TYR B C 1
ATOM 3861 O O . TYR B 1 237 ? 1.428 23.297 1.371 1 98.25 237 TYR B O 1
ATOM 3869 N N . LYS B 1 238 ? 2.029 22.781 -0.768 1 97.38 238 LYS B N 1
ATOM 3870 C CA . LYS B 1 238 ? 0.967 23.5 -1.453 1 97.38 238 LYS B CA 1
ATOM 3871 C C . LYS B 1 238 ? 0.198 22.594 -2.404 1 97.38 238 LYS B C 1
ATOM 3873 O O . LYS B 1 238 ? 0.767 21.656 -2.969 1 97.38 238 LYS B O 1
ATOM 3878 N N . ARG B 1 239 ? -1.035 22.859 -2.562 1 96.12 239 ARG B N 1
ATOM 3879 C CA . ARG B 1 239 ? -1.854 22.062 -3.469 1 96.12 239 ARG B CA 1
ATOM 3880 C C . ARG B 1 239 ? -1.399 22.234 -4.914 1 96.12 239 ARG B C 1
ATOM 3882 O O . ARG B 1 239 ? -1.103 23.359 -5.348 1 96.12 239 ARG B O 1
ATOM 3889 N N . VAL B 1 240 ? -1.274 21.109 -5.582 1 92.88 240 VAL B N 1
ATOM 3890 C CA . VAL B 1 240 ? -0.923 21.156 -7 1 92.88 240 VAL B CA 1
ATOM 3891 C C . VAL B 1 240 ? -2.162 21.484 -7.828 1 92.88 240 VAL B C 1
ATOM 3893 O O . VAL B 1 240 ? -3.166 20.766 -7.766 1 92.88 240 VAL B O 1
ATOM 3896 N N . THR B 1 241 ? -2.281 22.656 -8.312 1 79 241 THR B N 1
ATOM 3897 C CA . THR B 1 241 ? -3.424 23.062 -9.125 1 79 241 THR B CA 1
ATOM 3898 C C . THR B 1 241 ? -3.109 22.906 -10.609 1 79 241 THR B C 1
ATOM 3900 O O . THR B 1 241 ? -1.966 23.094 -11.031 1 79 241 THR B O 1
ATOM 3903 N N . HIS B 1 242 ? -3.391 21.812 -11.258 1 56.62 242 HIS B N 1
ATOM 3904 C CA . HIS B 1 242 ? -3.186 21.797 -12.695 1 56.62 242 HIS B CA 1
ATOM 3905 C C . HIS B 1 242 ? -3.818 23.031 -13.359 1 56.62 242 HIS B C 1
ATOM 3907 O O . HIS B 1 242 ? -4.98 23.344 -13.094 1 56.62 242 HIS B O 1
ATOM 3913 N N . ALA B 1 243 ? -3.006 23.969 -13.586 1 44.94 243 ALA B N 1
ATOM 3914 C CA . ALA B 1 243 ? -3.484 25.062 -14.43 1 44.94 243 ALA B CA 1
ATOM 3915 C C . ALA B 1 243 ? -4.312 24.531 -15.594 1 44.94 243 ALA B C 1
ATOM 3917 O O . ALA B 1 243 ? -3.867 23.641 -16.328 1 44.94 243 ALA B O 1
ATOM 3918 N N . VAL B 1 244 ? -5.43 24.281 -15.406 1 38.81 244 VAL B N 1
ATOM 3919 C CA . VAL B 1 244 ? -6.145 24.172 -16.672 1 38.81 244 VAL B CA 1
ATOM 3920 C C . VAL B 1 244 ? -5.738 25.312 -17.609 1 38.81 244 VAL B C 1
ATOM 3922 O O . VAL B 1 244 ? -5.746 26.469 -17.203 1 38.81 244 VAL B O 1
ATOM 3925 N N . ALA B 1 245 ? -4.816 25.078 -18.484 1 38.06 245 ALA B N 1
ATOM 3926 C CA . ALA B 1 245 ? -4.547 26.031 -19.562 1 38.06 245 ALA B CA 1
ATOM 3927 C C . ALA B 1 245 ? -5.828 26.734 -20 1 38.06 245 ALA B C 1
ATOM 3929 O O . ALA B 1 245 ? -6.84 26.078 -20.266 1 38.06 245 ALA B O 1
ATOM 3930 N N . ASP B 1 246 ? -5.941 27.844 -19.562 1 37.41 246 ASP B N 1
ATOM 3931 C CA . ASP B 1 246 ? -6.969 28.656 -20.203 1 37.41 246 ASP B CA 1
ATOM 3932 C C . ASP B 1 246 ? -6.914 28.516 -21.734 1 37.41 246 ASP B C 1
ATOM 3934 O O . ASP B 1 246 ? -5.992 29.016 -22.375 1 37.41 246 ASP B O 1
ATOM 3938 N N . GLY B 1 247 ? -7.047 27.312 -22.125 1 36.47 247 GLY B N 1
ATOM 3939 C CA . GLY B 1 247 ? -7.148 27.188 -23.578 1 36.47 247 GLY B CA 1
ATOM 3940 C C . GLY B 1 247 ? -8.039 28.25 -24.203 1 36.47 247 GLY B C 1
ATOM 3941 O O . GLY B 1 247 ? -8.281 28.219 -25.406 1 36.47 247 GLY B O 1
ATOM 3942 N N . HIS B 1 248 ? -8.898 28.781 -23.375 1 34.12 248 HIS B N 1
ATOM 3943 C CA . HIS B 1 248 ? -9.828 29.578 -24.172 1 34.12 248 HIS B CA 1
ATOM 3944 C C . HIS B 1 248 ? -9.164 30.859 -24.688 1 34.12 248 HIS B C 1
ATOM 3946 O O . HIS B 1 248 ? -9.414 31.938 -24.156 1 34.12 248 HIS B O 1
ATOM 3952 N N . ALA B 1 249 ? -7.84 30.984 -24.781 1 34.34 249 ALA B N 1
ATOM 3953 C CA . ALA B 1 249 ? -7.555 32.188 -25.547 1 34.34 249 ALA B CA 1
ATOM 3954 C C . ALA B 1 249 ? -8.227 32.156 -26.922 1 34.34 249 ALA B C 1
ATOM 3956 O O . ALA B 1 249 ? -7.859 31.328 -27.766 1 34.34 249 ALA B O 1
ATOM 3957 N N . HIS B 1 250 ? -9.562 32.375 -26.984 1 33.09 250 HIS B N 1
ATOM 3958 C CA . HIS B 1 250 ? -10.312 32.625 -28.219 1 33.09 250 HIS B CA 1
ATOM 3959 C C . HIS B 1 250 ? -9.523 33.5 -29.172 1 33.09 250 HIS B C 1
ATOM 3961 O O . HIS B 1 250 ? -9.141 34.625 -28.812 1 33.09 250 HIS B O 1
ATOM 3967 N N . GLY B 1 251 ? -8.617 32.906 -29.828 1 32.12 251 GLY B N 1
ATOM 3968 C CA . GLY B 1 251 ? -8.07 33.562 -31 1 32.12 251 GLY B CA 1
ATOM 3969 C C . GLY B 1 251 ? -9.125 34.312 -31.812 1 32.12 251 GLY B C 1
ATOM 3970 O O . GLY B 1 251 ? -10.102 33.719 -32.281 1 32.12 251 GLY B O 1
ATOM 3971 N N . HIS B 1 252 ? -9.492 35.5 -31.359 1 34.59 252 HIS B N 1
ATOM 3972 C CA . HIS B 1 252 ? -10.266 36.438 -32.156 1 34.59 252 HIS B CA 1
ATOM 3973 C C . HIS B 1 252 ? -9.789 36.438 -33.625 1 34.59 252 HIS B C 1
ATOM 3975 O O . HIS B 1 252 ? -8.648 36.812 -33.906 1 34.59 252 HIS B O 1
ATOM 3981 N N . LEU B 1 253 ? -10.047 35.344 -34.312 1 32.12 253 LEU B N 1
ATOM 3982 C CA . LEU B 1 253 ? -9.93 35.406 -35.781 1 32.12 253 LEU B CA 1
ATOM 3983 C C . LEU B 1 253 ? -10.562 36.688 -36.312 1 32.12 253 LEU B C 1
ATOM 3985 O O . LEU B 1 253 ? -11.75 36.938 -36.094 1 32.12 253 LEU B O 1
ATOM 3989 N N . HIS B 1 254 ? -9.781 37.812 -36.25 1 30.28 254 HIS B N 1
ATOM 3990 C CA . HIS B 1 254 ? -10.117 39 -37 1 30.28 254 HIS B CA 1
ATOM 3991 C C . HIS B 1 254 ? -10.469 38.656 -38.438 1 30.28 254 HIS B C 1
ATOM 3993 O O . HIS B 1 254 ? -9.664 38.062 -39.156 1 30.28 254 HIS B O 1
ATOM 3999 N N . ASN B 1 255 ? -11.703 38.125 -38.656 1 30.55 255 ASN B N 1
ATOM 4000 C CA . ASN B 1 255 ? -12.328 38.062 -39.969 1 30.55 255 ASN B CA 1
ATOM 4001 C C . ASN B 1 255 ? -12.078 39.344 -40.75 1 30.55 255 ASN B C 1
ATOM 4003 O O . ASN B 1 255 ? -12.531 40.406 -40.375 1 30.55 255 ASN B O 1
ATOM 4007 N N . GLY B 1 256 ? -10.859 39.625 -41.219 1 25.91 256 GLY B N 1
ATOM 4008 C CA . GLY B 1 256 ? -10.766 40.5 -42.406 1 25.91 256 GLY B CA 1
ATOM 4009 C C . GLY B 1 256 ? -11.391 39.875 -43.625 1 25.91 256 GLY B C 1
ATOM 4010 O O . GLY B 1 256 ? -11.453 38.656 -43.75 1 25.91 256 GLY B O 1
#

Nearest PDB structures (foldseek):
  3ia8-assembly1_A  TM=9.627E-01  e=1.239E-15  Homo sapiens
  2a13-assembly1_A  TM=9.011E-01  e=1.622E-12  Arabidopsis thaliana
  7bbm-assembly1_A-2  TM=9.007E-01  e=3.601E-12  Arabidopsis thaliana
  4ymy-assembly1_A-2  TM=9.023E-01  e=7.995E-12  Arabidopsis thaliana
  3wjf-assembly1_B  TM=9.260E-01  e=3.185E-11  Arabidopsis thaliana

Sequence (512 aa):
MDHNGTSRQHGSNGHANGMSADAMATPHLKPEEKTARRHSLLYGHADGTATEPEAPIKHAPVHPHYLPKELEPLSWIAGKWSVHEPGILQYPTIKTSKYAEEIEFVFSGQKMLDYKAESWNPVKGRSALMHREVGFLRINNKQQPASGEGDSFAKEYEVALIIAHSFGVAEVLTGSVSPNKLIVTTSTIGRMPFAAEPPAVKTRRVFTFNPEAEELEHVLELETTETKLQEHLRIKYKRVTHAVADGHAHGHLHNGMDHNGTSRQHGSNGHANGMSADAMATPHLKPEEKTARRHSLLYGHADGTATEPEAPIKHAPVHPHYLPKELEPLSWIAGKWSVHEPGILQYPTIKTSKYAEEIEFVFSGQKMLDYKAESWNPVKGRSALMHREVGFLRINNKQQPASGEGDSFAKEYEVALIIAHSFGVAEVLTGSVSPNKLIVTTSTIGRMPFAAEPPAVKTRRVFTFNPEAEELEHVLELETTETKLQEHLRIKYKRVTHAVADGHAHGHLHNG

Radius of gyration: 42.71 Å; Cα contacts (8 Å, |Δi|>4): 977; chains: 2; bounding box: 109×163×113 Å

Organism: Ramazzottius varieornatus (NCBI:txid947166)

Foldseek 3Di:
DDDDDDDPDDYDDDDDDDDDDDDDDDDDPDDDDPPCPPPVPPPPPPPPPVPPPPPPPPPPPLPQPDDDPLCVLVSLVAAKWWFPDWKWFDDPVDDIDTKTKIWHFYDDPDQWTKIKMWMAHPVVDRVGTDKIKTWIKHWDSVDFFPQPDDDPRFRKTKMWTWIDIPQFKTFIWIDIGTRFKDKTKTPDMDGDPPGDDDDWDMKIWMWGADPVVQKIKIWMWTDTPVRDTDTGMIGIIHGDRPPPPPVPPVPPPPPD/DDPDDDDPDPDDPDDDDPDDDDDDDDDDDDDDDPDPPPPPPPPPPPPPPVPPPPDPPPPPPLPQPDDPPLCVLVSLVAAKWWFPDWKWFDDPVDDIDTKTKIWHFYDDPDQWTKIKMWMAHPVVDRVGTDKIKTWIKHWDSVDFFPQPDDDPRFRKTKMWTWIDIPQFKTFIWIDIGTRQKDKTKTPDMDGDPPGDDDDWDMKIWMWGADPVVQKIKIWMWTDTPVRHTDTGMIGIIHGDRPPPPPVPPVPPPPPD

Solvent-accessible surface area (backbone atoms only — not comparable to full-atom values): 30426 Å² total; per-residue (Å²): 140,84,86,93,84,89,75,96,78,88,86,91,88,93,86,89,92,84,91,89,86,89,84,86,91,81,86,76,81,80,82,80,81,78,77,76,77,76,75,78,75,77,73,73,78,71,80,71,72,71,68,67,74,72,65,72,72,72,68,65,69,73,72,71,70,87,60,58,79,84,44,48,82,48,51,85,66,49,41,43,31,31,50,78,52,72,20,45,36,38,45,98,89,49,76,71,44,65,30,31,45,38,40,33,27,39,77,79,86,55,95,39,26,40,34,37,35,43,26,19,40,63,87,78,30,77,86,47,63,71,50,40,38,28,28,33,39,39,63,44,72,83,54,73,49,51,70,51,93,66,91,75,62,54,60,28,34,48,31,33,41,21,28,10,35,69,72,37,33,11,27,24,22,39,41,37,34,31,87,48,34,37,41,33,30,54,74,33,71,28,67,45,91,85,42,74,79,76,48,77,70,39,42,37,39,38,38,40,49,38,79,90,77,53,30,39,35,41,38,32,27,41,15,36,84,84,41,73,73,38,71,30,36,41,37,44,25,34,68,62,66,77,73,67,71,73,67,75,66,71,71,75,74,74,82,118,137,87,83,76,88,84,85,82,76,78,70,78,80,76,76,79,82,75,82,83,77,87,74,84,81,76,81,78,80,84,85,82,81,80,77,76,79,76,75,78,74,79,74,76,76,70,78,72,71,71,70,70,75,72,67,74,74,73,70,68,69,72,73,70,70,86,60,58,79,82,46,49,83,48,50,84,67,50,41,43,31,32,52,77,51,71,20,45,37,39,48,97,90,51,75,72,46,65,30,31,44,38,39,33,28,38,77,78,85,54,95,40,28,40,31,38,36,43,27,19,40,64,86,77,30,77,87,44,64,70,50,42,37,29,29,32,40,40,62,46,72,84,54,73,48,51,71,49,92,68,91,72,62,54,58,30,35,47,30,32,41,20,28,9,36,68,72,36,33,12,26,25,24,39,39,38,32,31,86,47,34,38,41,33,30,54,73,32,69,27,68,44,92,86,42,74,81,76,48,77,70,39,43,36,39,39,37,38,51,38,80,89,77,53,31,40,34,42,38,32,26,40,14,37,84,84,40,72,73,37,69,31,38,40,38,43,24,33,68,62,66,77,71,69,71,72,66,72,66,72,72,76,73,75,81,122

Secondary structure (DSSP, 8-state):
--------------------------------------------------------------------GGGGGGTTT-EEEEEEEEEEEEETTEEEEEEEEEEEEEE-SSSSEEEEEEEE-TTT-TTSEEEEEEEEEEE-TTSPPB--SSS----BEEEEEEEEETTTEEEEEEEEEETTEEEEEEEEEEE-TTPPSSPEEEEEEEEEEETTTTEEEEEEEEEESSS-SEEEEEEEEEE-----------------/--------------------------------------------------------------------GGGGGGTTT-EEEEEEEEEEEEETTEEEEEEEEEEEEEE-SSSSEEEEEEEE-TTT-TTSEEEEEEEEEEE-TTSPPB--SSS----BEEEEEEEEETTTEEEEEEEEEETTEEEEEEEEEEE-TTPPSSPEEEEEEEEEEETTTTEEEEEEEEEESSS-SEEEEEEEEEE-----------------

pLDDT: mean 72.07, std 33.35, range [13.66, 98.94]

InterPro domains:
  IPR012674 Calycin [G3DSA:2.40.128.20] (64-242)
  IPR012674 Calycin [SSF50814] (67-240)
  IPR014878 THAP4-like, heme-binding domain [PF08768] (70-239)
  IPR014878 THAP4-like, heme-binding domain [cd07828] (71-240)
  IPR045165 Nitrobindin family [PTHR15854] (63-241)